Protein AF-U5VQP7-F1 (afdb_monomer_lite)

Secondary structure (DSSP, 8-state):
---------------------------------------------------------------PPP----PPPPPPPPPPPPPP-PPPP--PPPP-------------PPPPS-HHHHHHHHHHHHHHHHHHHHHHHHHHHHHHHTT----------------------------------PPP-PPPPPPPS-----PPP------S--PEEEPPSPPPEE-SSSEEEEEEEEEEGGG--TTSHHHHHHHHHHHTSTTSGGGGSSEEEEE--TTS--SEEEEEE-HHHHHHHHHTTT---TTTS-EEETTEEEEEHHHHHH--TT--S-HHHHHHHHHHHHHHHHHT--EE---STTSBPPTTS-GGG--TTSBP---SEETTEE----EE-

Organism: NCBI:txid1246995

Radius of gyration: 41.31 Å; chains: 1; bounding box: 94×118×131 Å

pLDDT: mean 70.96, std 27.11, range [28.78, 98.94]

Sequence (393 aa):
MNVDSAIAAAAGSADTQAAFGRPAAAETAELAEIVEAANHPGSRSGGVATAGNRPADSDSATLQLPVVPRIPSAEPPPAAGPPMIIPPPLVMPPDADAVIEGEASDTVVLAPPATRMYQKRRRAAVLVFLILATAVLVVGQIMRNEGSDQSSRVVPAASVLPPLVGPATGGNLEPTSAASTAPARRTAPAVPPDAADKAPTRSTLAASSGGFVFAGGYGPVLGSTGTLRRFKVAVEKTLGQGNGGK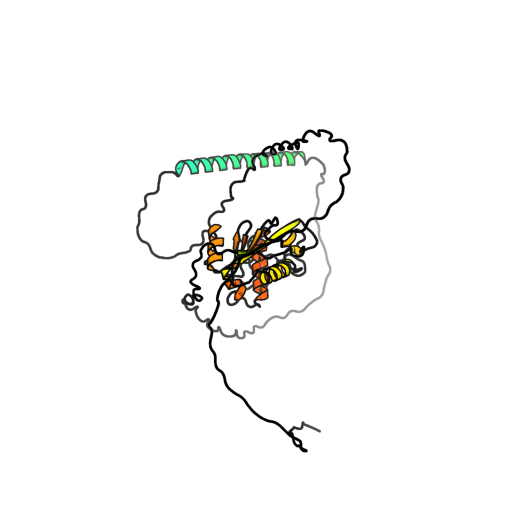FADEVDRVLGDPRSWIAGRQFRLQRVPQSAASEFTIYLASAKTSERMCSDGGLKTKGFTSCRLPGQVVINQDRWQDAVPDYDAPLEVYRAYAINHEVGHQLGHGHEACAGKGEPAPVMMQQTYGLKGCVANSWPYLDGKRYAGNPID

Foldseek 3Di:
DDDDDDDDDDDDDDDDDDDDDDDDDDDDDDDDDDDDDDDDDDDDDDDDDDDDDDDDDDDDDDDDDDDDDDDDDDDDDDDDDDDPPDPPDPPDDADDPDDDDDDDDDDDDDDDPDPPVVVVVVVVVVVVVVVVVVVVVVVVVVVVVVVDDDDDDDDDDDDDDDDDDDDDDDDDDDDDDDDDDDDDDDDDDDDPPDPPDDDDDDPPDDPPVQDKQKADDKDDWAADAADEAEETEIEGVVVVCPNCPVVVVLLSVLCNDCQAPSLVRHYIYMYHTPPDDHQAYEYEDELVVQQVVCVVQPHHCVSQAWAEDRRYGYGHNVCLVPNAPPLPDDSSLSNLLSSRQRVCVNVPDAAAAQADAQAARQSSHPCSVPNPRYHRGNGCGDPSHGDTHHGDD

InterPro domains:
  IPR022603 Domain of unknown function DUF3152 [PF11350] (207-372)

Structure (mmCIF, N/CA/C/O backbone):
data_AF-U5VQP7-F1
#
_entry.id   AF-U5VQP7-F1
#
loop_
_atom_site.group_PDB
_atom_site.id
_atom_site.type_symbol
_atom_site.label_atom_id
_atom_site.label_alt_id
_atom_site.label_comp_id
_atom_site.label_asym_id
_atom_site.label_entity_id
_atom_site.label_seq_id
_atom_site.pdbx_PDB_ins_code
_atom_site.Cartn_x
_atom_site.Cartn_y
_atom_site.Cartn_z
_atom_site.occupancy
_atom_site.B_iso_or_equiv
_atom_site.auth_seq_id
_atom_site.auth_comp_id
_atom_site.auth_asym_id
_atom_site.auth_atom_id
_atom_site.pdbx_PDB_model_num
ATOM 1 N N . MET A 1 1 ? -55.145 -29.847 35.393 1.00 36.31 1 MET A N 1
ATOM 2 C CA . MET A 1 1 ? -55.210 -30.906 34.368 1.00 36.31 1 MET A CA 1
ATOM 3 C C . MET A 1 1 ? -54.636 -30.340 33.079 1.00 36.31 1 MET A C 1
ATOM 5 O O . MET A 1 1 ? -55.095 -29.267 32.717 1.00 36.31 1 MET A O 1
ATOM 9 N N . ASN A 1 2 ? -53.662 -30.917 32.373 1.00 34.91 2 ASN A N 1
ATOM 10 C CA . ASN A 1 2 ? -52.627 -31.917 32.704 1.00 34.91 2 ASN A CA 1
ATOM 11 C C . ASN A 1 2 ? -51.388 -31.531 31.852 1.00 34.91 2 ASN A C 1
ATOM 13 O O . ASN A 1 2 ? -51.568 -31.137 30.706 1.00 34.91 2 ASN A O 1
ATOM 17 N N . VAL A 1 3 ? -50.209 -31.304 32.437 1.00 38.81 3 VAL A N 1
ATOM 18 C CA . VAL A 1 3 ? -49.044 -32.223 32.531 1.00 38.81 3 VAL A CA 1
ATOM 19 C C . VAL A 1 3 ? -48.617 -32.997 31.264 1.00 38.81 3 VAL A C 1
ATOM 21 O O . VAL A 1 3 ? -49.336 -33.870 30.789 1.00 38.81 3 VAL A O 1
ATOM 24 N N . ASP A 1 4 ? -47.368 -32.704 30.874 1.00 43.97 4 ASP A N 1
ATOM 25 C CA . ASP A 1 4 ? -46.259 -33.609 30.512 1.00 43.97 4 ASP A CA 1
ATOM 26 C C . ASP A 1 4 ? -46.084 -34.260 29.123 1.00 43.97 4 ASP A C 1
ATOM 28 O O . ASP A 1 4 ? -46.993 -34.446 28.318 1.00 43.97 4 ASP A O 1
ATOM 32 N N . SER A 1 5 ? -44.802 -34.561 28.869 1.00 49.97 5 SER A N 1
ATOM 33 C CA . SER A 1 5 ? -44.182 -35.032 27.624 1.00 49.97 5 SER A CA 1
ATOM 34 C C . SER A 1 5 ? -43.899 -36.543 27.619 1.00 49.97 5 SER A C 1
ATOM 36 O O . SER A 1 5 ? -43.674 -37.143 28.667 1.00 49.97 5 SER A O 1
ATOM 38 N N . ALA A 1 6 ? -43.739 -37.121 26.423 1.00 42.09 6 ALA A N 1
ATOM 39 C CA . ALA A 1 6 ? -43.090 -38.418 26.170 1.00 42.09 6 ALA A CA 1
ATOM 40 C C . ALA A 1 6 ? -42.172 -38.268 24.925 1.00 42.09 6 ALA A C 1
ATOM 42 O O . ALA A 1 6 ? -42.598 -37.661 23.947 1.00 42.09 6 ALA A O 1
ATOM 43 N N . ILE A 1 7 ? -40.858 -38.561 24.956 1.00 36.47 7 ILE A N 1
ATOM 44 C CA . ILE A 1 7 ? -40.199 -39.896 24.994 1.00 36.47 7 ILE A CA 1
ATOM 45 C C . ILE A 1 7 ? -40.456 -40.628 23.651 1.00 36.47 7 ILE A C 1
ATOM 47 O O . ILE A 1 7 ? -41.591 -40.990 23.380 1.00 36.47 7 ILE A O 1
ATOM 51 N N . ALA A 1 8 ? -39.521 -40.617 22.679 1.00 34.84 8 ALA A N 1
ATOM 52 C CA . ALA A 1 8 ? -38.385 -41.560 22.480 1.00 34.84 8 ALA A CA 1
ATOM 53 C C . ALA A 1 8 ? -38.830 -42.988 22.041 1.00 34.84 8 ALA A C 1
ATOM 55 O O . ALA A 1 8 ? -39.912 -43.406 22.420 1.00 34.84 8 ALA A O 1
ATOM 56 N N . ALA A 1 9 ? -38.090 -43.830 21.297 1.00 31.92 9 ALA A N 1
ATOM 57 C CA . ALA A 1 9 ? -36.902 -43.715 20.424 1.00 31.92 9 ALA A CA 1
ATOM 58 C C . ALA A 1 9 ? -36.721 -45.051 19.627 1.00 31.92 9 ALA A C 1
ATOM 60 O O . ALA A 1 9 ? -37.491 -45.980 19.824 1.00 31.92 9 ALA A O 1
ATOM 61 N N . ALA A 1 10 ? -35.660 -45.158 18.806 1.00 31.34 10 ALA A N 1
ATOM 62 C CA . ALA A 1 10 ? -35.004 -46.400 18.327 1.00 31.34 10 ALA A CA 1
ATOM 63 C C . ALA A 1 10 ? -35.728 -47.392 17.362 1.00 31.34 10 ALA A C 1
ATOM 65 O O . ALA A 1 10 ? -36.561 -48.191 17.758 1.00 31.34 10 ALA A O 1
ATOM 66 N N . ALA A 1 11 ? -35.250 -47.394 16.106 1.00 32.06 11 ALA A N 1
ATOM 67 C CA . ALA A 1 11 ? -34.593 -48.499 15.364 1.00 32.06 11 ALA A CA 1
ATOM 68 C C . ALA A 1 11 ? -35.141 -49.959 15.300 1.00 32.06 11 ALA A C 1
ATOM 70 O O . ALA A 1 11 ? -35.467 -50.580 16.303 1.00 32.06 11 ALA A O 1
ATOM 71 N N . GLY A 1 12 ? -34.997 -50.554 14.098 1.00 29.44 12 GLY A N 1
ATOM 72 C CA . GLY A 1 12 ? -35.140 -51.992 13.770 1.00 29.44 12 GLY A CA 1
ATOM 73 C C . GLY A 1 12 ? -36.371 -52.302 12.897 1.00 29.44 12 GLY A C 1
ATOM 74 O O . GLY A 1 12 ? -37.385 -51.631 13.041 1.00 29.44 12 GLY A O 1
ATOM 75 N N . SER A 1 13 ? -36.394 -53.264 11.962 1.00 33.09 13 SER A N 1
ATOM 76 C CA . SER A 1 13 ? -35.369 -54.146 11.348 1.00 33.09 13 SER A CA 1
ATOM 77 C C . SER A 1 13 ? -35.940 -54.625 9.985 1.00 33.09 13 SER A C 1
ATOM 79 O O . SER A 1 13 ? -37.139 -54.860 9.910 1.00 33.09 13 SER A O 1
ATOM 81 N N . ALA A 1 14 ? -35.220 -54.550 8.857 1.00 37.31 14 ALA A N 1
ATOM 82 C CA . ALA A 1 14 ? -34.315 -55.563 8.266 1.00 37.31 14 ALA A CA 1
ATOM 83 C C . ALA A 1 14 ? -35.002 -56.565 7.292 1.00 37.31 14 ALA A C 1
ATOM 85 O O . ALA A 1 14 ? -36.220 -56.689 7.290 1.00 37.31 14 ALA A O 1
ATOM 86 N N . ASP A 1 15 ? -34.177 -57.240 6.474 1.00 36.66 15 ASP A N 1
ATOM 87 C CA . ASP A 1 15 ? -34.493 -58.223 5.409 1.00 36.66 15 ASP A CA 1
ATOM 88 C C . ASP A 1 15 ? -35.245 -57.699 4.152 1.00 36.66 15 ASP A C 1
ATOM 90 O O . ASP A 1 15 ? -36.051 -56.781 4.218 1.00 36.66 15 ASP A O 1
ATOM 94 N N . THR A 1 16 ? -34.992 -58.192 2.924 1.00 39.28 16 THR A N 1
ATOM 95 C CA . THR A 1 16 ? -34.296 -59.438 2.511 1.00 39.28 16 THR A CA 1
ATOM 96 C C . THR A 1 16 ? -33.200 -59.234 1.433 1.00 39.28 16 THR A C 1
ATOM 98 O O . THR A 1 16 ? -33.190 -58.264 0.682 1.00 39.28 16 THR A O 1
ATOM 101 N N . GLN A 1 17 ? -32.284 -60.206 1.394 1.00 38.72 17 GLN A N 1
ATOM 102 C CA . GLN A 1 17 ? -31.125 -60.482 0.517 1.00 38.72 17 GLN A CA 1
ATOM 103 C C . GLN A 1 17 ? -31.459 -60.750 -0.982 1.00 38.72 17 GLN A C 1
ATOM 105 O O . GLN A 1 17 ? -32.632 -60.837 -1.326 1.00 38.72 17 GLN A O 1
ATOM 110 N N . ALA A 1 18 ? -30.530 -61.090 -1.903 1.00 37.88 18 ALA A N 1
ATOM 111 C CA . ALA A 1 18 ? -29.146 -60.652 -2.230 1.00 37.88 18 ALA A CA 1
ATOM 112 C C . ALA A 1 18 ? -28.561 -61.514 -3.393 1.00 37.88 18 ALA A C 1
ATOM 114 O O . ALA A 1 18 ? -28.878 -62.695 -3.491 1.00 37.88 18 ALA A O 1
ATOM 115 N N . ALA A 1 19 ? -27.639 -60.967 -4.203 1.00 37.75 19 ALA A N 1
ATOM 116 C CA . ALA A 1 19 ? -26.624 -61.685 -5.015 1.00 37.75 19 ALA A CA 1
ATOM 117 C C . ALA A 1 19 ? -25.560 -60.648 -5.464 1.00 37.75 19 ALA A C 1
ATOM 119 O O . ALA A 1 19 ? -25.948 -59.605 -5.978 1.00 37.75 19 ALA A O 1
ATOM 120 N N . PHE A 1 20 ? -24.253 -60.695 -5.160 1.00 37.47 20 PHE A N 1
ATOM 121 C CA . PHE A 1 20 ? -23.187 -61.714 -5.298 1.00 37.47 20 PHE A CA 1
ATOM 122 C C . PHE A 1 20 ? -22.776 -62.021 -6.762 1.00 37.47 20 PHE A C 1
ATOM 124 O O . PHE A 1 20 ? -23.625 -62.392 -7.559 1.00 37.47 20 PHE A O 1
ATOM 131 N N . GLY A 1 21 ? -21.493 -61.892 -7.164 1.00 29.89 21 GLY A N 1
ATOM 132 C CA . GLY A 1 21 ? -20.310 -61.538 -6.351 1.00 29.89 21 GLY A CA 1
ATOM 133 C C . GLY A 1 21 ? -19.005 -61.170 -7.099 1.00 29.89 21 GLY A C 1
ATOM 134 O O . GLY A 1 21 ? -18.978 -60.997 -8.312 1.00 29.89 21 GLY A O 1
ATOM 135 N N . ARG A 1 22 ? -17.936 -60.995 -6.301 1.00 42.75 22 ARG A N 1
ATOM 136 C CA . ARG A 1 22 ? -16.509 -60.693 -6.630 1.00 42.75 22 ARG A CA 1
ATOM 137 C C . ARG A 1 22 ? -15.684 -62.034 -6.613 1.00 42.75 22 ARG A C 1
ATOM 139 O O . ARG A 1 22 ? -16.379 -63.049 -6.564 1.00 42.75 22 ARG A O 1
ATOM 146 N N . PRO A 1 23 ? -14.314 -62.150 -6.574 1.00 57.03 23 PRO A N 1
ATOM 147 C CA . PRO A 1 23 ? -13.249 -61.146 -6.308 1.00 57.03 23 PRO A CA 1
ATOM 148 C C . PRO A 1 23 ? -11.829 -61.346 -6.947 1.00 57.03 23 PRO A C 1
ATOM 150 O O . PRO A 1 23 ? -11.631 -62.224 -7.771 1.00 57.03 23 PRO A O 1
ATOM 153 N N . ALA A 1 24 ? -10.851 -60.565 -6.425 1.00 37.78 24 ALA A N 1
ATOM 154 C CA . ALA A 1 24 ? -9.392 -60.838 -6.295 1.00 37.78 24 ALA A CA 1
ATOM 155 C C . ALA A 1 24 ? -8.493 -60.781 -7.561 1.00 37.78 24 ALA A C 1
ATOM 157 O O . ALA A 1 24 ? -8.972 -61.047 -8.654 1.00 37.78 24 ALA A O 1
ATOM 158 N N . ALA A 1 25 ? -7.183 -60.461 -7.509 1.00 35.47 25 ALA A N 1
ATOM 159 C CA . ALA A 1 25 ? -6.276 -59.804 -6.525 1.00 35.47 25 ALA A CA 1
ATOM 160 C C . ALA A 1 25 ? -5.025 -59.273 -7.310 1.00 35.47 25 ALA A C 1
ATOM 162 O O . ALA A 1 25 ? -4.747 -59.806 -8.377 1.00 35.47 25 ALA A O 1
ATOM 163 N N . ALA A 1 26 ? -4.457 -58.084 -7.047 1.00 35.38 26 ALA A N 1
ATOM 164 C CA . ALA A 1 26 ? -3.367 -57.707 -6.109 1.00 35.38 26 ALA A CA 1
ATOM 165 C C . ALA A 1 26 ? -1.919 -58.159 -6.473 1.00 35.38 26 ALA A C 1
ATOM 167 O O . ALA A 1 26 ? -1.703 -59.337 -6.719 1.00 35.38 26 ALA A O 1
ATOM 168 N N . GLU A 1 27 ? -0.964 -57.205 -6.383 1.00 37.12 27 GLU A N 1
ATOM 169 C CA . GLU A 1 27 ? 0.525 -57.339 -6.359 1.00 37.12 27 GLU A CA 1
ATOM 170 C C . GLU A 1 27 ? 1.239 -57.883 -7.634 1.00 37.12 27 GLU A C 1
ATOM 172 O O . GLU A 1 27 ? 0.611 -58.534 -8.460 1.00 37.12 27 GLU A O 1
ATOM 177 N N . THR A 1 28 ? 2.520 -57.586 -7.946 1.00 36.38 28 THR A N 1
ATOM 178 C CA . THR A 1 28 ? 3.596 -56.794 -7.275 1.00 36.38 28 THR A CA 1
ATOM 179 C C . THR A 1 28 ? 4.445 -55.986 -8.306 1.00 36.38 28 THR A C 1
ATOM 181 O O . THR A 1 28 ? 4.055 -55.871 -9.465 1.00 36.38 28 THR A O 1
ATOM 184 N N . ALA A 1 29 ? 5.575 -55.377 -7.903 1.00 36.28 29 ALA A N 1
ATOM 185 C CA . ALA A 1 29 ? 6.456 -54.527 -8.737 1.00 36.28 29 ALA A CA 1
ATOM 186 C C . ALA A 1 29 ? 7.685 -55.260 -9.336 1.00 36.28 29 ALA A C 1
ATOM 188 O O . ALA A 1 29 ? 7.989 -56.355 -8.880 1.00 36.28 29 ALA A O 1
ATOM 189 N N . GLU A 1 30 ? 8.412 -54.628 -10.282 1.00 31.95 30 GLU A N 1
ATOM 190 C CA . GLU A 1 30 ? 9.864 -54.302 -10.183 1.00 31.95 30 GLU A CA 1
ATOM 191 C C . GLU A 1 30 ? 10.302 -53.311 -11.314 1.00 31.95 30 GLU A C 1
ATOM 193 O O . GLU A 1 30 ? 9.445 -52.725 -11.980 1.00 31.95 30 GLU A O 1
ATOM 198 N N . LEU A 1 31 ? 11.610 -53.056 -11.486 1.00 39.56 31 LEU A N 1
ATOM 199 C CA . LEU A 1 31 ? 12.265 -52.034 -12.330 1.00 39.56 31 LEU A CA 1
ATOM 200 C C . LEU A 1 31 ? 13.372 -52.643 -13.236 1.00 39.56 31 LEU A C 1
ATOM 202 O O . LEU A 1 31 ? 13.645 -53.833 -13.151 1.00 39.56 31 LEU A O 1
ATOM 206 N N . ALA A 1 32 ? 14.056 -51.779 -14.011 1.00 35.19 32 ALA A N 1
ATOM 207 C CA . ALA A 1 32 ? 15.246 -52.033 -14.854 1.00 35.19 32 ALA A CA 1
ATOM 208 C C . ALA A 1 32 ? 14.988 -52.755 -16.209 1.00 35.19 32 ALA A C 1
ATOM 210 O O . ALA A 1 32 ? 13.962 -53.402 -16.385 1.00 35.19 32 ALA A O 1
ATOM 211 N N . GLU A 1 33 ? 15.827 -52.621 -17.251 1.00 33.75 33 GLU A N 1
ATOM 212 C CA . GLU A 1 33 ? 17.102 -51.875 -17.386 1.00 33.75 33 GLU A CA 1
ATOM 213 C C . GLU A 1 33 ? 17.231 -51.149 -18.760 1.00 33.75 33 GLU A C 1
ATOM 215 O O . GLU A 1 33 ? 16.243 -50.974 -19.472 1.00 33.75 33 GLU A O 1
ATOM 220 N N . ILE A 1 34 ? 18.429 -50.653 -19.103 1.00 35.34 34 ILE A N 1
ATOM 221 C CA . ILE A 1 34 ? 18.769 -49.810 -20.276 1.00 35.34 34 ILE A CA 1
ATOM 222 C C . ILE A 1 34 ? 19.836 -50.552 -21.134 1.00 35.34 34 ILE A C 1
ATOM 224 O O . ILE A 1 34 ? 20.295 -51.608 -20.716 1.00 35.34 34 ILE A O 1
ATOM 228 N N . VAL A 1 35 ? 20.293 -49.964 -22.260 1.00 35.16 35 VAL A N 1
ATOM 229 C CA . VAL A 1 35 ? 21.466 -50.374 -23.089 1.00 35.16 35 VAL A CA 1
ATOM 230 C C . VAL A 1 35 ? 21.154 -51.568 -24.023 1.00 35.16 35 VAL A C 1
ATOM 232 O O . VAL A 1 35 ? 20.464 -52.495 -23.627 1.00 35.16 35 VAL A O 1
ATOM 235 N N . GLU A 1 36 ? 21.545 -51.654 -25.303 1.00 34.84 36 GLU A N 1
ATOM 236 C CA . GLU A 1 36 ? 22.292 -50.795 -26.263 1.00 34.84 36 GLU A CA 1
ATOM 237 C C . GLU A 1 36 ? 21.440 -50.741 -27.587 1.00 34.84 36 GLU A C 1
ATOM 239 O O . GLU A 1 36 ? 20.248 -51.031 -27.524 1.00 34.84 36 GLU A O 1
ATOM 244 N N . ALA A 1 37 ? 21.836 -50.413 -28.830 1.00 32.81 37 ALA A N 1
ATOM 245 C CA . ALA A 1 37 ? 23.112 -50.096 -29.475 1.00 32.81 37 ALA A CA 1
ATOM 246 C C . ALA A 1 37 ? 22.933 -49.168 -30.697 1.00 32.81 37 ALA A C 1
ATOM 248 O O . ALA A 1 37 ? 21.855 -49.096 -31.289 1.00 32.81 37 ALA A O 1
ATOM 249 N N . ALA A 1 38 ? 24.035 -48.565 -31.162 1.00 39.94 38 ALA A N 1
ATOM 250 C CA . ALA A 1 38 ? 24.151 -47.951 -32.489 1.00 39.94 38 ALA A CA 1
ATOM 251 C C . ALA A 1 38 ? 25.220 -48.656 -33.345 1.00 39.94 38 ALA A C 1
ATOM 253 O O . ALA A 1 38 ? 26.201 -49.178 -32.815 1.00 39.94 38 ALA A O 1
ATOM 254 N N . ASN A 1 39 ? 25.089 -48.614 -34.678 1.00 34.56 39 ASN A N 1
ATOM 255 C CA . ASN A 1 39 ? 26.238 -48.797 -35.571 1.00 34.56 39 ASN A CA 1
ATOM 256 C C . ASN A 1 39 ? 26.065 -48.090 -36.930 1.00 34.56 39 ASN A C 1
ATOM 258 O O . ASN A 1 39 ? 24.978 -47.605 -37.248 1.00 34.56 39 ASN A O 1
ATOM 262 N N . HIS A 1 40 ? 27.170 -47.930 -37.666 1.00 36.78 40 HIS A N 1
ATOM 263 C CA . HIS A 1 40 ? 27.356 -46.812 -38.608 1.00 36.78 40 HIS A CA 1
ATOM 264 C C . HIS A 1 40 ? 27.674 -47.290 -40.069 1.00 36.78 40 HIS A C 1
ATOM 266 O O . HIS A 1 40 ? 27.118 -48.320 -40.449 1.00 36.78 40 HIS A O 1
ATOM 272 N N . PRO A 1 41 ? 28.338 -46.557 -41.000 1.00 53.78 41 PRO A N 1
ATOM 273 C CA . PRO A 1 41 ? 27.619 -46.107 -42.201 1.00 53.78 41 PRO A CA 1
ATOM 274 C C . PRO A 1 41 ? 28.223 -46.480 -43.580 1.00 53.78 41 PRO A C 1
ATOM 276 O O . PRO A 1 41 ? 29.419 -46.714 -43.722 1.00 53.78 41 PRO A O 1
ATOM 279 N N . GLY A 1 42 ? 27.412 -46.282 -44.629 1.00 31.31 42 GLY A N 1
ATOM 280 C CA . GLY A 1 42 ? 27.848 -45.601 -45.863 1.00 31.31 42 GLY A CA 1
ATOM 281 C C . GLY A 1 42 ? 28.308 -46.433 -47.074 1.00 31.31 42 GLY A C 1
ATOM 282 O O . GLY A 1 42 ? 28.939 -47.475 -46.957 1.00 31.31 42 GLY A O 1
ATOM 283 N N . SER A 1 43 ? 28.045 -45.892 -48.273 1.00 33.31 43 SER A N 1
ATOM 284 C CA . SER A 1 43 ? 28.791 -46.160 -49.517 1.00 33.31 43 SER A CA 1
ATOM 285 C C . SER A 1 43 ? 28.566 -45.029 -50.546 1.00 33.31 43 SER A C 1
ATOM 287 O O . SER A 1 43 ? 27.632 -44.238 -50.402 1.00 33.31 43 SER A O 1
ATOM 289 N N . ARG A 1 44 ? 29.430 -44.924 -51.569 1.00 42.03 44 ARG A N 1
ATOM 290 C CA . ARG A 1 44 ? 29.405 -43.901 -52.641 1.00 42.03 44 ARG A CA 1
ATOM 291 C C . ARG A 1 44 ? 29.488 -44.531 -54.039 1.00 42.03 44 ARG A C 1
ATOM 293 O O . ARG A 1 44 ? 30.423 -45.278 -54.309 1.00 42.03 44 ARG A O 1
ATOM 300 N N . SER A 1 45 ? 28.617 -44.109 -54.955 1.00 35.84 45 SER A N 1
ATOM 301 C CA . SER A 1 45 ? 28.812 -43.915 -56.420 1.00 35.84 45 SER A CA 1
ATOM 302 C C . SER A 1 45 ? 27.464 -43.404 -56.979 1.00 35.84 45 SER A C 1
ATOM 304 O O . SER A 1 45 ? 26.433 -43.657 -56.370 1.00 35.84 45 SER A O 1
ATOM 306 N N . GLY A 1 46 ? 27.360 -42.531 -57.987 1.00 31.81 46 GLY A N 1
ATOM 307 C CA . GLY A 1 46 ? 27.915 -42.630 -59.341 1.00 31.81 46 GLY A CA 1
ATOM 308 C C . GLY A 1 46 ? 26.914 -43.394 -60.232 1.00 31.81 46 GLY A C 1
ATOM 309 O O . GLY A 1 46 ? 26.684 -44.564 -59.974 1.00 31.81 46 GLY A O 1
ATOM 310 N N . GLY A 1 47 ? 26.255 -42.842 -61.257 1.00 33.09 47 GLY A N 1
ATOM 311 C CA . GLY A 1 47 ? 26.301 -41.493 -61.837 1.00 33.09 47 GLY A CA 1
ATOM 312 C C . GLY A 1 47 ? 26.394 -41.554 -63.369 1.00 33.09 47 GLY A C 1
ATOM 313 O O . GLY A 1 47 ? 27.479 -41.781 -63.891 1.00 33.09 47 GLY A O 1
ATOM 314 N N . VAL A 1 48 ? 25.279 -41.345 -64.082 1.00 37.12 48 VAL A N 1
ATOM 315 C CA . VAL A 1 48 ? 25.190 -41.255 -65.559 1.00 37.12 48 VAL A CA 1
ATOM 316 C C . VAL A 1 48 ? 24.121 -40.216 -65.928 1.00 37.12 48 VAL A C 1
ATOM 318 O O . VAL A 1 48 ? 23.151 -40.049 -65.192 1.00 37.12 48 VAL A O 1
ATOM 321 N N . ALA A 1 49 ? 24.297 -39.521 -67.055 1.00 38.97 49 ALA A N 1
ATOM 322 C CA . ALA A 1 49 ? 23.363 -38.523 -67.579 1.00 38.97 49 ALA A CA 1
ATOM 323 C C . ALA A 1 49 ? 22.734 -38.960 -68.915 1.00 38.97 49 ALA A C 1
ATOM 325 O O . ALA A 1 49 ? 23.316 -39.746 -69.660 1.00 38.97 49 ALA A O 1
ATOM 326 N N . THR A 1 50 ? 21.586 -38.372 -69.257 1.00 39.03 50 THR A N 1
ATOM 327 C CA . THR A 1 50 ? 20.972 -38.429 -70.596 1.00 39.03 50 THR A CA 1
ATOM 328 C C . THR A 1 50 ? 20.546 -37.027 -71.020 1.00 39.03 50 THR A C 1
ATOM 330 O O . THR A 1 50 ? 19.990 -36.289 -70.209 1.00 39.03 50 THR A O 1
ATOM 333 N N . ALA A 1 51 ? 20.793 -36.658 -72.278 1.00 39.62 51 ALA A N 1
ATOM 334 C CA . ALA A 1 51 ? 20.509 -35.328 -72.822 1.00 39.62 51 ALA A CA 1
ATOM 335 C C . ALA A 1 51 ? 19.439 -35.377 -73.928 1.00 39.62 51 ALA A C 1
ATOM 337 O O . ALA A 1 51 ? 19.312 -36.383 -74.626 1.00 39.62 51 ALA A O 1
ATOM 338 N N . GLY A 1 52 ? 18.710 -34.274 -74.120 1.00 33.97 52 GLY A N 1
ATOM 339 C CA . GLY A 1 52 ? 17.702 -34.125 -75.173 1.00 33.97 52 GLY A CA 1
ATOM 340 C C . GLY A 1 52 ? 17.532 -32.665 -75.600 1.00 33.97 52 GLY A C 1
ATOM 341 O O . GLY A 1 52 ? 17.211 -31.814 -74.779 1.00 33.97 52 GLY A O 1
ATOM 342 N N . ASN A 1 53 ? 17.765 -32.388 -76.887 1.00 40.41 53 ASN A N 1
ATOM 343 C CA . ASN A 1 53 ? 17.543 -31.084 -77.538 1.00 40.41 53 ASN A CA 1
ATOM 344 C C . ASN A 1 53 ? 16.042 -30.685 -77.494 1.00 40.41 53 ASN A C 1
ATOM 346 O O . ASN A 1 53 ? 15.204 -31.554 -77.273 1.00 40.41 53 ASN A O 1
ATOM 350 N N . ARG A 1 54 ? 15.579 -29.452 -77.765 1.00 40.62 54 ARG A N 1
ATOM 351 C CA . ARG A 1 54 ? 15.934 -28.401 -78.765 1.00 40.62 54 ARG A CA 1
ATOM 352 C C . ARG A 1 54 ? 14.990 -27.181 -78.500 1.00 40.62 54 ARG A C 1
ATOM 354 O O . ARG A 1 54 ? 14.075 -27.363 -77.700 1.00 40.62 54 ARG A O 1
ATOM 361 N N . PRO A 1 55 ? 14.993 -26.073 -79.277 1.00 50.28 55 PRO A N 1
ATOM 362 C CA . PRO A 1 55 ? 16.055 -25.302 -79.940 1.00 50.28 55 PRO A CA 1
ATOM 363 C C . PRO A 1 55 ? 16.312 -23.965 -79.187 1.00 50.28 55 PRO A C 1
ATOM 365 O O . PRO A 1 55 ? 15.849 -23.790 -78.066 1.00 50.28 55 PRO A O 1
ATOM 368 N N . ALA A 1 56 ? 17.042 -23.024 -79.797 1.00 42.12 56 ALA A N 1
ATOM 369 C CA . ALA A 1 56 ? 17.173 -21.645 -79.315 1.00 42.12 56 ALA A CA 1
ATOM 370 C C . ALA A 1 56 ? 16.268 -20.678 -80.101 1.00 42.12 56 ALA A C 1
ATOM 372 O O . ALA A 1 56 ? 16.081 -20.872 -81.301 1.00 42.12 56 ALA A O 1
ATOM 373 N N . ASP A 1 57 ? 15.819 -19.613 -79.435 1.00 37.75 57 ASP A N 1
ATOM 374 C CA . ASP A 1 57 ? 15.467 -18.329 -80.054 1.00 37.75 57 ASP A CA 1
ATOM 375 C C . ASP A 1 57 ? 16.533 -17.294 -79.671 1.00 37.75 57 ASP A C 1
ATOM 377 O O . ASP A 1 57 ? 17.164 -17.397 -78.613 1.00 37.75 57 ASP A O 1
ATOM 381 N N . SER A 1 58 ? 16.759 -16.307 -80.535 1.00 46.50 58 SER A N 1
ATOM 382 C CA . SER A 1 58 ? 17.840 -15.329 -80.392 1.00 46.50 58 SER A CA 1
ATOM 383 C C . SER A 1 58 ? 17.328 -13.908 -80.567 1.00 46.50 58 SER A C 1
ATOM 385 O O . SER A 1 58 ? 16.879 -13.581 -81.663 1.00 46.50 58 SER A O 1
ATOM 387 N N . ASP A 1 59 ? 17.490 -13.039 -79.563 1.00 39.25 59 ASP A N 1
ATOM 388 C CA . ASP A 1 59 ? 17.418 -11.599 -79.821 1.00 39.25 59 ASP A CA 1
ATOM 389 C C . ASP A 1 59 ? 18.213 -10.708 -78.841 1.00 39.25 59 ASP A C 1
ATOM 391 O O . ASP A 1 59 ? 18.291 -10.962 -77.639 1.00 39.25 59 ASP A O 1
ATOM 395 N N . SER A 1 60 ? 18.794 -9.654 -79.418 1.00 43.38 60 SER A N 1
ATOM 396 C CA . SER A 1 60 ? 19.157 -8.345 -78.849 1.00 43.38 60 SER A CA 1
ATOM 397 C C . SER A 1 60 ? 19.602 -8.246 -77.376 1.00 43.38 60 SER A C 1
ATOM 399 O O . SER A 1 60 ? 18.844 -7.856 -76.486 1.00 43.38 60 SER A O 1
ATOM 401 N N . ALA A 1 61 ? 20.905 -8.429 -77.134 1.00 39.69 61 ALA A N 1
ATOM 402 C CA . ALA A 1 61 ? 21.545 -8.083 -75.864 1.00 39.69 61 ALA A CA 1
ATOM 403 C C . ALA A 1 61 ? 21.754 -6.557 -75.710 1.00 39.69 61 ALA A C 1
ATOM 405 O O . ALA A 1 61 ? 22.752 -6.002 -76.175 1.00 39.69 61 ALA A O 1
ATOM 406 N N . THR A 1 62 ? 20.846 -5.878 -75.006 1.00 47.19 62 THR A N 1
ATOM 407 C CA . THR A 1 62 ? 21.038 -4.481 -74.573 1.00 47.19 62 THR A CA 1
ATOM 408 C C . THR A 1 62 ? 21.958 -4.418 -73.349 1.00 47.19 62 THR A C 1
ATOM 410 O O . THR A 1 62 ? 21.695 -5.057 -72.331 1.00 47.19 62 THR A O 1
ATOM 413 N N . LEU A 1 63 ? 23.031 -3.621 -73.417 1.00 46.56 63 LEU A N 1
ATOM 414 C CA . LEU A 1 63 ? 23.966 -3.415 -72.302 1.00 46.56 63 LEU A CA 1
ATOM 415 C C . LEU A 1 63 ? 23.371 -2.496 -71.220 1.00 46.56 63 LEU A C 1
ATOM 417 O O . LEU A 1 63 ? 23.649 -1.298 -71.168 1.00 46.56 63 LEU A O 1
ATOM 421 N N . GLN A 1 64 ? 22.568 -3.074 -70.327 1.00 48.47 64 GLN A N 1
ATOM 422 C CA . GLN A 1 64 ? 22.109 -2.406 -69.109 1.00 48.47 64 GLN A CA 1
ATOM 423 C C . GLN A 1 64 ? 23.296 -2.181 -68.149 1.00 48.47 64 GLN A C 1
ATOM 425 O O . GLN A 1 64 ? 23.889 -3.137 -67.647 1.00 48.47 64 GLN A O 1
ATOM 430 N N . LEU A 1 65 ? 23.634 -0.922 -67.853 1.00 62.56 65 LEU A N 1
ATOM 431 C CA . LEU A 1 65 ? 24.567 -0.597 -66.767 1.00 62.56 65 LEU A CA 1
ATOM 432 C C . LEU A 1 65 ? 23.941 -0.950 -65.401 1.00 62.56 65 LEU A C 1
ATOM 434 O O . LEU A 1 65 ? 22.737 -0.742 -65.216 1.00 62.56 65 LEU A O 1
ATOM 438 N N . PRO A 1 66 ? 24.722 -1.447 -64.422 1.00 57.00 66 PRO A N 1
ATOM 439 C CA . PRO A 1 66 ? 24.194 -1.800 -63.109 1.00 57.00 66 PRO A CA 1
ATOM 440 C C . PRO A 1 66 ? 23.727 -0.552 -62.349 1.00 57.00 66 PRO A C 1
ATOM 442 O O . PRO A 1 66 ? 24.499 0.377 -62.105 1.00 57.00 66 PRO A O 1
ATOM 445 N N . VAL A 1 67 ? 22.460 -0.547 -61.932 1.00 61.31 67 VAL A N 1
ATOM 446 C CA . VAL A 1 67 ? 21.900 0.509 -61.079 1.00 61.31 67 VAL A CA 1
ATOM 447 C C . VAL A 1 67 ? 22.495 0.381 -59.678 1.00 61.31 67 VAL A C 1
ATOM 449 O O . VAL A 1 67 ? 22.166 -0.542 -58.934 1.00 61.31 67 VAL A O 1
ATOM 452 N N . VAL A 1 68 ? 23.362 1.322 -59.304 1.00 66.06 68 VAL A N 1
ATOM 453 C CA . VAL A 1 68 ? 23.904 1.410 -57.942 1.00 66.06 68 VAL A CA 1
ATOM 454 C C . VAL A 1 68 ? 22.774 1.810 -56.980 1.00 66.06 68 VAL A C 1
ATOM 456 O O . VAL A 1 68 ? 22.152 2.856 -57.191 1.00 66.06 68 VAL A O 1
ATOM 459 N N . PRO A 1 69 ? 22.487 1.030 -55.918 1.00 59.88 69 PRO A N 1
ATOM 460 C CA . PRO A 1 69 ? 21.462 1.392 -54.949 1.00 59.88 69 PRO A CA 1
ATOM 461 C C . PRO A 1 69 ? 21.877 2.653 -54.182 1.00 59.88 69 PRO A C 1
ATOM 463 O O . PRO A 1 69 ? 22.954 2.730 -53.590 1.00 59.88 69 PRO A O 1
ATOM 466 N N . ARG A 1 70 ? 21.000 3.660 -54.190 1.00 59.06 70 ARG A N 1
ATOM 467 C CA . ARG A 1 70 ? 21.227 4.945 -53.524 1.00 59.06 70 ARG A CA 1
ATOM 468 C C . ARG A 1 70 ? 21.088 4.767 -52.010 1.00 59.06 70 ARG A C 1
ATOM 470 O O . ARG A 1 70 ? 19.972 4.678 -51.507 1.00 59.06 70 ARG A O 1
ATOM 477 N N . ILE A 1 71 ? 22.213 4.714 -51.296 1.00 61.84 71 ILE A N 1
ATOM 478 C CA . ILE A 1 71 ? 22.224 4.661 -49.827 1.00 61.84 71 ILE A CA 1
ATOM 479 C C . ILE A 1 71 ? 21.497 5.910 -49.288 1.00 61.84 71 ILE A C 1
ATOM 481 O O . ILE A 1 71 ? 21.850 7.021 -49.696 1.00 61.84 71 ILE A O 1
ATOM 485 N N . PRO A 1 72 ? 20.488 5.770 -48.407 1.00 59.88 72 PRO A N 1
ATOM 486 C CA . PRO A 1 72 ? 19.857 6.918 -47.769 1.00 59.88 72 PRO A CA 1
ATOM 487 C C . PRO A 1 72 ? 20.843 7.574 -46.796 1.00 59.88 72 PRO A C 1
ATOM 489 O O . PRO A 1 72 ? 21.466 6.893 -45.981 1.00 59.88 72 PRO A O 1
ATOM 492 N N . SER A 1 73 ? 20.986 8.898 -46.873 1.00 64.12 73 SER A N 1
ATOM 493 C CA . SER A 1 73 ? 21.782 9.660 -45.908 1.00 64.12 73 SER A CA 1
ATOM 494 C C . SER A 1 73 ? 21.244 9.447 -44.495 1.00 64.12 73 SER A C 1
ATOM 496 O O . SER A 1 73 ? 20.039 9.559 -44.275 1.00 64.12 73 SER A O 1
ATOM 498 N N . ALA A 1 74 ? 22.132 9.175 -43.538 1.00 60.62 74 ALA A N 1
ATOM 499 C CA . ALA A 1 74 ? 21.754 9.095 -42.134 1.00 60.62 74 ALA A CA 1
ATOM 500 C C . ALA A 1 74 ? 21.213 10.450 -41.650 1.00 60.62 74 ALA A C 1
ATOM 502 O O . ALA A 1 74 ? 21.829 11.494 -41.875 1.00 60.62 74 ALA A O 1
ATOM 503 N N . GLU A 1 75 ? 20.059 10.420 -40.990 1.00 66.38 75 GLU A N 1
ATOM 504 C CA . GLU A 1 75 ? 19.443 11.595 -40.380 1.00 66.38 75 GLU A CA 1
ATOM 505 C C . GLU A 1 75 ? 20.285 12.044 -39.165 1.00 66.38 75 GLU A C 1
ATOM 507 O O . GLU A 1 75 ? 20.753 11.189 -38.403 1.00 66.38 75 GLU A O 1
ATOM 512 N N . PRO A 1 76 ? 20.552 13.352 -38.978 1.00 71.69 76 PRO A N 1
ATOM 513 C CA . PRO A 1 76 ? 21.349 13.817 -37.848 1.00 71.69 76 PRO A CA 1
ATOM 514 C C . PRO A 1 76 ? 20.625 13.531 -36.520 1.00 71.69 76 PRO A C 1
ATOM 516 O O . PRO A 1 76 ? 19.402 13.673 -36.449 1.00 71.69 76 PRO A O 1
ATOM 519 N N . PRO A 1 77 ? 21.349 13.157 -35.448 1.00 71.31 77 PRO A N 1
ATOM 520 C CA . PRO A 1 77 ? 20.725 12.876 -34.161 1.00 71.31 77 PRO A CA 1
ATOM 521 C C . PRO A 1 77 ? 20.025 14.130 -33.606 1.00 71.31 77 PRO A C 1
ATOM 523 O O . PRO A 1 77 ? 20.538 15.241 -33.779 1.00 71.31 77 PRO A O 1
ATOM 526 N N . PRO A 1 78 ? 18.881 13.979 -32.912 1.00 68.81 78 PRO A N 1
ATOM 527 C CA . PRO A 1 78 ? 18.169 15.110 -32.332 1.00 68.81 78 PRO A CA 1
ATOM 528 C C . PRO A 1 78 ? 19.055 15.842 -31.318 1.00 68.81 78 PRO A C 1
ATOM 530 O O . PRO A 1 78 ? 19.770 15.221 -30.529 1.00 68.81 78 PRO A O 1
ATOM 533 N N . ALA A 1 79 ? 18.994 17.175 -31.337 1.00 66.56 79 ALA A N 1
ATOM 534 C CA . ALA A 1 79 ? 19.767 18.013 -30.429 1.00 66.56 79 ALA A CA 1
ATOM 535 C C . ALA A 1 79 ? 19.459 17.671 -28.962 1.00 66.56 79 ALA A C 1
ATOM 537 O O . ALA A 1 79 ? 18.303 17.462 -28.588 1.00 66.56 79 ALA A O 1
ATOM 538 N N . ALA A 1 80 ? 20.499 17.635 -28.125 1.00 64.56 80 ALA A N 1
ATOM 539 C CA . ALA A 1 80 ? 20.349 17.362 -26.703 1.00 64.56 80 ALA A CA 1
ATOM 540 C C . ALA A 1 80 ? 19.426 18.405 -26.051 1.00 64.56 80 ALA A C 1
ATOM 542 O O . ALA A 1 80 ? 19.668 19.609 -26.144 1.00 64.56 80 ALA A O 1
ATOM 543 N N . GLY A 1 81 ? 18.367 17.931 -25.388 1.00 69.75 81 GLY A N 1
ATOM 544 C CA . GLY A 1 81 ? 17.464 18.790 -24.626 1.00 69.75 81 GLY A CA 1
ATOM 545 C C . GLY A 1 81 ? 18.179 19.494 -23.463 1.00 69.75 81 GLY A C 1
ATOM 546 O O . GLY A 1 81 ? 19.250 19.050 -23.036 1.00 69.75 81 GLY A O 1
ATOM 547 N N . PRO A 1 82 ? 17.600 20.583 -22.923 1.00 68.00 82 PRO A N 1
ATOM 548 C CA . PRO A 1 82 ? 18.182 21.287 -21.785 1.00 68.00 82 PRO A CA 1
ATOM 549 C C . PRO A 1 82 ? 18.355 20.334 -20.588 1.00 68.00 82 PRO A C 1
ATOM 551 O O . PRO A 1 82 ? 17.496 19.476 -20.361 1.00 68.00 82 PRO A O 1
ATOM 554 N N . PRO A 1 83 ? 19.445 20.464 -19.809 1.00 58.84 83 PRO A N 1
ATOM 555 C CA . PRO A 1 83 ? 19.722 19.556 -18.704 1.00 58.84 83 PRO A CA 1
ATOM 556 C C . PRO A 1 83 ? 18.608 19.633 -17.657 1.00 58.84 83 PRO A C 1
ATOM 558 O O . PRO A 1 83 ? 18.290 20.713 -17.155 1.00 58.84 83 PRO A O 1
ATOM 561 N N . MET A 1 84 ? 18.028 18.483 -17.299 1.00 55.44 84 MET A N 1
ATOM 562 C CA . MET A 1 84 ? 17.066 18.426 -16.201 1.00 55.44 84 MET A CA 1
ATOM 563 C C . MET A 1 84 ? 17.761 18.820 -14.898 1.00 55.44 84 MET A C 1
ATOM 565 O O . MET A 1 84 ? 18.675 18.135 -14.438 1.00 55.44 84 MET A O 1
ATOM 569 N N . ILE A 1 85 ? 17.303 19.914 -14.290 1.00 58.59 85 ILE A N 1
ATOM 570 C CA . ILE A 1 85 ? 17.735 20.326 -12.955 1.00 58.59 85 ILE A CA 1
ATOM 571 C C . ILE A 1 85 ? 17.117 19.345 -11.958 1.00 58.59 85 ILE A C 1
ATOM 573 O O . ILE A 1 85 ? 15.965 19.491 -11.553 1.00 58.59 85 ILE A O 1
ATOM 577 N N . ILE A 1 86 ? 17.883 18.317 -11.593 1.00 53.25 86 ILE A N 1
ATOM 578 C CA . ILE A 1 86 ? 17.515 17.376 -10.535 1.00 53.25 86 ILE A CA 1
ATOM 579 C C . ILE A 1 86 ? 17.479 18.167 -9.215 1.00 53.25 86 ILE A C 1
ATOM 581 O O . ILE A 1 86 ? 18.516 18.713 -8.823 1.00 53.25 86 ILE A O 1
ATOM 585 N N . PRO A 1 87 ? 16.328 18.269 -8.521 1.00 58.06 87 PRO A N 1
ATOM 586 C CA . PRO A 1 87 ? 16.291 18.892 -7.206 1.00 58.06 87 PRO A CA 1
ATOM 587 C C . PRO A 1 87 ? 17.126 18.054 -6.223 1.00 58.06 87 PRO A C 1
ATOM 589 O O . PRO A 1 87 ? 17.114 16.823 -6.314 1.00 58.06 87 PRO A O 1
ATOM 592 N N . PRO A 1 88 ? 17.854 18.680 -5.279 1.00 58.09 88 PRO A N 1
ATOM 593 C CA . PRO A 1 88 ? 18.609 17.931 -4.283 1.00 58.09 88 PRO A CA 1
ATOM 594 C C . PRO A 1 88 ? 17.662 17.042 -3.459 1.00 58.09 88 PRO A C 1
ATOM 596 O O . PRO A 1 88 ? 16.530 17.454 -3.188 1.00 58.09 88 PRO A O 1
ATOM 599 N N . PRO A 1 89 ? 18.098 15.839 -3.041 1.00 50.59 89 PRO A N 1
ATOM 600 C CA . PRO A 1 89 ? 17.263 14.956 -2.240 1.00 50.59 89 PRO A CA 1
ATOM 601 C C . PRO A 1 89 ? 16.863 15.653 -0.936 1.00 50.59 89 PRO A C 1
ATOM 603 O O . PRO A 1 89 ? 17.702 16.243 -0.250 1.00 50.59 89 PRO A O 1
ATOM 606 N N . LEU A 1 90 ? 15.578 15.562 -0.585 1.00 43.41 90 LEU A N 1
ATOM 607 C CA . LEU A 1 90 ? 15.083 15.993 0.717 1.00 43.41 90 LEU A CA 1
ATOM 608 C C . LEU A 1 90 ? 15.610 15.030 1.784 1.00 43.41 90 LEU A C 1
ATOM 610 O O . LEU A 1 90 ? 15.001 14.003 2.072 1.00 43.41 90 LEU A O 1
ATOM 614 N N . VAL A 1 91 ? 16.766 15.368 2.354 1.00 47.91 91 VAL A N 1
ATOM 615 C CA . VAL A 1 91 ? 17.299 14.710 3.547 1.00 47.91 91 VAL A CA 1
ATOM 616 C C . VAL A 1 91 ? 16.379 15.060 4.713 1.00 47.91 91 VAL A C 1
ATOM 618 O O . VAL A 1 91 ? 16.488 16.140 5.297 1.00 47.91 91 VAL A O 1
ATOM 621 N N . MET A 1 92 ? 15.453 14.155 5.027 1.00 53.50 92 MET A N 1
ATOM 622 C CA . MET A 1 92 ? 14.726 14.202 6.292 1.00 53.50 92 MET A CA 1
ATOM 623 C C . MET A 1 92 ? 15.707 13.992 7.458 1.00 53.50 92 MET A C 1
ATOM 625 O O . MET A 1 92 ? 16.744 13.341 7.278 1.00 53.50 92 MET A O 1
ATOM 629 N N . PRO A 1 93 ? 15.448 14.588 8.636 1.00 46.78 93 PRO A N 1
ATOM 630 C CA . PRO A 1 93 ? 16.254 14.319 9.820 1.00 46.78 93 PRO A CA 1
ATOM 631 C C . PRO A 1 93 ? 16.153 12.831 10.201 1.00 46.78 93 PRO A C 1
ATOM 633 O O . PRO A 1 93 ? 15.131 12.211 9.924 1.00 46.78 93 PRO A O 1
ATOM 636 N N . PRO A 1 94 ? 17.185 12.245 10.830 1.00 44.53 94 PRO A N 1
ATOM 637 C CA . PRO A 1 94 ? 17.081 10.898 11.373 1.00 44.53 94 PRO A CA 1
ATOM 638 C C . PRO A 1 94 ? 16.177 10.898 12.610 1.00 44.53 94 PRO A C 1
ATOM 640 O O . PRO A 1 94 ? 16.415 11.669 13.544 1.00 44.53 94 PRO A O 1
ATOM 643 N N . ASP A 1 95 ? 15.190 10.006 12.632 1.00 38.91 95 ASP A N 1
ATOM 644 C CA . ASP A 1 95 ? 14.308 9.814 13.784 1.00 38.91 95 ASP A CA 1
ATOM 645 C C . ASP A 1 95 ? 15.112 9.318 14.995 1.00 38.91 95 ASP A C 1
ATOM 647 O O . ASP A 1 95 ? 15.945 8.410 14.892 1.00 38.91 95 ASP A O 1
ATOM 651 N N . ALA A 1 96 ? 14.895 9.960 16.143 1.00 39.47 96 ALA A N 1
ATOM 652 C CA . ALA A 1 96 ? 15.814 9.923 17.280 1.00 39.47 96 ALA A CA 1
ATOM 653 C C . ALA A 1 96 ? 15.237 9.235 18.531 1.00 39.47 96 ALA A C 1
ATOM 655 O O . ALA A 1 96 ? 15.598 9.599 19.648 1.00 39.47 96 ALA A O 1
ATOM 656 N N . ASP A 1 97 ? 14.400 8.209 18.356 1.00 39.84 97 ASP A N 1
ATOM 657 C CA . ASP A 1 97 ? 13.921 7.358 19.453 1.00 39.84 97 ASP A CA 1
ATOM 658 C C . ASP A 1 97 ? 14.785 6.100 19.617 1.00 39.84 97 ASP A C 1
ATOM 660 O O . ASP A 1 97 ? 14.486 5.002 19.141 1.00 39.84 97 ASP A O 1
ATOM 664 N N . ALA A 1 98 ? 15.893 6.281 20.335 1.00 36.81 98 ALA A N 1
ATOM 665 C CA . ALA A 1 98 ? 16.740 5.207 20.843 1.00 36.81 98 ALA A CA 1
ATOM 666 C C . ALA A 1 98 ? 16.953 5.392 22.353 1.00 36.81 98 ALA A C 1
ATOM 668 O O . ALA A 1 98 ? 18.043 5.742 22.805 1.00 36.81 98 ALA A O 1
ATOM 669 N N . VAL A 1 99 ? 15.894 5.167 23.137 1.00 38.25 99 VAL A N 1
ATOM 670 C CA . VAL A 1 99 ? 15.994 5.107 24.601 1.00 38.25 99 VAL A CA 1
ATOM 671 C C . VAL A 1 99 ? 16.822 3.880 24.986 1.00 38.25 99 VAL A C 1
ATOM 673 O O . VAL A 1 99 ? 16.367 2.746 24.849 1.00 38.25 99 VAL A O 1
ATOM 676 N N . ILE A 1 100 ? 18.038 4.126 25.471 1.00 37.59 100 ILE A N 1
ATOM 677 C CA . ILE A 1 100 ? 18.889 3.147 26.146 1.00 37.59 100 ILE A CA 1
ATOM 678 C C . ILE A 1 100 ? 19.280 3.751 27.495 1.00 37.59 100 ILE A C 1
ATOM 680 O O . ILE A 1 100 ? 20.114 4.653 27.565 1.00 37.59 100 ILE A O 1
ATOM 684 N N . GLU A 1 101 ? 18.683 3.242 28.569 1.00 39.03 101 GLU A N 1
ATOM 685 C CA . GLU A 1 101 ? 19.308 3.287 29.890 1.00 39.03 101 GLU A CA 1
ATOM 686 C C . GLU A 1 101 ? 20.339 2.148 29.939 1.00 39.03 101 GLU A C 1
ATOM 688 O O . GLU A 1 101 ? 20.007 1.014 29.593 1.00 39.03 101 GLU A O 1
ATOM 693 N N . GLY A 1 102 ? 21.593 2.426 30.311 1.00 32.00 102 GLY A N 1
ATOM 694 C CA . GLY A 1 102 ? 22.635 1.391 30.269 1.00 32.00 102 GLY A CA 1
ATOM 695 C C . GLY A 1 102 ? 24.069 1.888 30.436 1.00 32.00 102 GLY A C 1
ATOM 696 O O . GLY A 1 102 ? 24.827 1.856 29.478 1.00 32.00 102 GLY A O 1
ATOM 697 N N . GLU A 1 103 ? 24.406 2.279 31.669 1.00 34.94 103 GLU A N 1
ATOM 698 C CA . GLU A 1 103 ? 25.761 2.385 32.251 1.00 34.94 103 GLU A CA 1
ATOM 699 C C . GLU A 1 103 ? 26.814 3.309 31.592 1.00 34.94 103 GLU A C 1
ATOM 701 O O . GLU A 1 103 ? 26.913 3.500 30.384 1.00 34.94 103 GLU A O 1
ATOM 706 N N . ALA A 1 104 ? 27.648 3.917 32.441 1.00 44.88 104 ALA A N 1
ATOM 707 C CA . ALA A 1 104 ? 28.710 4.826 32.022 1.00 44.88 104 ALA A CA 1
ATOM 708 C C . ALA A 1 104 ? 30.048 4.093 31.840 1.00 44.88 104 ALA A C 1
ATOM 710 O O . ALA A 1 104 ? 30.411 3.218 32.624 1.00 44.88 104 ALA A O 1
ATOM 711 N N . SER A 1 105 ? 30.838 4.510 30.850 1.00 39.06 105 SER A N 1
ATOM 712 C CA . SER A 1 105 ? 32.269 4.194 30.765 1.00 39.06 105 SER A CA 1
ATOM 713 C C . SER A 1 105 ? 33.010 5.308 30.029 1.00 39.06 105 SER A C 1
ATOM 715 O O . SER A 1 105 ? 32.665 5.666 28.903 1.00 39.06 105 SER A O 1
ATOM 717 N N . ASP A 1 106 ? 34.015 5.879 30.691 1.00 44.38 106 ASP A N 1
ATOM 718 C CA . ASP A 1 106 ? 34.743 7.060 30.226 1.00 44.38 106 ASP A CA 1
ATOM 719 C C . ASP A 1 106 ? 35.543 6.781 28.944 1.00 44.38 106 ASP A C 1
ATOM 721 O O . ASP A 1 106 ? 36.485 5.988 28.938 1.00 44.38 106 ASP A O 1
ATOM 725 N N . THR A 1 107 ? 35.216 7.486 27.858 1.00 38.66 107 THR A N 1
ATOM 726 C CA . THR A 1 107 ? 36.064 7.568 26.656 1.00 38.66 107 THR A CA 1
ATOM 727 C C . THR A 1 107 ? 36.073 8.990 26.097 1.00 38.66 107 THR A C 1
ATOM 729 O O . THR A 1 107 ? 35.180 9.421 25.368 1.00 38.66 107 THR A O 1
ATOM 732 N N . VAL A 1 108 ? 37.123 9.747 26.427 1.00 47.12 108 VAL A N 1
ATOM 733 C CA . VAL A 1 108 ? 37.324 11.117 25.930 1.00 47.12 108 VAL A CA 1
ATOM 734 C C . VAL A 1 108 ? 37.737 11.082 24.454 1.00 47.12 108 VAL A C 1
ATOM 736 O O . VAL A 1 108 ? 38.913 10.925 24.125 1.00 47.12 108 VAL A O 1
ATOM 739 N N . VAL A 1 109 ? 36.770 11.257 23.550 1.00 41.31 109 VAL A N 1
ATOM 740 C CA . VAL A 1 109 ? 37.020 11.374 22.103 1.00 41.31 109 VAL A CA 1
ATOM 741 C C . VAL A 1 109 ? 37.133 12.847 21.698 1.00 41.31 109 VAL A C 1
ATOM 743 O O . VAL A 1 109 ? 36.199 13.634 21.844 1.00 41.31 109 VAL A O 1
ATOM 746 N N . LEU A 1 110 ? 38.293 13.225 21.156 1.00 47.91 110 LEU A N 1
ATOM 747 C CA . LEU A 1 110 ? 38.584 14.579 20.675 1.00 47.91 110 LEU A CA 1
ATOM 748 C C . LEU A 1 110 ? 37.756 14.930 19.425 1.00 47.91 110 LEU A C 1
ATOM 750 O O . LEU A 1 110 ? 37.865 14.279 18.388 1.00 47.91 110 LEU A O 1
ATOM 754 N N . ALA A 1 111 ? 36.962 16.002 19.501 1.00 40.53 111 ALA A N 1
ATOM 755 C CA . ALA A 1 111 ? 36.131 16.467 18.388 1.00 40.53 111 ALA A CA 1
ATOM 756 C C . ALA A 1 111 ? 36.932 17.286 17.341 1.00 40.53 111 ALA A C 1
ATOM 758 O O . ALA A 1 111 ? 37.711 18.166 17.720 1.00 40.53 111 ALA A O 1
ATOM 759 N N . PRO A 1 112 ? 36.718 17.078 16.024 1.00 43.47 112 PRO A N 1
ATOM 760 C CA . PRO A 1 112 ? 37.460 17.776 14.971 1.00 43.47 112 PRO A CA 1
ATOM 761 C C . PRO A 1 112 ? 36.999 19.240 14.749 1.00 43.47 112 PRO A C 1
ATOM 763 O O . PRO A 1 112 ? 35.808 19.558 14.857 1.00 43.47 112 PRO A O 1
ATOM 766 N N . PRO A 1 113 ? 37.911 20.164 14.382 1.00 48.31 113 PRO A N 1
ATOM 767 C CA . PRO A 1 113 ? 37.636 21.604 14.368 1.00 48.31 113 PRO A CA 1
ATOM 768 C C . PRO A 1 113 ? 36.970 22.106 13.067 1.00 48.31 113 PRO A C 1
ATOM 770 O O . PRO A 1 113 ? 37.627 22.705 12.219 1.00 48.31 113 PRO A O 1
ATOM 773 N N . ALA A 1 114 ? 35.647 21.937 12.922 1.00 52.69 114 ALA A N 1
ATOM 774 C CA . ALA A 1 114 ? 34.904 22.410 11.732 1.00 52.69 114 ALA A CA 1
ATOM 775 C C . ALA A 1 114 ? 33.627 23.250 12.002 1.00 52.69 114 ALA A C 1
ATOM 777 O O . ALA A 1 114 ? 33.087 23.892 11.100 1.00 52.69 114 ALA A O 1
ATOM 778 N N . THR A 1 115 ? 33.113 23.294 13.235 1.00 56.31 115 THR A N 1
ATOM 779 C CA . THR A 1 115 ? 31.718 23.717 13.503 1.00 56.31 115 THR A CA 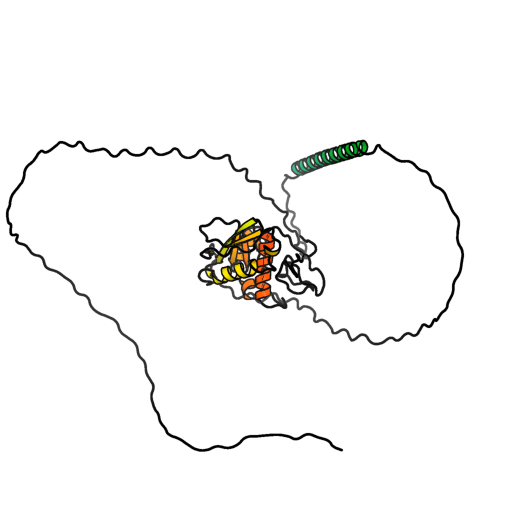1
ATOM 780 C C . THR A 1 115 ? 31.456 25.233 13.519 1.00 56.31 115 THR A C 1
ATOM 782 O O . THR A 1 115 ? 30.318 25.665 13.303 1.00 56.31 115 THR A O 1
ATOM 785 N N . ARG A 1 116 ? 32.479 26.076 13.732 1.00 54.19 116 ARG A N 1
ATOM 786 C CA . ARG A 1 116 ? 32.299 27.529 13.975 1.00 54.19 116 ARG A CA 1
ATOM 787 C C . ARG A 1 116 ? 31.763 28.324 12.772 1.00 54.19 116 ARG A C 1
ATOM 789 O O . ARG A 1 116 ? 31.050 29.308 12.971 1.00 54.19 116 ARG A O 1
ATOM 796 N N . MET A 1 117 ? 32.064 27.925 11.532 1.00 54.34 117 MET A N 1
ATOM 797 C CA . MET A 1 117 ? 31.610 28.663 10.335 1.00 54.34 117 MET A CA 1
ATOM 798 C C . MET A 1 117 ? 30.153 28.351 9.957 1.00 54.34 117 MET A C 1
ATOM 800 O O . MET A 1 117 ? 29.412 29.256 9.564 1.00 54.34 117 MET A O 1
ATOM 804 N N . TYR A 1 118 ? 29.713 27.100 10.132 1.00 49.81 118 TYR A N 1
ATOM 805 C CA . TYR A 1 118 ? 28.341 26.679 9.825 1.00 49.81 118 TYR A CA 1
ATOM 806 C C . TYR A 1 118 ? 27.311 27.389 10.721 1.00 49.81 118 TYR A C 1
ATOM 808 O O . TYR A 1 118 ? 26.301 27.900 10.235 1.00 49.81 118 TYR A O 1
ATOM 816 N N . GLN A 1 119 ? 27.611 27.529 12.019 1.00 58.00 119 GLN A N 1
ATOM 817 C CA . GLN A 1 119 ? 26.743 28.238 12.967 1.00 58.00 119 GLN A CA 1
ATOM 818 C C . GLN A 1 119 ? 26.588 29.735 12.637 1.00 58.00 119 GLN A C 1
ATOM 820 O O . GLN A 1 119 ? 25.474 30.257 12.720 1.00 58.00 119 GLN A O 1
ATOM 825 N N . LYS A 1 120 ? 27.658 30.425 12.203 1.00 59.94 120 LYS A N 1
ATOM 826 C CA . LYS A 1 120 ? 27.557 31.823 11.733 1.00 59.94 120 LYS A CA 1
ATOM 827 C C . LYS A 1 120 ? 26.663 31.945 10.493 1.00 59.94 120 LYS A C 1
ATOM 829 O O . LYS A 1 120 ? 25.809 32.829 10.462 1.00 59.94 120 LYS A O 1
ATOM 834 N N . ARG A 1 121 ? 26.803 31.043 9.511 1.00 68.62 121 ARG A N 1
ATOM 835 C CA . ARG A 1 121 ? 25.949 31.026 8.306 1.00 68.62 121 ARG A CA 1
ATOM 836 C C . ARG A 1 121 ? 24.471 30.778 8.635 1.00 68.62 121 ARG A C 1
ATOM 838 O O . ARG A 1 121 ? 23.629 31.525 8.145 1.00 68.62 121 ARG A O 1
ATOM 845 N N . ARG A 1 122 ? 24.152 29.817 9.516 1.00 72.62 122 ARG A N 1
ATOM 846 C CA . ARG A 1 122 ? 22.768 29.591 9.989 1.00 72.62 122 ARG A CA 1
ATOM 847 C C . ARG A 1 122 ? 22.172 30.835 10.662 1.00 72.62 122 ARG A C 1
ATOM 849 O O . ARG A 1 122 ? 21.057 31.217 10.326 1.00 72.62 122 ARG A O 1
ATOM 856 N N . ARG A 1 123 ? 22.910 31.502 11.560 1.00 77.06 123 ARG A N 1
ATOM 857 C CA . ARG A 1 123 ? 22.427 32.722 12.245 1.00 77.06 123 ARG A CA 1
ATOM 858 C C . ARG A 1 123 ? 22.161 33.880 11.274 1.00 77.06 123 ARG A C 1
ATOM 860 O O . ARG A 1 123 ? 21.148 34.554 11.418 1.00 77.06 123 ARG A O 1
ATOM 867 N N . ALA A 1 124 ? 23.016 34.073 10.268 1.00 81.12 124 ALA A N 1
ATOM 868 C CA . ALA A 1 124 ? 22.797 35.087 9.234 1.00 81.12 124 ALA A CA 1
ATOM 869 C C . ALA A 1 124 ? 21.533 34.806 8.397 1.00 81.12 124 ALA A C 1
ATOM 871 O O . ALA A 1 124 ? 20.730 35.711 8.188 1.00 81.12 124 ALA A O 1
ATOM 872 N N . ALA A 1 125 ? 21.318 33.553 7.977 1.00 83.56 125 ALA A N 1
ATOM 873 C CA . ALA A 1 125 ? 20.131 33.166 7.210 1.00 83.56 125 ALA A CA 1
ATOM 874 C C . ALA A 1 125 ? 18.820 33.386 7.991 1.00 83.56 125 ALA A C 1
ATOM 876 O O . ALA A 1 125 ? 17.859 33.910 7.433 1.00 83.56 125 ALA A O 1
ATOM 877 N N . VAL A 1 126 ? 18.797 33.056 9.290 1.00 88.00 126 VAL A N 1
ATOM 878 C CA . VAL A 1 126 ? 17.629 33.296 10.160 1.00 88.00 126 VAL A CA 1
ATOM 879 C C . VAL A 1 126 ? 17.326 34.792 10.302 1.00 88.00 126 VAL A C 1
ATOM 881 O O . VAL A 1 126 ? 16.167 35.181 10.204 1.00 88.00 126 VAL A O 1
ATOM 884 N N . LEU A 1 127 ? 18.343 35.646 10.472 1.00 92.31 127 LEU A N 1
ATOM 885 C CA . LEU A 1 127 ? 18.136 37.098 10.558 1.00 92.31 127 LEU A CA 1
ATOM 886 C C . LEU A 1 127 ? 17.579 37.687 9.252 1.00 92.31 127 LEU A C 1
ATOM 888 O O . LEU A 1 127 ? 16.651 38.490 9.303 1.00 92.31 127 LEU A O 1
ATOM 892 N N . VAL A 1 128 ? 18.083 37.256 8.089 1.00 92.38 128 VAL A N 1
ATOM 893 C CA . VAL A 1 128 ? 17.544 37.682 6.783 1.00 92.38 128 VAL A CA 1
ATOM 894 C C . VAL A 1 128 ? 16.091 37.226 6.607 1.00 92.38 128 VAL A C 1
ATOM 896 O O . VAL A 1 128 ? 15.255 38.019 6.181 1.00 92.38 128 VAL A O 1
ATOM 899 N N . PHE A 1 129 ? 15.762 35.988 6.988 1.00 92.06 129 PHE A N 1
ATOM 900 C CA . PHE A 1 129 ? 14.387 35.483 6.932 1.00 92.06 129 PHE A CA 1
ATOM 901 C C . PHE A 1 129 ? 13.433 36.287 7.830 1.00 92.06 129 PHE A C 1
ATOM 903 O O . PHE A 1 129 ? 12.348 36.657 7.386 1.00 92.06 129 PHE A O 1
ATOM 910 N N . LEU A 1 130 ? 13.847 36.621 9.058 1.00 94.25 130 LEU A N 1
ATOM 911 C CA . LEU A 1 130 ? 13.045 37.440 9.974 1.00 94.25 130 LEU A CA 1
ATOM 912 C C . LEU A 1 130 ? 12.800 38.858 9.433 1.00 94.25 130 LEU A C 1
ATOM 914 O O . LEU A 1 130 ? 11.684 39.355 9.551 1.00 94.25 130 LEU A O 1
ATOM 918 N N . ILE A 1 131 ? 13.800 39.486 8.802 1.00 94.62 131 ILE A N 1
ATOM 919 C CA . ILE A 1 131 ? 13.661 40.816 8.177 1.00 94.62 131 ILE A CA 1
ATOM 920 C C . ILE A 1 131 ? 12.697 40.776 6.979 1.00 94.62 131 ILE A C 1
ATOM 922 O O . ILE A 1 131 ? 11.887 41.685 6.805 1.00 94.62 131 ILE A O 1
ATOM 926 N N . LEU A 1 132 ? 12.737 39.715 6.167 1.00 93.31 132 LEU A N 1
ATOM 927 C CA . LEU A 1 132 ? 11.789 39.536 5.062 1.00 93.31 132 LEU A CA 1
ATOM 928 C C . LEU A 1 132 ? 10.362 39.278 5.575 1.00 93.31 132 LEU A C 1
ATOM 930 O O . LEU A 1 132 ? 9.410 39.851 5.048 1.00 93.31 132 LEU A O 1
ATOM 934 N N . ALA A 1 133 ? 10.208 38.475 6.631 1.00 91.75 133 ALA A N 1
ATOM 935 C CA . ALA A 1 133 ? 8.910 38.204 7.244 1.00 91.75 133 ALA A CA 1
ATOM 936 C C . ALA A 1 133 ? 8.273 39.468 7.852 1.00 91.75 133 ALA A C 1
ATOM 938 O O . ALA A 1 133 ? 7.084 39.712 7.643 1.00 91.75 133 ALA A O 1
ATOM 939 N N . THR A 1 134 ? 9.045 40.311 8.552 1.00 92.81 134 THR A N 1
ATOM 940 C CA . THR A 1 134 ? 8.521 41.582 9.081 1.00 92.81 134 THR A CA 1
ATOM 941 C C . THR A 1 134 ? 8.201 42.581 7.972 1.00 92.81 134 THR A C 1
ATOM 943 O O . THR A 1 134 ? 7.171 43.246 8.062 1.00 92.81 134 THR A O 1
ATOM 946 N N . ALA A 1 135 ? 8.992 42.646 6.896 1.00 93.62 135 ALA A N 1
ATOM 947 C CA . ALA A 1 135 ? 8.679 43.485 5.737 1.00 93.62 135 ALA A CA 1
ATOM 948 C C . ALA A 1 135 ? 7.342 43.090 5.076 1.00 93.62 135 ALA A C 1
ATOM 950 O O . ALA A 1 135 ? 6.501 43.956 4.830 1.00 93.62 135 ALA A O 1
ATOM 951 N N . VAL A 1 136 ? 7.101 41.790 4.858 1.00 92.62 136 VAL A N 1
ATOM 952 C CA . VAL A 1 136 ? 5.824 41.281 4.318 1.00 92.62 136 VAL A CA 1
ATOM 953 C C . VAL A 1 136 ? 4.652 41.601 5.252 1.00 92.62 136 VAL A C 1
ATOM 955 O O . VAL A 1 136 ? 3.601 42.037 4.783 1.00 92.62 136 VAL A O 1
ATOM 958 N N . LEU A 1 137 ? 4.828 41.450 6.570 1.00 90.06 137 LEU A N 1
ATOM 959 C CA . LEU A 1 137 ? 3.797 41.805 7.550 1.00 90.06 137 LEU A CA 1
ATOM 960 C C . LEU A 1 137 ? 3.480 43.309 7.546 1.00 90.06 137 LEU A C 1
ATOM 962 O O . LEU A 1 137 ? 2.306 43.668 7.577 1.00 90.06 137 LEU A O 1
ATOM 966 N N . VAL A 1 138 ? 4.486 44.187 7.463 1.00 91.88 138 VAL A N 1
ATOM 967 C CA . VAL A 1 138 ? 4.281 45.647 7.398 1.00 91.88 138 VAL A CA 1
ATOM 968 C C . VAL A 1 138 ? 3.529 46.044 6.124 1.00 91.88 138 VAL A C 1
ATOM 970 O O . VAL A 1 138 ? 2.536 46.766 6.213 1.00 91.88 138 VAL A O 1
ATOM 973 N N . VAL A 1 139 ? 3.923 45.522 4.957 1.00 87.12 139 VAL A N 1
ATOM 974 C CA . VAL A 1 139 ? 3.200 45.760 3.691 1.00 87.12 139 VAL A CA 1
ATOM 975 C C . VAL A 1 139 ? 1.754 45.252 3.778 1.00 87.12 139 VAL A C 1
ATOM 977 O O . VAL A 1 139 ? 0.832 45.952 3.364 1.00 87.12 139 VAL A O 1
ATOM 980 N N . GLY A 1 140 ? 1.531 44.084 4.390 1.00 79.81 140 GLY A N 1
ATOM 981 C CA . GLY A 1 140 ? 0.193 43.530 4.614 1.00 79.81 140 GLY A CA 1
ATOM 982 C C . GLY A 1 140 ? -0.699 44.357 5.552 1.00 79.81 140 GLY A C 1
ATOM 983 O O . GLY A 1 140 ? -1.920 44.313 5.409 1.00 79.81 140 GLY A O 1
ATOM 984 N N . GLN A 1 141 ? -0.126 45.131 6.482 1.00 81.12 141 GLN A N 1
ATOM 985 C CA . GLN A 1 141 ? -0.890 46.078 7.307 1.00 81.12 141 GLN A CA 1
ATOM 986 C C . GLN A 1 141 ? -1.197 47.378 6.551 1.00 81.12 141 GLN A C 1
ATOM 988 O O . GLN A 1 141 ? -2.317 47.872 6.645 1.00 81.12 141 GLN A O 1
ATOM 993 N N . ILE A 1 142 ? -0.258 47.899 5.750 1.00 81.31 142 ILE A N 1
ATOM 994 C CA . ILE A 1 142 ? -0.487 49.091 4.909 1.00 81.31 142 ILE A CA 1
ATOM 995 C C . ILE A 1 142 ? -1.639 48.829 3.926 1.00 81.31 142 ILE A C 1
ATOM 997 O O . ILE A 1 142 ? -2.627 49.559 3.932 1.00 81.31 142 ILE A O 1
ATOM 1001 N N . MET A 1 143 ? -1.582 47.711 3.191 1.00 75.44 143 MET A N 1
ATOM 1002 C CA . MET A 1 143 ? -2.634 47.280 2.253 1.00 75.44 143 MET A CA 1
ATOM 1003 C C . MET A 1 143 ? -4.000 47.022 2.919 1.00 75.44 143 MET A C 1
ATOM 1005 O O . MET A 1 143 ? -5.023 47.003 2.240 1.00 75.44 143 MET A O 1
ATOM 1009 N N . ARG A 1 144 ? -4.043 46.807 4.242 1.00 71.69 144 ARG A N 1
ATOM 1010 C CA . ARG A 1 144 ? -5.295 46.709 5.011 1.00 71.69 144 ARG A CA 1
ATOM 1011 C C . ARG A 1 144 ? -5.833 48.071 5.437 1.00 71.69 144 ARG A C 1
ATOM 1013 O O . ARG A 1 144 ? -7.045 48.254 5.449 1.00 71.69 144 ARG A O 1
ATOM 1020 N N . ASN A 1 145 ? -4.951 49.006 5.780 1.00 64.00 145 ASN A N 1
ATOM 1021 C CA . ASN A 1 145 ? -5.322 50.321 6.300 1.00 64.00 145 ASN A CA 1
ATOM 1022 C C . ASN A 1 145 ? -5.850 51.273 5.209 1.00 64.00 145 ASN A C 1
ATOM 1024 O O . ASN A 1 145 ? -6.594 52.197 5.513 1.00 64.00 145 ASN A O 1
ATOM 1028 N N . GLU A 1 146 ? -5.516 51.027 3.939 1.00 61.19 146 GLU A N 1
ATOM 1029 C CA . GLU A 1 146 ? -6.094 51.735 2.780 1.00 61.19 146 GLU A CA 1
ATOM 1030 C C . GLU A 1 146 ? -7.512 51.242 2.412 1.00 61.19 146 GLU A C 1
ATOM 1032 O O . GLU A 1 146 ? -8.194 51.865 1.602 1.00 61.19 146 GLU A O 1
ATOM 1037 N N . GLY A 1 147 ? -7.980 50.133 3.000 1.00 53.97 147 GLY A N 1
ATOM 1038 C CA . GLY A 1 147 ? -9.259 49.493 2.665 1.00 53.97 147 GLY A CA 1
ATOM 1039 C C . GLY A 1 147 ? -10.445 49.843 3.573 1.00 53.97 147 GLY A C 1
ATOM 1040 O O . GLY A 1 147 ? -11.500 49.228 3.431 1.00 53.97 147 GLY A O 1
ATOM 1041 N N . SER A 1 148 ? -10.289 50.762 4.533 1.00 55.78 148 SER A N 1
ATOM 1042 C CA . SER A 1 148 ? -11.248 50.950 5.636 1.00 55.78 148 SER A CA 1
ATOM 1043 C C . SER A 1 148 ? -11.678 52.403 5.866 1.00 55.78 148 SER A C 1
ATOM 1045 O O . SER A 1 148 ? -11.635 52.888 6.995 1.00 55.78 148 SER A O 1
ATOM 1047 N N . ASP A 1 149 ? -12.129 53.081 4.809 1.00 53.75 149 ASP A N 1
ATOM 1048 C CA . ASP A 1 149 ? -12.714 54.423 4.904 1.00 53.75 149 ASP A CA 1
ATOM 1049 C C . ASP A 1 149 ? -14.062 54.489 4.157 1.00 53.75 149 ASP A C 1
ATOM 1051 O O . ASP A 1 149 ? -14.111 54.802 2.970 1.00 53.75 149 ASP A O 1
ATOM 1055 N N . GLN A 1 150 ? -15.155 54.110 4.842 1.00 47.94 150 GLN A N 1
ATOM 1056 C CA . GLN A 1 150 ? -16.560 54.464 4.543 1.00 47.94 150 GLN A CA 1
ATOM 1057 C C . GLN A 1 150 ? -17.509 53.972 5.660 1.00 47.94 150 GLN A C 1
ATOM 1059 O O . GLN A 1 150 ? -17.536 52.783 5.948 1.00 47.94 150 GLN A O 1
ATOM 1064 N N . SER A 1 151 ? -18.326 54.892 6.200 1.00 43.53 151 SER A N 1
ATOM 1065 C CA . SER A 1 151 ? -19.695 54.722 6.756 1.00 43.53 151 SER A CA 1
ATOM 1066 C C . SER A 1 151 ? -20.002 53.552 7.735 1.00 43.53 151 SER A C 1
ATOM 1068 O O . SER A 1 151 ? -19.849 52.386 7.407 1.00 43.53 151 SER A O 1
ATOM 1070 N N . SER A 1 152 ? -20.570 53.748 8.937 1.00 46.06 152 SER A N 1
ATOM 1071 C CA . SER A 1 152 ? -21.352 54.887 9.460 1.00 46.06 152 SER A CA 1
ATOM 1072 C C . SER A 1 152 ? -21.307 55.020 10.991 1.00 46.06 152 SER A C 1
ATOM 1074 O O . SER A 1 152 ? -21.119 54.049 11.719 1.00 46.06 152 SER A O 1
ATOM 1076 N N . ARG A 1 153 ? -21.586 56.236 11.483 1.00 47.47 153 ARG A N 1
ATOM 1077 C CA . ARG A 1 153 ? -21.930 56.526 12.891 1.00 47.47 153 ARG A CA 1
ATOM 1078 C C . ARG A 1 153 ? -23.390 56.156 13.195 1.00 47.47 153 ARG A C 1
ATOM 1080 O O . ARG A 1 153 ? -24.226 56.369 12.328 1.00 47.47 153 ARG A O 1
ATOM 1087 N N . VAL A 1 154 ? -23.691 55.788 14.447 1.00 40.66 154 VAL A N 1
ATOM 1088 C CA . VAL A 1 154 ? -24.798 56.293 15.309 1.00 40.66 154 VAL A CA 1
ATOM 1089 C C . VAL A 1 154 ? -24.438 55.943 16.777 1.00 40.66 154 VAL A C 1
ATOM 1091 O O . VAL A 1 154 ? -23.577 55.098 17.013 1.00 40.66 154 VAL A O 1
ATOM 1094 N N . VAL A 1 155 ? -25.011 56.649 17.761 1.00 39.19 155 VAL A N 1
ATOM 1095 C CA . VAL A 1 155 ? -24.629 56.663 19.197 1.00 39.19 155 VAL A CA 1
ATOM 1096 C C . VAL A 1 155 ? -25.818 56.184 20.079 1.00 39.19 155 VAL A C 1
ATOM 1098 O O . VAL A 1 155 ? -26.955 56.348 19.636 1.00 39.19 155 VAL A O 1
ATOM 1101 N N . PRO A 1 156 ? -25.619 55.564 21.271 1.00 65.19 156 PRO A N 1
ATOM 1102 C CA . PRO A 1 156 ? -26.649 54.734 21.927 1.00 65.19 156 PRO A CA 1
ATOM 1103 C C . PRO A 1 156 ? -27.394 55.367 23.126 1.00 65.19 156 PRO A C 1
ATOM 1105 O O . PRO A 1 156 ? -26.915 56.319 23.740 1.00 65.19 156 PRO A O 1
ATOM 1108 N N . ALA A 1 157 ? -28.520 54.745 23.511 1.00 34.81 157 ALA A N 1
ATOM 1109 C CA . ALA A 1 157 ? -29.245 54.875 24.792 1.00 34.81 157 ALA A CA 1
ATOM 1110 C C . ALA A 1 157 ? -30.286 53.723 24.935 1.00 34.81 157 ALA A C 1
ATOM 1112 O O . ALA A 1 157 ? -30.596 53.096 23.927 1.00 34.81 157 ALA A O 1
ATOM 1113 N N . ALA A 1 158 ? -30.954 53.431 26.066 1.00 35.88 158 ALA A N 1
ATOM 1114 C CA . ALA A 1 158 ? -30.553 53.349 27.484 1.00 35.88 158 ALA A CA 1
ATOM 1115 C C . ALA A 1 158 ? -31.734 52.804 28.350 1.00 35.88 158 ALA A C 1
ATOM 1117 O O . ALA A 1 158 ? -32.788 53.427 28.375 1.00 35.88 158 ALA A O 1
ATOM 1118 N N . SER A 1 159 ? -31.506 51.741 29.142 1.00 42.38 159 SER A N 1
ATOM 1119 C CA . SER A 1 159 ? -32.213 51.389 30.409 1.00 42.38 159 SER A CA 1
ATOM 1120 C C . SER A 1 159 ? -33.711 50.956 30.454 1.00 42.38 159 SER A C 1
ATOM 1122 O O . SER A 1 159 ? -34.503 51.230 29.564 1.00 42.38 159 SER A O 1
ATOM 1124 N N . VAL A 1 160 ? -34.073 50.381 31.626 1.00 37.22 160 VAL A N 1
ATOM 1125 C CA . VAL A 1 160 ? -35.415 50.126 32.241 1.00 37.22 160 VAL A CA 1
ATOM 1126 C C . VAL A 1 160 ? -36.033 48.702 32.087 1.00 37.22 160 VAL A C 1
ATOM 1128 O O . VAL A 1 160 ? -35.852 48.024 31.084 1.00 37.22 160 VAL A O 1
ATOM 1131 N N . LEU A 1 161 ? -36.712 48.236 33.156 1.00 39.25 161 LEU A N 1
ATOM 1132 C CA . LEU A 1 161 ? -37.273 46.890 33.459 1.00 39.25 161 LEU A CA 1
ATOM 1133 C C . LEU A 1 161 ? -38.634 47.036 34.211 1.00 39.25 161 LEU A C 1
ATOM 1135 O O . LEU A 1 161 ? -38.911 48.148 34.666 1.00 39.25 161 LEU A O 1
ATOM 1139 N N . PRO A 1 162 ? -39.374 45.959 34.591 1.00 67.62 162 PRO A N 1
ATOM 1140 C CA . PRO A 1 162 ? -39.719 44.711 33.891 1.00 67.62 162 PRO A CA 1
ATOM 1141 C C . PRO A 1 162 ? -41.249 44.662 33.561 1.00 67.62 162 PRO A C 1
ATOM 1143 O O . PRO A 1 162 ? -41.549 45.187 32.492 1.00 67.62 162 PRO A O 1
ATOM 1146 N N . PRO A 1 163 ? -42.258 44.245 34.391 1.00 57.62 163 PRO A N 1
ATOM 1147 C CA . PRO A 1 163 ? -42.420 43.195 35.434 1.00 57.62 163 PRO A CA 1
ATOM 1148 C C . PRO A 1 163 ? -43.585 42.166 35.210 1.00 57.62 163 PRO A C 1
ATOM 1150 O O . PRO A 1 163 ? -44.565 42.484 34.549 1.00 57.62 163 PRO A O 1
ATOM 1153 N N . LEU A 1 164 ? -43.557 41.027 35.944 1.00 40.38 164 LEU A N 1
ATOM 1154 C CA . LEU A 1 164 ? -44.693 40.109 36.290 1.00 40.38 164 LEU A CA 1
ATOM 1155 C C . LEU A 1 164 ? -45.379 39.328 35.121 1.00 40.38 164 LEU A C 1
ATOM 1157 O O . LEU A 1 164 ? -45.285 39.735 33.974 1.00 40.38 164 LEU A O 1
ATOM 1161 N N . VAL A 1 165 ? -46.040 38.160 35.283 1.00 42.62 165 VAL A N 1
ATOM 1162 C CA . VAL A 1 165 ? -46.583 37.389 36.442 1.00 42.62 165 VAL A CA 1
ATOM 1163 C C . VAL A 1 165 ? -46.269 35.864 36.282 1.00 42.62 165 VAL A C 1
ATOM 1165 O O . VAL A 1 165 ? -46.076 35.409 35.160 1.00 42.62 165 VAL A O 1
ATOM 1168 N N . GLY A 1 166 ? -46.244 35.060 37.365 1.00 36.41 166 GLY A N 1
ATOM 1169 C CA . GLY A 1 166 ? -46.263 33.565 37.346 1.00 36.41 166 GLY A CA 1
ATOM 1170 C C . GLY A 1 166 ? -47.649 32.986 37.731 1.00 36.41 166 GLY A C 1
ATOM 1171 O O . GLY A 1 166 ? -48.641 33.629 37.393 1.00 36.41 166 GLY A O 1
ATOM 1172 N N . PRO A 1 167 ? -47.789 31.900 38.538 1.00 62.78 167 PRO A N 1
ATOM 1173 C CA . PRO A 1 167 ? -46.855 30.799 38.867 1.00 62.78 167 PRO A CA 1
ATOM 1174 C C . PRO A 1 167 ? -47.511 29.374 38.956 1.00 62.78 167 PRO A C 1
ATOM 1176 O O . PRO A 1 167 ? -48.729 29.254 39.028 1.00 62.78 167 PRO A O 1
ATOM 1179 N N . ALA A 1 168 ? -46.703 28.303 39.069 1.00 40.78 168 ALA A N 1
ATOM 1180 C CA . ALA A 1 168 ? -46.975 27.014 39.769 1.00 40.78 168 ALA A CA 1
ATOM 1181 C C . ALA A 1 168 ? -45.677 26.160 39.715 1.00 40.78 168 ALA A C 1
ATOM 1183 O O . ALA A 1 168 ? -45.120 26.017 38.633 1.00 40.78 168 ALA A O 1
ATOM 1184 N N . THR A 1 169 ? -45.006 25.714 40.788 1.00 40.22 169 THR A N 1
ATOM 1185 C CA . THR A 1 169 ? -45.401 24.852 41.931 1.00 40.22 169 THR A CA 1
ATOM 1186 C C . THR A 1 169 ? -45.748 23.417 41.498 1.00 40.22 169 THR A C 1
ATOM 1188 O O . THR A 1 169 ? -46.721 23.235 40.782 1.00 40.22 169 THR A O 1
ATOM 1191 N N . GLY A 1 170 ? -45.049 22.354 41.925 1.00 34.09 170 GLY A N 1
ATOM 1192 C CA . GLY A 1 170 ? -43.833 22.248 42.755 1.00 34.09 170 GLY A CA 1
ATOM 1193 C C . GLY A 1 170 ? -43.601 20.795 43.229 1.00 34.09 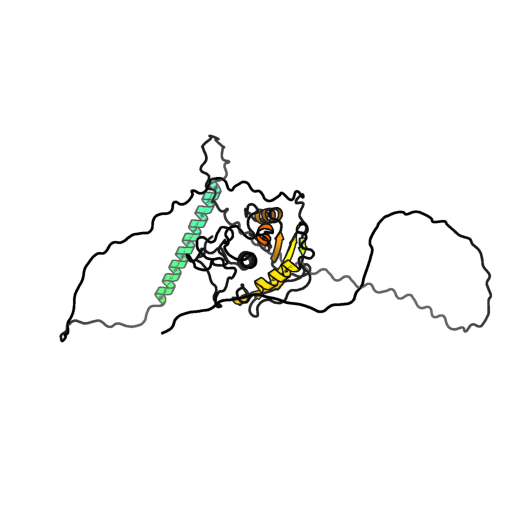170 GLY A C 1
ATOM 1194 O O . GLY A 1 170 ? -44.516 19.982 43.131 1.00 34.09 170 GLY A O 1
ATOM 1195 N N . GLY A 1 171 ? -42.413 20.455 43.753 1.00 33.94 171 GLY A N 1
ATOM 1196 C CA . GLY A 1 171 ? -42.152 19.121 44.330 1.00 33.94 171 GLY A CA 1
ATOM 1197 C C . GLY A 1 171 ? -40.670 18.750 44.484 1.00 33.94 171 GLY A C 1
ATOM 1198 O O . GLY A 1 171 ? -40.044 18.304 43.530 1.00 33.94 171 GLY A O 1
ATOM 1199 N N . ASN A 1 172 ? -40.124 18.891 45.696 1.00 44.09 172 ASN A N 1
ATOM 1200 C CA . ASN A 1 172 ? -38.850 18.272 46.099 1.00 44.09 172 ASN A CA 1
ATOM 1201 C C . ASN A 1 172 ? -39.061 16.790 46.459 1.00 44.09 172 ASN A C 1
ATOM 1203 O O . ASN A 1 172 ? -40.129 16.458 46.969 1.00 44.09 172 ASN A O 1
ATOM 1207 N N . LEU A 1 173 ? -38.012 15.961 46.335 1.00 39.56 173 LEU A N 1
ATOM 1208 C CA . LEU A 1 173 ? -37.448 15.169 47.451 1.00 39.56 173 LEU A CA 1
ATOM 1209 C C . LEU A 1 173 ? -36.220 14.336 47.016 1.00 39.56 173 LEU A C 1
ATOM 1211 O O . LEU A 1 173 ? -36.337 13.318 46.342 1.00 39.56 173 LEU A O 1
ATOM 1215 N N . GLU A 1 174 ? -35.048 14.753 47.489 1.00 40.62 174 GLU A N 1
ATOM 1216 C CA . GLU A 1 174 ? -33.876 13.904 47.772 1.00 40.62 174 GLU A CA 1
ATOM 1217 C C . GLU A 1 174 ? -33.812 13.693 49.310 1.00 40.62 174 GLU A C 1
ATOM 1219 O O . GLU A 1 174 ? -34.534 14.406 50.020 1.00 40.62 174 GLU A O 1
ATOM 1224 N N . PRO A 1 175 ? -32.939 12.836 49.888 1.00 53.31 175 PRO A N 1
ATOM 1225 C CA . PRO A 1 175 ? -32.037 11.849 49.277 1.00 53.31 175 PRO A CA 1
ATOM 1226 C C . PRO A 1 175 ? -32.126 10.445 49.930 1.00 53.31 175 PRO A C 1
ATOM 1228 O O . PRO A 1 175 ? -32.825 10.249 50.922 1.00 53.31 175 PRO A O 1
ATOM 1231 N N . THR A 1 176 ? -31.325 9.480 49.457 1.00 36.50 176 THR A N 1
ATOM 1232 C CA . THR A 1 176 ? -30.662 8.452 50.302 1.00 36.50 176 THR A CA 1
ATOM 1233 C C . THR A 1 176 ? -29.508 7.789 49.541 1.00 36.50 176 THR A C 1
ATOM 1235 O O . THR A 1 176 ? -29.617 7.503 48.353 1.00 36.50 176 THR A O 1
ATOM 1238 N N . SER A 1 177 ? -28.395 7.538 50.237 1.00 41.06 177 SER A N 1
ATOM 1239 C CA . SER A 1 177 ? -27.223 6.834 49.702 1.00 41.06 177 SER A CA 1
ATOM 1240 C C . SER A 1 177 ? -27.396 5.313 49.764 1.00 41.06 177 SER A C 1
ATOM 1242 O O . SER A 1 177 ? -27.852 4.784 50.776 1.00 41.06 177 SER A O 1
ATOM 1244 N N . ALA A 1 178 ? -26.958 4.606 48.720 1.00 39.47 178 ALA A N 1
ATOM 1245 C CA . ALA A 1 178 ? -26.826 3.152 48.713 1.00 39.47 178 ALA A CA 1
ATOM 1246 C C . ALA A 1 178 ? -25.513 2.747 48.025 1.00 39.47 178 ALA A C 1
ATOM 1248 O O . ALA A 1 178 ? -25.407 2.739 46.800 1.00 39.47 178 ALA A O 1
ATOM 1249 N N . ALA A 1 179 ? -24.495 2.406 48.817 1.00 38.12 179 ALA A N 1
ATOM 1250 C CA . ALA A 1 179 ? -23.256 1.836 48.300 1.00 38.12 179 ALA A CA 1
ATOM 1251 C C . ALA A 1 179 ? -23.428 0.332 48.033 1.00 38.12 179 ALA A C 1
ATOM 1253 O O . ALA A 1 179 ? -23.876 -0.400 48.915 1.00 38.12 179 ALA A O 1
ATOM 1254 N N . SER A 1 180 ? -23.003 -0.159 46.863 1.00 37.38 180 SER A N 1
ATOM 1255 C CA . SER A 1 180 ? -22.763 -1.595 46.685 1.00 37.38 180 SER A CA 1
ATOM 1256 C C . SER A 1 180 ? -21.682 -1.923 45.653 1.00 37.38 180 SER A C 1
ATOM 1258 O O . SER A 1 180 ? -21.812 -1.631 44.470 1.00 37.38 180 SER A O 1
ATOM 1260 N N . THR A 1 181 ? -20.646 -2.602 46.147 1.00 36.59 181 THR A N 1
ATOM 1261 C CA . THR A 1 181 ? -19.897 -3.676 45.472 1.00 36.59 181 THR A CA 1
ATOM 1262 C C . THR A 1 181 ? -19.343 -3.413 44.064 1.00 36.59 181 THR A C 1
ATOM 1264 O O . THR A 1 181 ? -19.939 -3.773 43.052 1.00 36.59 181 THR A O 1
ATOM 1267 N N . ALA A 1 182 ? -18.091 -2.949 44.005 1.00 36.66 182 ALA A N 1
ATOM 1268 C CA . ALA A 1 182 ? -17.244 -3.180 42.835 1.00 36.66 182 ALA A CA 1
ATOM 1269 C C . ALA A 1 182 ? -16.836 -4.673 42.747 1.00 36.66 182 ALA A C 1
ATOM 1271 O O . ALA A 1 182 ? -16.454 -5.251 43.771 1.00 36.66 182 ALA A O 1
ATOM 1272 N N . PRO A 1 183 ? -16.855 -5.311 41.560 1.00 41.88 183 PRO A N 1
ATOM 1273 C CA . PRO A 1 183 ? -16.305 -6.653 41.381 1.00 41.88 183 PRO A CA 1
ATOM 1274 C C . PRO A 1 183 ? -14.771 -6.635 41.488 1.00 41.88 183 PRO A C 1
ATOM 1276 O O . PRO A 1 183 ? -14.108 -5.672 41.102 1.00 41.88 183 PRO A O 1
ATOM 1279 N N . ALA A 1 184 ? -14.198 -7.707 42.035 1.00 34.84 184 ALA A N 1
ATOM 1280 C CA . ALA A 1 184 ? -12.803 -7.722 42.466 1.00 34.84 184 ALA A CA 1
ATOM 1281 C C . ALA A 1 184 ? -11.779 -7.563 41.325 1.00 34.84 184 ALA A C 1
ATOM 1283 O O . ALA A 1 184 ? -11.867 -8.208 40.277 1.00 34.84 184 ALA A O 1
ATOM 1284 N N . ARG A 1 185 ? -10.724 -6.786 41.614 1.00 35.47 185 ARG A N 1
ATOM 1285 C CA . ARG A 1 185 ? -9.446 -6.761 40.885 1.00 35.47 185 ARG A CA 1
ATOM 1286 C C . ARG A 1 185 ? -8.929 -8.196 40.706 1.00 35.47 185 ARG A C 1
ATOM 1288 O O . ARG A 1 185 ? -8.359 -8.762 41.636 1.00 35.47 185 ARG A O 1
ATOM 1295 N N . ARG A 1 186 ? -9.062 -8.763 39.503 1.00 31.80 186 ARG A N 1
ATOM 1296 C CA . ARG A 1 186 ? -8.234 -9.909 39.099 1.00 31.80 186 ARG A CA 1
ATOM 1297 C C . ARG A 1 186 ? -6.819 -9.401 38.844 1.00 31.80 186 ARG A C 1
ATOM 1299 O O . ARG A 1 186 ? -6.632 -8.376 38.191 1.00 31.80 186 ARG A O 1
ATOM 1306 N N . THR A 1 187 ? -5.833 -10.087 39.407 1.00 32.22 187 THR A N 1
ATOM 1307 C CA . THR A 1 187 ? -4.416 -9.776 39.214 1.00 32.22 187 THR A CA 1
ATOM 1308 C C . THR A 1 187 ? -4.041 -9.960 37.751 1.00 32.22 187 THR A C 1
ATOM 1310 O O . THR A 1 187 ? -4.210 -11.050 37.208 1.00 32.22 187 THR A O 1
ATOM 1313 N N . ALA A 1 188 ? -3.505 -8.912 37.127 1.00 36.44 188 ALA A N 1
ATOM 1314 C CA . ALA A 1 188 ? -2.795 -9.070 35.868 1.00 36.44 188 ALA A CA 1
ATOM 1315 C C . ALA A 1 188 ? -1.569 -9.970 36.112 1.00 36.44 188 ALA A C 1
ATOM 1317 O O . ALA A 1 188 ? -0.819 -9.703 37.057 1.00 36.44 188 ALA A O 1
ATOM 1318 N N . PRO A 1 189 ? -1.334 -11.010 35.294 1.00 38.59 189 PRO A N 1
ATOM 1319 C CA . PRO A 1 189 ? -0.007 -11.591 35.180 1.00 38.59 189 PRO A CA 1
ATOM 1320 C C . PRO A 1 189 ? 0.960 -10.484 34.754 1.00 38.59 189 PRO A C 1
ATOM 1322 O O . PRO A 1 189 ? 0.654 -9.715 33.840 1.00 38.59 189 PRO A O 1
ATOM 1325 N N . ALA A 1 190 ? 2.111 -10.379 35.415 1.00 33.34 190 ALA A N 1
ATOM 1326 C CA . ALA A 1 190 ? 3.181 -9.529 34.911 1.00 33.34 190 ALA A CA 1
ATOM 1327 C C . ALA A 1 190 ? 3.635 -10.061 33.545 1.00 33.34 190 ALA A C 1
ATOM 1329 O O . ALA A 1 190 ? 3.697 -11.277 33.351 1.00 33.34 190 ALA A O 1
ATOM 1330 N N . VAL A 1 191 ? 3.961 -9.161 32.614 1.00 37.69 191 VAL A N 1
ATOM 1331 C CA . VAL A 1 191 ? 4.598 -9.533 31.345 1.00 37.69 191 VAL A CA 1
ATOM 1332 C C . VAL A 1 191 ? 5.907 -10.258 31.677 1.00 37.69 191 VAL A C 1
ATOM 1334 O O . VAL A 1 191 ? 6.762 -9.649 32.325 1.00 37.69 191 VAL A O 1
ATOM 1337 N N . PRO A 1 192 ? 6.093 -11.531 31.279 1.00 35.00 192 PRO A N 1
ATOM 1338 C CA . PRO A 1 192 ? 7.380 -12.188 31.434 1.00 35.00 192 PRO A CA 1
ATOM 1339 C C . PRO A 1 192 ? 8.404 -11.447 30.566 1.00 35.00 192 PRO A C 1
ATOM 1341 O O . PRO A 1 192 ? 8.134 -11.250 29.377 1.00 35.00 192 PRO A O 1
ATOM 1344 N N . PRO A 1 193 ? 9.572 -11.047 31.097 1.00 39.59 193 PRO A N 1
ATOM 1345 C CA . PRO A 1 193 ? 10.630 -10.426 30.308 1.00 39.59 193 PRO A CA 1
ATOM 1346 C C . PRO A 1 193 ? 11.390 -11.475 29.479 1.00 39.59 193 PRO A C 1
ATOM 1348 O O . PRO A 1 193 ? 12.614 -11.487 29.471 1.00 39.59 193 PRO A O 1
ATOM 1351 N N . ASP A 1 194 ? 10.662 -12.367 28.799 1.00 38.53 194 ASP A N 1
ATOM 1352 C CA . ASP A 1 194 ? 11.226 -13.273 27.803 1.00 38.53 194 ASP A CA 1
ATOM 1353 C C . ASP A 1 194 ? 10.167 -13.736 26.783 1.00 38.53 194 ASP A C 1
ATOM 1355 O O . ASP A 1 194 ? 9.469 -14.738 26.943 1.00 38.53 194 ASP A O 1
ATOM 1359 N N . ALA A 1 195 ? 10.033 -12.952 25.714 1.00 33.78 195 ALA A N 1
ATOM 1360 C CA . ALA A 1 195 ? 9.360 -13.332 24.469 1.00 33.78 195 ALA A CA 1
ATOM 1361 C C . ALA A 1 195 ? 10.305 -13.126 23.266 1.00 33.78 195 ALA A C 1
ATOM 1363 O O . ALA A 1 195 ? 9.864 -12.938 22.132 1.00 33.78 195 ALA A O 1
ATOM 1364 N N . ALA A 1 196 ? 11.617 -13.115 23.532 1.00 39.44 196 ALA A N 1
ATOM 1365 C CA . ALA A 1 196 ? 12.658 -12.736 22.584 1.00 39.44 196 ALA A CA 1
ATOM 1366 C C . ALA A 1 196 ? 13.352 -13.933 21.908 1.00 39.44 196 ALA A C 1
ATOM 1368 O O . ALA A 1 196 ? 14.281 -13.714 21.133 1.00 39.44 196 ALA A O 1
ATOM 1369 N N . ASP A 1 197 ? 12.898 -15.175 22.140 1.00 37.81 197 ASP A N 1
ATOM 1370 C CA . ASP A 1 197 ? 13.516 -16.363 21.533 1.00 37.81 197 ASP A CA 1
ATOM 1371 C C . ASP A 1 197 ? 12.526 -17.390 20.947 1.00 37.81 197 ASP A C 1
ATOM 1373 O O . ASP A 1 197 ? 12.366 -18.524 21.403 1.00 37.81 197 ASP A O 1
ATOM 1377 N N . LYS A 1 198 ? 11.881 -16.985 19.846 1.00 28.78 198 LYS A N 1
ATOM 1378 C CA . LYS A 1 198 ? 11.601 -17.887 18.717 1.00 28.78 198 LYS A CA 1
ATOM 1379 C C . LYS A 1 198 ? 11.896 -17.182 17.400 1.00 28.78 198 LYS A C 1
ATOM 1381 O O . LYS A 1 198 ? 11.000 -16.667 16.734 1.00 28.78 198 LYS A O 1
ATOM 1386 N N . ALA A 1 199 ? 13.166 -17.189 17.001 1.00 31.66 199 ALA A N 1
ATOM 1387 C CA . ALA A 1 199 ? 13.532 -16.822 15.638 1.00 31.66 199 ALA A CA 1
ATOM 1388 C C . ALA A 1 199 ? 12.812 -17.751 14.631 1.00 31.66 199 ALA A C 1
ATOM 1390 O O . ALA A 1 199 ? 12.911 -18.976 14.776 1.00 31.66 199 ALA A O 1
ATOM 1391 N N . PRO A 1 200 ? 12.120 -17.223 13.600 1.00 37.97 200 PRO A N 1
ATOM 1392 C CA . PRO A 1 200 ? 11.578 -18.059 12.534 1.00 37.97 200 PRO A CA 1
ATOM 1393 C C . PRO A 1 200 ? 12.721 -18.801 11.830 1.00 37.97 200 PRO A C 1
ATOM 1395 O O . PRO A 1 200 ? 13.835 -18.283 11.697 1.00 37.97 200 PRO A O 1
ATOM 1398 N N . THR A 1 201 ? 12.459 -20.042 11.412 1.00 30.61 201 THR A N 1
ATOM 1399 C CA . THR A 1 201 ? 13.475 -20.966 10.893 1.00 30.61 201 THR A CA 1
ATOM 1400 C C . THR A 1 201 ? 14.303 -20.313 9.787 1.00 30.61 201 THR A C 1
ATOM 1402 O O . THR A 1 201 ? 13.778 -19.961 8.732 1.00 30.61 201 THR A O 1
ATOM 1405 N N . ARG A 1 202 ? 15.614 -20.151 10.020 1.00 33.12 202 ARG A N 1
ATOM 1406 C CA . ARG A 1 202 ? 16.507 -19.459 9.081 1.00 33.12 202 ARG A CA 1
ATOM 1407 C C . ARG A 1 202 ? 16.523 -20.182 7.732 1.00 33.12 202 ARG A C 1
ATOM 1409 O O . ARG A 1 202 ? 17.198 -21.197 7.588 1.00 33.12 202 ARG A O 1
ATOM 1416 N N . SER A 1 203 ? 15.865 -19.613 6.725 1.00 33.19 203 SER A N 1
ATOM 1417 C CA . SER A 1 203 ? 16.089 -19.995 5.329 1.00 33.19 203 SER A CA 1
ATOM 1418 C C . SER A 1 203 ? 17.480 -19.508 4.906 1.00 33.19 203 SER A C 1
ATOM 1420 O O . SER A 1 203 ? 17.672 -18.361 4.493 1.00 33.19 203 SER A O 1
ATOM 1422 N N . THR A 1 204 ? 18.497 -20.351 5.103 1.00 33.50 204 THR A N 1
ATOM 1423 C CA . THR A 1 204 ? 19.908 -20.017 4.862 1.00 33.50 204 THR A CA 1
ATOM 1424 C C . THR A 1 204 ? 20.289 -20.125 3.385 1.00 33.50 204 THR A C 1
ATOM 1426 O O . THR A 1 204 ? 21.179 -20.891 3.021 1.00 33.50 204 THR A O 1
ATOM 1429 N N . LEU A 1 205 ? 19.658 -19.309 2.537 1.00 35.53 205 LEU A N 1
ATOM 1430 C CA . LEU A 1 205 ? 20.225 -18.930 1.240 1.00 35.53 205 LEU A CA 1
ATOM 1431 C C . LEU A 1 205 ? 20.878 -17.538 1.323 1.00 35.53 205 LEU A C 1
ATOM 1433 O O . LEU A 1 205 ? 20.448 -16.637 2.058 1.00 35.53 205 LEU A O 1
ATOM 1437 N N . ALA A 1 206 ? 21.967 -17.364 0.576 1.00 31.80 206 ALA A N 1
ATOM 1438 C CA . ALA A 1 206 ? 22.677 -16.094 0.491 1.00 31.80 206 ALA A CA 1
ATOM 1439 C C . ALA A 1 206 ? 21.829 -15.063 -0.273 1.00 31.80 206 ALA A C 1
ATOM 1441 O O . ALA A 1 206 ? 21.335 -15.334 -1.363 1.00 31.80 206 ALA A O 1
ATOM 1442 N N . ALA A 1 207 ? 21.675 -13.861 0.288 1.00 42.50 207 ALA A N 1
ATOM 1443 C CA . ALA A 1 207 ? 20.856 -12.801 -0.303 1.00 42.50 207 ALA A CA 1
ATOM 1444 C C . ALA A 1 207 ? 21.656 -11.977 -1.329 1.00 42.50 207 ALA A C 1
ATOM 1446 O O . ALA A 1 207 ? 21.826 -10.766 -1.182 1.00 42.50 207 ALA A O 1
ATOM 1447 N N . SER A 1 208 ? 22.167 -12.638 -2.368 1.00 36.38 208 SER A N 1
ATOM 1448 C CA . SER A 1 208 ? 22.762 -11.973 -3.530 1.00 36.38 208 SER A CA 1
ATOM 1449 C C . SER A 1 208 ? 21.650 -11.406 -4.416 1.00 36.38 208 SER A C 1
ATOM 1451 O O . SER A 1 208 ? 21.096 -12.136 -5.238 1.00 36.38 208 SER A O 1
ATOM 1453 N N . SER A 1 209 ? 21.295 -10.132 -4.189 1.00 44.72 209 SER A N 1
ATOM 1454 C CA . SER A 1 209 ? 20.409 -9.320 -5.050 1.00 44.72 209 SER A CA 1
ATOM 1455 C C . SER A 1 209 ? 19.208 -10.089 -5.629 1.00 44.72 209 SER A C 1
ATOM 1457 O O . SER A 1 209 ? 18.970 -10.069 -6.837 1.00 44.72 209 SER A O 1
ATOM 1459 N N . GLY A 1 210 ? 18.472 -10.785 -4.747 1.00 55.06 210 GLY A N 1
ATOM 1460 C CA . GLY A 1 210 ? 17.423 -11.752 -5.086 1.00 55.06 210 GLY A CA 1
ATOM 1461 C C . GLY A 1 210 ? 16.478 -11.235 -6.165 1.00 55.06 210 GLY A C 1
ATOM 1462 O O . GLY A 1 210 ? 15.647 -10.366 -5.914 1.00 55.06 210 GLY A O 1
ATOM 1463 N N . GLY A 1 211 ? 16.650 -11.732 -7.393 1.00 87.06 211 GLY A N 1
ATOM 1464 C CA . GLY A 1 211 ? 15.969 -11.165 -8.551 1.00 87.06 211 GLY A CA 1
ATOM 1465 C C . GLY A 1 211 ? 14.453 -11.291 -8.429 1.00 87.06 211 GLY A C 1
ATOM 1466 O O . GLY A 1 211 ? 13.946 -12.319 -7.988 1.00 87.06 211 GLY A O 1
ATOM 1467 N N . PHE A 1 212 ? 13.724 -10.274 -8.874 1.00 96.19 212 PHE A N 1
ATOM 1468 C CA . PHE A 1 212 ? 12.263 -10.289 -8.881 1.00 96.19 212 PHE A CA 1
ATOM 1469 C C . PHE A 1 212 ? 11.705 -10.900 -10.175 1.00 96.19 212 PHE A C 1
ATOM 1471 O O . PHE A 1 212 ? 12.338 -10.836 -11.235 1.00 96.19 212 PHE A O 1
ATOM 1478 N N . VAL A 1 213 ? 10.511 -11.487 -10.093 1.00 96.00 213 VAL A N 1
ATOM 1479 C CA . VAL A 1 213 ? 9.624 -11.731 -11.239 1.00 96.00 213 VAL A CA 1
ATOM 1480 C C . VAL A 1 213 ? 8.563 -10.641 -11.238 1.00 96.00 213 VAL A C 1
ATOM 1482 O O . VAL A 1 213 ? 7.913 -10.418 -10.220 1.00 96.00 213 VAL A O 1
ATOM 1485 N N . PHE A 1 214 ? 8.387 -9.958 -12.364 1.00 97.12 214 PHE A N 1
ATOM 1486 C CA . PHE A 1 214 ? 7.320 -8.977 -12.531 1.00 97.12 214 PHE A CA 1
ATOM 1487 C C . PHE A 1 214 ? 6.048 -9.652 -13.041 1.00 97.12 214 PHE A C 1
ATOM 1489 O O . PHE A 1 214 ? 6.105 -10.493 -13.941 1.00 97.12 214 PHE A O 1
ATOM 1496 N N . ALA A 1 215 ? 4.901 -9.242 -12.504 1.00 96.38 215 ALA A N 1
ATOM 1497 C CA . ALA A 1 215 ? 3.605 -9.697 -12.980 1.00 96.38 215 ALA A CA 1
ATOM 1498 C C . ALA A 1 215 ? 3.377 -9.254 -14.436 1.00 96.38 215 ALA A C 1
ATOM 1500 O O . ALA A 1 215 ? 3.629 -8.105 -14.810 1.00 96.38 215 ALA A O 1
ATOM 1501 N N . GLY A 1 216 ? 2.901 -10.185 -15.263 1.00 91.94 216 GLY A N 1
ATOM 1502 C CA . GLY A 1 216 ? 2.628 -9.946 -16.677 1.00 91.94 216 GLY A CA 1
ATOM 1503 C C . GLY A 1 216 ? 1.316 -9.199 -16.936 1.00 91.94 216 GLY A C 1
ATOM 1504 O O . GLY A 1 216 ? 0.422 -9.149 -16.089 1.00 91.94 216 GLY A O 1
ATOM 1505 N N . GLY A 1 217 ? 1.196 -8.675 -18.158 1.00 93.00 217 GLY A N 1
ATOM 1506 C CA . GLY A 1 217 ? -0.018 -8.030 -18.660 1.00 93.00 217 GLY A CA 1
ATOM 1507 C C . GLY A 1 217 ? -0.335 -6.670 -18.031 1.00 93.00 217 GLY A C 1
ATOM 1508 O O . GLY A 1 217 ? 0.406 -6.143 -17.203 1.00 93.00 217 GLY A O 1
ATOM 1509 N N . TYR A 1 218 ? -1.456 -6.097 -18.463 1.00 97.94 218 TYR A N 1
ATOM 1510 C CA . TYR A 1 218 ? -2.072 -4.931 -17.834 1.00 97.94 218 TYR A CA 1
ATOM 1511 C C . TYR A 1 218 ? -3.185 -5.398 -16.895 1.00 97.94 218 TYR A C 1
ATOM 1513 O O . TYR A 1 218 ? -3.974 -6.264 -17.270 1.00 97.94 218 TYR A O 1
ATOM 1521 N N . GLY A 1 219 ? -3.272 -4.796 -15.711 1.00 97.62 219 GLY A N 1
ATOM 1522 C CA . GLY A 1 219 ? -4.477 -4.873 -14.887 1.00 97.62 219 GLY A CA 1
ATOM 1523 C C . GLY A 1 219 ? -5.577 -3.937 -15.416 1.00 97.62 219 GLY A C 1
ATOM 1524 O O . GLY A 1 219 ? -5.321 -3.108 -16.303 1.00 97.62 219 GLY A O 1
ATOM 1525 N N . PRO A 1 220 ? -6.802 -4.028 -14.876 1.00 97.81 220 PRO A N 1
ATOM 1526 C CA . PRO A 1 220 ? -7.861 -3.060 -15.151 1.00 97.81 220 PRO A CA 1
ATOM 1527 C C . PRO A 1 220 ? -7.471 -1.641 -14.697 1.00 97.81 220 PRO A C 1
ATOM 1529 O O . PRO A 1 220 ? -6.559 -1.446 -13.892 1.00 97.81 220 PRO A O 1
ATOM 1532 N N . VAL A 1 221 ? -8.179 -0.628 -15.207 1.00 98.69 221 VAL A N 1
ATOM 1533 C CA . VAL A 1 221 ? -8.111 0.729 -14.644 1.00 98.69 221 VAL A CA 1
ATOM 1534 C C . VAL A 1 221 ? -9.029 0.781 -13.426 1.00 98.69 221 VAL A C 1
ATOM 1536 O O . VAL A 1 221 ? -10.249 0.700 -13.555 1.00 98.69 221 VAL A O 1
ATOM 1539 N N . LEU A 1 222 ? -8.425 0.903 -12.251 1.00 98.69 222 LEU A N 1
ATOM 1540 C CA . LEU A 1 222 ? -9.084 0.965 -10.954 1.00 98.69 222 LEU A CA 1
ATOM 1541 C C . LEU A 1 222 ? -9.551 2.405 -10.697 1.00 98.69 222 LEU A C 1
ATOM 1543 O O . LEU A 1 222 ? -8.752 3.342 -10.759 1.00 98.69 222 LEU A O 1
ATOM 1547 N N . GLY A 1 223 ? -10.839 2.580 -10.397 1.00 98.06 223 GLY A N 1
ATOM 1548 C CA . GLY A 1 223 ? -11.468 3.889 -10.195 1.00 98.06 223 GLY A CA 1
ATOM 1549 C C . GLY A 1 223 ? -11.908 4.594 -11.488 1.00 98.06 223 GLY A C 1
ATOM 1550 O O . GLY A 1 223 ? -11.333 4.420 -12.561 1.00 98.06 223 GLY A O 1
ATOM 1551 N N . SER A 1 224 ? -12.942 5.435 -11.381 1.00 97.38 224 SER A N 1
ATOM 1552 C CA . SER A 1 224 ? -13.583 6.113 -12.523 1.00 97.38 224 SER A CA 1
ATOM 1553 C C . SER A 1 224 ? -13.181 7.581 -12.711 1.00 97.38 224 SER A C 1
ATOM 1555 O O . SER A 1 224 ? -13.321 8.120 -13.805 1.00 97.38 224 SER A O 1
ATOM 1557 N N . THR A 1 225 ? -12.676 8.243 -11.666 1.00 97.69 225 THR A N 1
ATOM 1558 C CA . THR A 1 225 ? -12.352 9.682 -11.651 1.00 97.69 225 THR A CA 1
ATOM 1559 C C . THR A 1 225 ? -10.909 9.888 -11.190 1.00 97.69 225 THR A C 1
ATOM 1561 O O . THR A 1 225 ? -10.455 9.167 -10.308 1.00 97.69 225 THR A O 1
ATOM 1564 N N . GLY A 1 226 ? -10.207 10.875 -11.757 1.00 97.94 226 GLY A N 1
ATOM 1565 C CA . GLY A 1 226 ? -8.893 11.314 -11.274 1.00 97.94 226 GLY A CA 1
ATOM 1566 C C . GLY A 1 226 ? -7.705 10.951 -12.169 1.00 97.94 226 GLY A C 1
ATOM 1567 O O . GLY A 1 226 ? -7.842 10.308 -13.222 1.00 97.94 226 GLY A O 1
ATOM 1568 N N . THR A 1 227 ? -6.523 11.393 -11.739 1.00 98.25 227 THR A N 1
ATOM 1569 C CA . THR A 1 227 ? -5.242 11.198 -12.435 1.00 98.25 227 THR A CA 1
ATOM 1570 C C . THR A 1 227 ? -4.864 9.722 -12.440 1.00 98.25 227 THR A C 1
ATOM 1572 O O . THR A 1 227 ? -4.853 9.083 -11.391 1.00 98.25 227 THR A O 1
ATOM 1575 N N . LEU A 1 228 ? -4.549 9.170 -13.615 1.00 98.56 228 LEU A N 1
ATOM 1576 C CA . LEU A 1 228 ? -4.171 7.764 -13.747 1.00 98.56 228 LEU A CA 1
ATOM 1577 C C . LEU A 1 228 ? -2.716 7.550 -13.315 1.00 98.56 228 LEU A C 1
ATOM 1579 O O . LEU A 1 228 ? -1.800 7.875 -14.069 1.00 98.56 228 LEU A O 1
ATOM 1583 N N . ARG A 1 229 ? -2.523 6.967 -12.131 1.00 98.50 229 ARG A N 1
ATOM 1584 C CA . ARG A 1 229 ? -1.224 6.510 -11.635 1.00 98.50 229 ARG A CA 1
ATOM 1585 C C . ARG A 1 229 ? -0.920 5.109 -12.163 1.00 98.50 229 ARG A C 1
ATOM 1587 O O . ARG A 1 229 ? -1.805 4.247 -12.185 1.00 98.50 229 ARG A O 1
ATOM 1594 N N . ARG A 1 230 ? 0.323 4.856 -12.577 1.00 98.81 230 ARG A N 1
ATOM 1595 C CA . ARG A 1 230 ? 0.743 3.551 -13.134 1.00 98.81 230 ARG A CA 1
ATOM 1596 C C . ARG A 1 230 ? 1.721 2.840 -12.212 1.00 98.81 230 ARG A C 1
ATOM 1598 O O . ARG A 1 230 ? 2.742 3.423 -11.855 1.00 98.81 230 ARG A O 1
ATOM 1605 N N . PHE A 1 231 ? 1.452 1.576 -11.893 1.00 98.81 231 PHE A N 1
ATOM 1606 C CA . PHE A 1 231 ? 2.299 0.779 -11.004 1.00 98.81 231 PHE A CA 1
ATOM 1607 C C . PHE A 1 231 ? 2.663 -0.584 -11.596 1.00 98.81 231 PHE A C 1
ATOM 1609 O O . PHE A 1 231 ? 1.957 -1.119 -12.448 1.00 98.81 231 PHE A O 1
ATOM 1616 N N . LYS A 1 232 ? 3.775 -1.157 -11.139 1.00 98.81 232 LYS A N 1
ATOM 1617 C CA . LYS A 1 232 ? 4.166 -2.548 -11.414 1.00 98.81 232 LYS A CA 1
ATOM 1618 C C . LYS A 1 232 ? 3.950 -3.405 -10.174 1.00 98.81 232 LYS A C 1
ATOM 1620 O O . LYS A 1 232 ? 3.958 -2.884 -9.063 1.00 98.81 232 LYS A O 1
ATOM 1625 N N . VAL A 1 233 ? 3.809 -4.714 -10.360 1.00 98.81 233 VAL A N 1
ATOM 1626 C CA . VAL A 1 233 ? 3.855 -5.695 -9.266 1.00 98.81 233 VAL A CA 1
ATOM 1627 C C . VAL A 1 233 ? 5.026 -6.640 -9.502 1.00 98.81 233 VAL A C 1
ATOM 1629 O O . VAL A 1 233 ? 5.242 -7.079 -10.634 1.00 98.81 233 VAL A O 1
ATOM 1632 N N . ALA A 1 234 ? 5.784 -6.928 -8.449 1.00 98.38 234 ALA A N 1
ATOM 1633 C CA . ALA A 1 234 ? 6.991 -7.741 -8.486 1.00 98.38 234 ALA A CA 1
ATOM 1634 C C . ALA A 1 234 ? 7.076 -8.660 -7.256 1.00 98.38 234 ALA A C 1
ATOM 1636 O O . ALA A 1 234 ? 6.731 -8.251 -6.152 1.00 98.38 234 ALA A O 1
ATOM 1637 N N . VAL A 1 235 ? 7.558 -9.892 -7.425 1.00 98.25 235 VAL A N 1
ATOM 1638 C CA . VAL A 1 235 ? 7.731 -10.861 -6.327 1.00 98.25 235 VAL A CA 1
ATOM 1639 C C . VAL A 1 235 ? 9.135 -11.456 -6.361 1.00 98.25 235 VAL A C 1
ATOM 1641 O O . VAL A 1 235 ? 9.641 -11.793 -7.433 1.00 98.25 235 VAL A O 1
ATOM 1644 N N . GLU A 1 236 ? 9.794 -11.548 -5.208 1.00 97.75 236 GLU A N 1
ATOM 1645 C CA . GLU A 1 236 ? 11.150 -12.094 -5.095 1.00 97.75 236 GLU A CA 1
ATOM 1646 C C . GLU A 1 236 ? 11.167 -13.584 -5.506 1.00 97.75 236 GLU A C 1
ATOM 1648 O O . GLU A 1 236 ? 10.377 -14.387 -5.003 1.00 97.75 236 GLU A O 1
ATOM 1653 N N . LYS A 1 237 ? 12.065 -13.979 -6.426 1.00 95.50 237 LYS A N 1
ATOM 1654 C CA . LYS A 1 237 ? 12.107 -15.344 -7.007 1.00 95.50 237 LYS A CA 1
ATOM 1655 C C . LYS A 1 237 ? 12.225 -16.460 -5.965 1.00 95.50 237 LYS A C 1
ATOM 1657 O O . LYS A 1 237 ? 11.728 -17.560 -6.189 1.00 95.50 237 LYS A O 1
ATOM 1662 N N . THR A 1 238 ? 12.874 -16.178 -4.838 1.00 93.94 238 THR A N 1
ATOM 1663 C CA . THR A 1 238 ? 13.096 -17.115 -3.725 1.00 93.94 238 THR A CA 1
ATOM 1664 C C . THR A 1 238 ? 11.808 -17.518 -3.001 1.00 93.94 238 THR A C 1
ATOM 1666 O O . THR A 1 238 ? 11.798 -18.545 -2.330 1.00 93.94 238 THR A O 1
ATOM 1669 N N . LEU A 1 239 ? 10.711 -16.767 -3.165 1.00 94.06 239 LEU A N 1
ATOM 1670 C CA . LEU A 1 239 ? 9.431 -17.003 -2.484 1.00 94.06 239 LEU A CA 1
ATOM 1671 C C . LEU A 1 239 ? 8.536 -18.058 -3.158 1.00 94.06 239 LEU A C 1
ATOM 1673 O O . LEU A 1 239 ? 7.428 -18.313 -2.684 1.00 94.06 239 LEU A O 1
ATOM 1677 N N . GLY A 1 240 ? 8.954 -18.630 -4.293 1.00 90.06 240 GLY A N 1
ATOM 1678 C CA . GLY A 1 240 ? 8.219 -19.699 -4.984 1.00 90.06 240 GLY A CA 1
ATOM 1679 C C . GLY A 1 240 ? 6.876 -19.292 -5.614 1.00 90.06 240 GLY A C 1
ATOM 1680 O O . GLY A 1 240 ? 6.166 -20.147 -6.135 1.00 90.06 240 GLY A O 1
ATOM 1681 N N . GLN A 1 241 ? 6.521 -18.001 -5.629 1.00 87.12 241 GLN A N 1
ATOM 1682 C CA . GLN A 1 241 ? 5.211 -17.484 -6.077 1.00 87.12 241 GLN A CA 1
ATOM 1683 C C . GLN A 1 241 ? 5.002 -17.483 -7.612 1.00 87.12 241 GLN A C 1
ATOM 1685 O O . GLN A 1 241 ? 4.186 -16.725 -8.143 1.00 87.12 241 GLN A O 1
ATOM 1690 N N . GLY A 1 242 ? 5.746 -18.312 -8.350 1.00 91.19 242 GLY A N 1
ATOM 1691 C CA . GLY A 1 242 ? 5.653 -18.444 -9.805 1.00 91.19 242 GLY A CA 1
ATOM 1692 C C . GLY A 1 242 ? 5.877 -17.123 -10.550 1.00 91.19 242 GLY A C 1
ATOM 1693 O O . GLY A 1 242 ? 6.921 -16.489 -10.421 1.00 91.19 242 GLY A O 1
ATOM 1694 N N . ASN A 1 243 ? 4.887 -16.710 -11.345 1.00 89.69 243 ASN A N 1
ATOM 1695 C CA . ASN A 1 243 ? 4.914 -15.467 -12.126 1.00 89.69 243 ASN A CA 1
ATOM 1696 C C . ASN A 1 243 ? 4.445 -14.218 -11.346 1.00 89.69 243 ASN A C 1
ATOM 1698 O O . ASN A 1 243 ? 4.266 -13.160 -11.947 1.00 89.69 243 ASN A O 1
ATOM 1702 N N . GLY A 1 244 ? 4.182 -14.339 -10.040 1.00 93.56 244 GLY A N 1
ATOM 1703 C CA . GLY A 1 244 ? 3.645 -13.260 -9.207 1.00 93.56 244 GLY A CA 1
ATOM 1704 C C . GLY A 1 244 ? 2.159 -12.939 -9.428 1.00 93.56 244 GLY A C 1
ATOM 1705 O O . GLY A 1 244 ? 1.645 -12.042 -8.765 1.00 93.56 244 GLY A O 1
ATOM 1706 N N . GLY A 1 245 ? 1.456 -13.670 -10.308 1.00 95.75 245 GLY A N 1
ATOM 1707 C CA . GLY A 1 245 ? 0.059 -13.410 -10.681 1.00 95.75 245 GLY A CA 1
ATOM 1708 C C . GLY A 1 245 ? -0.877 -13.309 -9.478 1.00 95.75 245 GLY A C 1
ATOM 1709 O O . GLY A 1 245 ? -1.461 -12.259 -9.261 1.00 95.75 245 GLY A O 1
ATOM 1710 N N . LYS A 1 246 ? -0.896 -14.326 -8.603 1.00 96.81 246 LYS A N 1
ATOM 1711 C CA . LYS A 1 246 ? -1.754 -14.346 -7.399 1.00 96.81 246 LYS A CA 1
ATOM 1712 C C . LYS A 1 246 ? -1.581 -13.127 -6.480 1.00 96.81 246 LYS A C 1
ATOM 1714 O O . LYS A 1 246 ? -2.543 -12.700 -5.854 1.00 96.81 246 LYS A O 1
ATOM 1719 N N . PHE A 1 247 ? -0.366 -12.581 -6.376 1.00 98.44 247 PHE A N 1
ATOM 1720 C CA . PHE A 1 247 ? -0.117 -11.362 -5.601 1.00 98.44 247 PHE A CA 1
ATOM 1721 C C . PHE A 1 247 ? -0.604 -10.118 -6.353 1.00 98.44 247 PHE A C 1
ATOM 1723 O O . PHE A 1 247 ? -1.210 -9.236 -5.757 1.00 98.44 247 PHE A O 1
ATOM 1730 N N . ALA A 1 248 ? -0.399 -10.068 -7.669 1.00 98.56 248 ALA A N 1
ATOM 1731 C CA . ALA A 1 248 ? -0.887 -8.990 -8.521 1.00 98.56 248 ALA A CA 1
ATOM 1732 C C . ALA A 1 248 ? -2.421 -8.918 -8.596 1.00 98.56 248 ALA A C 1
ATOM 1734 O O . ALA A 1 248 ? -2.969 -7.819 -8.579 1.00 98.56 248 ALA A O 1
ATOM 1735 N N . ASP A 1 249 ? -3.101 -10.064 -8.625 1.00 98.50 249 ASP A N 1
ATOM 1736 C CA . ASP A 1 249 ? -4.563 -10.158 -8.625 1.00 98.50 249 ASP A CA 1
ATOM 1737 C C . ASP A 1 249 ? -5.146 -9.666 -7.287 1.00 98.50 249 ASP A C 1
ATOM 1739 O O . ASP A 1 249 ? -6.124 -8.921 -7.268 1.00 98.50 249 ASP A O 1
ATOM 1743 N N . GLU A 1 250 ? -4.509 -10.010 -6.161 1.00 98.69 250 GLU A N 1
ATOM 1744 C CA . GLU A 1 250 ? -4.891 -9.526 -4.827 1.00 98.69 250 GLU A CA 1
ATOM 1745 C C . GLU A 1 250 ? -4.602 -8.022 -4.648 1.00 98.69 250 GLU A C 1
ATOM 1747 O O . GLU A 1 250 ? -5.415 -7.300 -4.072 1.00 98.69 250 GLU A O 1
ATOM 1752 N N . VAL A 1 251 ? -3.490 -7.518 -5.195 1.00 98.88 251 VAL A N 1
ATOM 1753 C CA . VAL A 1 251 ? -3.180 -6.079 -5.237 1.00 98.88 251 VAL A CA 1
ATOM 1754 C C . VAL A 1 251 ? -4.209 -5.312 -6.074 1.00 98.88 251 VAL A C 1
ATOM 1756 O O . VAL A 1 251 ? -4.723 -4.293 -5.609 1.00 98.88 251 VAL A O 1
ATOM 1759 N N . ASP A 1 252 ? -4.561 -5.805 -7.265 1.00 98.88 252 ASP A N 1
ATOM 1760 C CA . ASP A 1 252 ? -5.609 -5.206 -8.102 1.00 98.88 252 ASP A CA 1
ATOM 1761 C C . ASP A 1 252 ? -6.979 -5.252 -7.398 1.00 98.88 252 ASP A C 1
ATOM 1763 O O . ASP A 1 252 ? -7.733 -4.279 -7.464 1.00 98.88 252 ASP A O 1
ATOM 1767 N N . ARG A 1 253 ? -7.292 -6.341 -6.676 1.00 98.81 253 ARG A N 1
ATOM 1768 C CA . ARG A 1 253 ? -8.530 -6.485 -5.889 1.00 98.81 253 ARG A CA 1
ATOM 1769 C C . ARG A 1 253 ? -8.604 -5.483 -4.737 1.00 98.81 253 ARG A C 1
ATOM 1771 O O . ARG A 1 253 ? -9.638 -4.844 -4.566 1.00 98.81 253 ARG A O 1
ATOM 1778 N N . VAL A 1 254 ? -7.538 -5.341 -3.945 1.00 98.88 254 VAL A N 1
ATOM 1779 C CA . VAL A 1 254 ? -7.512 -4.422 -2.792 1.00 98.88 254 VAL A CA 1
ATOM 1780 C C . VAL A 1 254 ? -7.554 -2.966 -3.251 1.00 98.88 254 VAL A C 1
ATOM 1782 O O . VAL A 1 254 ? -8.343 -2.188 -2.720 1.00 98.88 254 VAL A O 1
ATOM 1785 N N . LEU A 1 255 ? -6.758 -2.593 -4.255 1.00 98.88 255 LEU A N 1
ATOM 1786 C CA . LEU A 1 255 ? -6.720 -1.223 -4.781 1.00 98.88 255 LEU A CA 1
ATOM 1787 C C . LEU A 1 255 ? -7.943 -0.873 -5.651 1.00 98.88 255 LEU A C 1
ATOM 1789 O O . LEU A 1 255 ? -8.205 0.304 -5.905 1.00 98.88 255 LEU A O 1
ATOM 1793 N N . GLY A 1 256 ? -8.683 -1.888 -6.106 1.00 98.69 256 GLY A N 1
ATOM 1794 C CA . GLY A 1 256 ? -9.953 -1.776 -6.824 1.00 98.69 256 GLY A CA 1
ATOM 1795 C C . GLY A 1 256 ? -11.197 -1.752 -5.935 1.00 98.69 256 GLY A C 1
ATOM 1796 O O . GLY A 1 256 ? -12.292 -1.510 -6.444 1.00 98.69 256 GLY A O 1
ATOM 1797 N N . ASP A 1 257 ? -11.057 -1.997 -4.631 1.00 98.75 257 ASP A N 1
ATOM 1798 C CA . ASP A 1 257 ? -12.171 -1.982 -3.683 1.00 98.75 257 ASP A CA 1
ATOM 1799 C C . ASP A 1 257 ? -12.748 -0.555 -3.540 1.00 98.75 257 ASP A C 1
ATOM 1801 O O . ASP A 1 257 ? -11.978 0.404 -3.403 1.00 98.75 257 ASP A O 1
ATOM 1805 N N . PRO A 1 258 ? -14.084 -0.369 -3.520 1.00 98.19 258 PRO A N 1
ATOM 1806 C CA . PRO A 1 258 ? -14.714 0.948 -3.368 1.00 98.19 258 PRO A CA 1
ATOM 1807 C C . PRO A 1 258 ? -14.452 1.635 -2.014 1.00 98.19 258 PRO A C 1
ATOM 1809 O O . PRO A 1 258 ? -14.911 2.759 -1.816 1.00 98.19 258 PRO A O 1
ATOM 1812 N N . ARG A 1 259 ? -13.728 0.992 -1.089 1.00 98.75 259 ARG A N 1
ATOM 1813 C CA . ARG A 1 259 ? -13.234 1.562 0.177 1.00 98.75 259 ARG A CA 1
ATOM 1814 C C . ARG A 1 259 ? -11.742 1.937 0.143 1.00 98.75 259 ARG A C 1
ATOM 1816 O O . ARG A 1 259 ? -11.243 2.540 1.095 1.00 98.75 259 ARG A O 1
ATOM 1823 N N . SER A 1 260 ? -11.015 1.570 -0.918 1.00 98.75 260 SER A N 1
ATOM 1824 C CA . SER A 1 260 ? -9.603 1.928 -1.134 1.00 98.75 260 SER A CA 1
ATOM 1825 C C . SER A 1 260 ? -9.453 3.356 -1.693 1.00 98.75 260 SER A C 1
ATOM 1827 O O . SER A 1 260 ? -10.428 4.077 -1.899 1.00 98.75 260 SER A O 1
ATOM 1829 N N . TRP A 1 261 ? -8.216 3.793 -1.936 1.00 98.75 261 TRP A N 1
ATOM 1830 C CA . TRP A 1 261 ? -7.840 5.162 -2.314 1.00 98.75 261 TRP A CA 1
ATOM 1831 C C . TRP A 1 261 ? -8.559 5.715 -3.554 1.00 98.75 261 TRP A C 1
ATOM 1833 O O . TRP A 1 261 ? -8.758 6.926 -3.658 1.00 98.75 261 TRP A O 1
ATOM 1843 N N . ILE A 1 262 ? -9.014 4.849 -4.466 1.00 98.56 262 ILE A N 1
ATOM 1844 C CA . ILE A 1 262 ? -9.822 5.243 -5.632 1.00 98.56 262 ILE A CA 1
ATOM 1845 C C . ILE A 1 262 ? -11.160 5.905 -5.247 1.00 98.56 262 ILE A C 1
ATOM 1847 O O . ILE A 1 262 ? -11.683 6.719 -6.013 1.00 98.56 262 ILE A O 1
ATOM 1851 N N . ALA A 1 263 ? -11.687 5.627 -4.049 1.00 98.38 263 ALA A N 1
ATOM 1852 C CA . ALA A 1 263 ? -12.895 6.255 -3.511 1.00 98.38 263 ALA A CA 1
ATOM 1853 C C . ALA A 1 263 ? -12.731 7.771 -3.306 1.00 98.38 263 ALA A C 1
ATOM 1855 O O . ALA A 1 263 ? -13.699 8.523 -3.413 1.00 98.38 263 ALA A O 1
ATOM 1856 N N . GLY A 1 264 ? -11.494 8.240 -3.102 1.00 9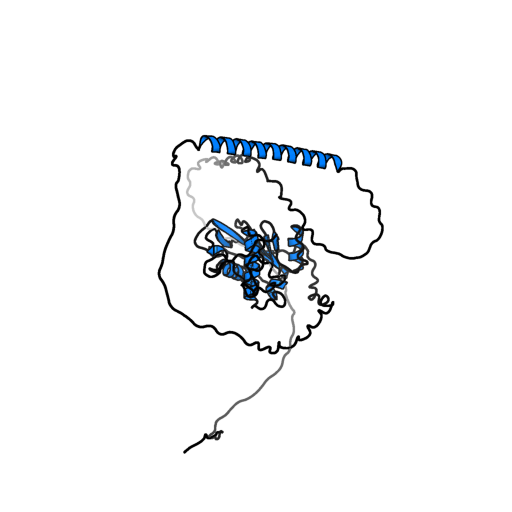7.81 264 GLY A N 1
ATOM 1857 C CA . GLY A 1 264 ? -11.161 9.661 -3.019 1.00 97.81 264 GLY A CA 1
ATOM 1858 C C . GLY A 1 264 ? -11.285 10.423 -4.340 1.00 97.81 264 GLY A C 1
ATOM 1859 O O . GLY A 1 264 ? -11.218 11.650 -4.331 1.00 97.81 264 GLY A O 1
ATOM 1860 N N . ARG A 1 265 ? -11.453 9.733 -5.482 1.00 98.00 265 ARG A N 1
ATOM 1861 C CA . ARG A 1 265 ? -11.634 10.308 -6.837 1.00 98.00 265 ARG A CA 1
ATOM 1862 C C . ARG A 1 265 ? -10.496 11.209 -7.353 1.00 98.00 265 ARG A C 1
ATOM 1864 O O . ARG A 1 265 ? -10.573 11.690 -8.481 1.00 98.00 265 ARG A O 1
ATOM 1871 N N . GLN A 1 266 ? -9.435 11.410 -6.570 1.00 97.88 266 GLN A N 1
ATOM 1872 C CA . GLN A 1 266 ? -8.211 12.118 -6.963 1.00 97.88 266 GLN A CA 1
ATOM 1873 C C . GLN A 1 266 ? -7.347 11.277 -7.912 1.00 97.88 266 GLN A C 1
ATOM 1875 O O . GLN A 1 266 ? -6.720 11.814 -8.828 1.00 97.88 266 GLN A O 1
ATOM 1880 N N . PHE A 1 267 ? -7.349 9.954 -7.723 1.00 97.44 267 PHE A N 1
ATOM 1881 C CA . PHE A 1 267 ? -6.513 9.013 -8.458 1.00 97.44 267 PHE A CA 1
ATOM 1882 C C . PHE A 1 267 ? -7.322 7.854 -9.039 1.00 97.44 267 PHE A C 1
ATOM 1884 O O . PHE A 1 267 ? -8.227 7.319 -8.402 1.00 97.44 267 PHE A O 1
ATOM 1891 N N . ARG A 1 268 ? -6.897 7.417 -10.223 1.00 98.69 268 ARG A N 1
ATOM 1892 C CA . ARG A 1 268 ? -7.145 6.073 -10.751 1.00 98.69 268 ARG A CA 1
ATOM 1893 C C . ARG A 1 268 ? -5.832 5.314 -10.729 1.00 98.69 268 ARG A C 1
ATOM 1895 O O . ARG A 1 268 ? -4.785 5.932 -10.905 1.00 98.69 268 ARG A O 1
ATOM 1902 N N . LEU A 1 269 ? -5.866 4.004 -10.548 1.00 98.81 269 LEU A N 1
ATOM 1903 C CA . LEU A 1 269 ? -4.660 3.175 -10.482 1.00 98.81 269 LEU A CA 1
ATOM 1904 C C . LEU A 1 269 ? -4.701 2.142 -11.615 1.00 98.81 269 LEU A C 1
ATOM 1906 O O . LEU A 1 269 ? -5.767 1.636 -11.945 1.00 98.81 269 LEU A O 1
ATOM 1910 N N . GLN A 1 270 ? -3.568 1.821 -12.239 1.00 98.81 270 GLN A N 1
ATOM 1911 C CA . GLN A 1 270 ? -3.494 0.690 -13.172 1.00 98.81 270 GLN A CA 1
ATOM 1912 C C . GLN A 1 270 ? -2.152 -0.031 -13.067 1.00 98.81 270 GLN A C 1
ATOM 1914 O O . GLN A 1 270 ? -1.090 0.587 -13.219 1.00 98.81 270 GLN A O 1
ATOM 1919 N N . ARG A 1 271 ? -2.221 -1.354 -12.897 1.00 98.75 271 ARG A N 1
ATOM 1920 C CA . ARG A 1 271 ? -1.074 -2.250 -13.013 1.00 98.75 271 ARG A CA 1
ATOM 1921 C C . ARG A 1 271 ? -0.629 -2.374 -14.467 1.00 98.75 271 ARG A C 1
ATOM 1923 O O . ARG A 1 271 ? -1.452 -2.574 -15.362 1.00 98.75 271 ARG A O 1
ATOM 1930 N N . VAL A 1 272 ? 0.673 -2.280 -14.709 1.00 98.75 272 VAL A N 1
ATOM 1931 C CA . VAL A 1 272 ? 1.286 -2.358 -16.043 1.00 98.75 272 VAL A CA 1
ATOM 1932 C C . VAL A 1 272 ? 2.420 -3.394 -16.065 1.00 98.75 272 VAL A C 1
ATOM 1934 O O . VAL A 1 272 ? 3.020 -3.650 -15.016 1.00 98.75 272 VAL A O 1
ATOM 1937 N N . PRO A 1 273 ? 2.759 -3.983 -17.230 1.00 97.00 273 PRO A N 1
ATOM 1938 C CA . PRO A 1 273 ? 3.841 -4.961 -17.320 1.00 97.00 273 PRO A CA 1
ATOM 1939 C C . PRO A 1 273 ? 5.215 -4.296 -17.147 1.00 97.00 273 PRO A C 1
ATOM 1941 O O . PRO A 1 273 ? 5.363 -3.081 -17.301 1.00 97.00 273 PRO A O 1
ATOM 1944 N N . GLN A 1 274 ? 6.258 -5.094 -16.889 1.00 95.50 274 GLN A N 1
ATOM 1945 C CA . GLN A 1 274 ? 7.628 -4.600 -16.663 1.00 95.50 274 GLN A CA 1
ATOM 1946 C C . GLN A 1 274 ? 8.156 -3.676 -17.779 1.00 95.50 274 GLN A C 1
ATOM 1948 O O . GLN A 1 274 ? 8.898 -2.739 -17.484 1.00 95.50 274 GLN A O 1
ATOM 1953 N N . SER A 1 275 ? 7.751 -3.913 -19.029 1.00 94.62 275 SER A N 1
ATOM 1954 C CA . SER A 1 275 ? 8.133 -3.142 -20.221 1.00 94.62 275 SER A CA 1
ATOM 1955 C C . SER A 1 275 ? 7.452 -1.772 -20.354 1.00 94.62 275 SER A C 1
ATOM 1957 O O . SER A 1 275 ? 7.898 -0.956 -21.154 1.00 94.62 275 SER A O 1
ATOM 1959 N N . ALA A 1 276 ? 6.390 -1.498 -19.593 1.00 96.19 276 ALA A N 1
ATOM 1960 C CA . ALA A 1 276 ? 5.664 -0.229 -19.641 1.00 96.19 276 ALA A CA 1
ATOM 1961 C C . ALA A 1 276 ? 6.230 0.812 -18.656 1.00 96.19 276 ALA A C 1
ATOM 1963 O O . ALA A 1 276 ? 6.930 0.479 -17.696 1.00 96.19 276 ALA A O 1
ATOM 1964 N N . ALA A 1 277 ? 5.893 2.088 -18.855 1.00 96.44 277 ALA A N 1
ATOM 1965 C CA . ALA A 1 277 ? 6.210 3.153 -17.903 1.00 96.44 277 ALA A CA 1
ATOM 1966 C C . ALA A 1 277 ? 5.312 3.079 -16.650 1.00 96.44 277 ALA A C 1
ATOM 1968 O O . ALA A 1 277 ? 4.098 2.885 -16.749 1.00 96.44 277 ALA A O 1
ATOM 1969 N N . SER A 1 278 ? 5.916 3.258 -15.475 1.00 97.81 278 SER A N 1
ATOM 1970 C CA . SER A 1 278 ? 5.274 3.200 -14.155 1.00 97.81 278 SER A CA 1
ATOM 1971 C C . SER A 1 278 ? 5.944 4.181 -13.199 1.00 97.81 278 SER A C 1
ATOM 1973 O O . SER A 1 278 ? 7.157 4.357 -13.270 1.00 97.81 278 SER A O 1
ATOM 1975 N N . GLU A 1 279 ? 5.185 4.748 -12.269 1.00 98.19 279 GLU A N 1
ATOM 1976 C CA . GLU A 1 279 ? 5.694 5.655 -11.233 1.00 98.19 279 GLU A CA 1
ATOM 1977 C C . GLU A 1 279 ? 6.252 4.914 -10.015 1.00 98.19 279 GLU A C 1
ATOM 1979 O O . GLU A 1 279 ? 7.170 5.404 -9.364 1.00 98.19 279 GLU A O 1
ATOM 1984 N N . PHE A 1 280 ? 5.699 3.740 -9.698 1.00 98.69 280 PHE A N 1
ATOM 1985 C CA . PHE A 1 280 ? 6.145 2.917 -8.576 1.00 98.69 280 PHE A CA 1
ATOM 1986 C C . PHE A 1 280 ? 5.981 1.417 -8.844 1.00 98.69 280 PHE A C 1
ATOM 1988 O O . PHE A 1 280 ? 5.289 1.000 -9.777 1.00 98.69 280 PHE A O 1
ATOM 1995 N N . THR A 1 281 ? 6.629 0.597 -8.020 1.00 98.81 281 THR A N 1
ATOM 1996 C CA . THR A 1 281 ? 6.476 -0.864 -8.009 1.00 98.81 281 THR A CA 1
ATOM 1997 C C . THR A 1 281 ? 6.054 -1.327 -6.618 1.00 98.81 281 THR A C 1
ATOM 1999 O O . THR A 1 281 ? 6.609 -0.864 -5.624 1.00 98.81 281 THR A O 1
ATOM 2002 N N . ILE A 1 282 ? 5.080 -2.234 -6.561 1.00 98.88 282 ILE A N 1
ATOM 2003 C CA . ILE A 1 282 ? 4.676 -2.974 -5.364 1.00 98.88 282 ILE A CA 1
ATOM 2004 C C . ILE A 1 282 ? 5.439 -4.303 -5.372 1.00 98.88 282 ILE A C 1
ATOM 2006 O O . ILE A 1 282 ? 5.236 -5.142 -6.252 1.00 98.88 282 ILE A O 1
ATOM 2010 N N . TYR A 1 283 ? 6.339 -4.469 -4.412 1.00 98.75 283 TYR A N 1
ATOM 2011 C CA . TYR A 1 283 ? 7.176 -5.646 -4.219 1.00 98.75 283 TYR A CA 1
ATOM 2012 C C . TYR A 1 283 ? 6.601 -6.547 -3.126 1.00 98.75 283 TYR A C 1
ATOM 2014 O O . TYR A 1 283 ? 6.130 -6.049 -2.108 1.00 98.75 283 TYR A O 1
ATOM 2022 N N . LEU A 1 284 ? 6.720 -7.862 -3.300 1.00 98.62 284 LEU A N 1
ATOM 2023 C CA . LEU A 1 284 ? 6.607 -8.854 -2.231 1.00 98.62 284 LEU A CA 1
ATOM 2024 C C . LEU A 1 284 ? 7.980 -9.506 -2.032 1.00 98.62 284 LEU A C 1
ATOM 2026 O O . LEU A 1 284 ? 8.531 -10.088 -2.975 1.00 98.62 284 LEU A O 1
ATOM 2030 N N . ALA A 1 285 ? 8.546 -9.362 -0.835 1.00 98.00 285 ALA A N 1
ATOM 2031 C CA . ALA A 1 285 ? 9.927 -9.733 -0.526 1.00 98.00 285 ALA A CA 1
ATOM 2032 C C . ALA A 1 285 ? 10.034 -10.457 0.823 1.00 98.00 285 ALA A C 1
ATOM 2034 O O . ALA A 1 285 ? 9.332 -10.117 1.774 1.00 98.00 285 ALA A O 1
ATOM 2035 N N . SER A 1 286 ? 10.947 -11.426 0.922 1.00 97.38 286 SER A N 1
ATOM 2036 C CA . SER A 1 286 ? 11.317 -12.073 2.192 1.00 97.38 286 SER A CA 1
ATOM 2037 C C . SER A 1 286 ? 11.724 -11.036 3.245 1.00 97.38 286 SER A C 1
ATOM 2039 O O . SER A 1 286 ? 12.314 -10.018 2.877 1.00 97.38 286 SER A O 1
ATOM 2041 N N . ALA A 1 287 ? 11.502 -11.284 4.544 1.00 96.12 287 ALA A N 1
ATOM 2042 C CA . ALA A 1 287 ? 11.886 -10.342 5.610 1.00 96.12 287 ALA A CA 1
ATOM 2043 C C . ALA A 1 287 ? 13.324 -9.789 5.482 1.00 96.12 287 ALA A C 1
ATOM 2045 O O . ALA A 1 287 ? 13.564 -8.604 5.711 1.00 96.12 287 ALA A O 1
ATOM 2046 N N . LYS A 1 288 ? 14.279 -10.619 5.036 1.00 95.94 288 LYS A N 1
ATOM 2047 C CA . LYS A 1 288 ? 15.682 -10.236 4.799 1.00 95.94 288 LYS A CA 1
ATOM 2048 C C . LYS A 1 288 ? 15.872 -9.305 3.594 1.00 95.94 288 LYS A C 1
ATOM 2050 O O . LYS A 1 288 ? 16.652 -8.356 3.678 1.00 95.94 288 LYS A O 1
ATOM 2055 N N . THR A 1 289 ? 15.196 -9.565 2.475 1.00 96.19 289 THR A N 1
ATOM 2056 C CA . THR A 1 289 ? 15.250 -8.683 1.297 1.00 96.19 289 THR A CA 1
ATOM 2057 C C . THR A 1 289 ? 14.448 -7.401 1.541 1.00 96.19 289 THR A C 1
ATOM 2059 O O . THR A 1 289 ? 14.902 -6.330 1.141 1.00 96.19 289 THR A O 1
ATOM 2062 N N . SER A 1 290 ? 13.333 -7.491 2.276 1.00 96.69 290 SER A N 1
ATOM 2063 C CA . SER A 1 290 ? 12.524 -6.357 2.735 1.00 96.69 290 SER A CA 1
ATOM 2064 C C . SER A 1 290 ? 13.330 -5.421 3.639 1.00 96.69 290 SER A C 1
ATOM 2066 O O . SER A 1 290 ? 13.446 -4.248 3.304 1.00 96.69 290 SER A O 1
ATOM 2068 N N . GLU A 1 291 ? 13.954 -5.917 4.720 1.00 96.38 291 GLU A N 1
ATOM 2069 C CA . GLU A 1 291 ? 14.806 -5.097 5.608 1.00 96.38 291 GLU A CA 1
ATOM 2070 C C . GLU A 1 291 ? 15.897 -4.377 4.819 1.00 96.38 291 GLU A C 1
ATOM 2072 O O . GLU A 1 291 ? 16.071 -3.173 4.977 1.00 96.38 291 GLU A O 1
ATOM 2077 N N . ARG A 1 292 ? 16.594 -5.091 3.921 1.00 95.69 292 ARG A N 1
ATOM 2078 C CA . ARG A 1 292 ? 17.637 -4.486 3.086 1.00 95.69 292 ARG A CA 1
ATOM 2079 C C . ARG A 1 292 ? 17.072 -3.330 2.259 1.00 95.69 292 ARG A C 1
ATOM 2081 O O . ARG A 1 292 ? 17.593 -2.225 2.355 1.00 95.69 292 ARG A O 1
ATOM 2088 N N . MET A 1 293 ? 15.985 -3.565 1.519 1.00 95.75 293 MET A N 1
ATOM 2089 C CA . MET A 1 293 ? 15.339 -2.537 0.696 1.00 95.75 293 MET A CA 1
ATOM 2090 C C . MET A 1 293 ? 14.853 -1.344 1.526 1.00 95.75 293 MET A C 1
ATOM 2092 O O . MET A 1 293 ? 15.031 -0.216 1.089 1.00 95.75 293 MET A O 1
ATOM 2096 N N . CYS A 1 294 ? 14.295 -1.560 2.719 1.00 96.00 294 CYS A N 1
ATOM 2097 C CA . CYS A 1 294 ? 13.900 -0.478 3.625 1.00 96.00 294 CYS A CA 1
ATOM 2098 C C . CYS A 1 294 ? 15.119 0.307 4.148 1.00 96.00 294 CYS A C 1
ATOM 2100 O O . CYS A 1 294 ? 15.109 1.542 4.144 1.00 96.00 294 CYS A O 1
ATOM 2102 N N . SER A 1 295 ? 16.197 -0.396 4.511 1.00 95.38 295 SER A N 1
ATOM 2103 C CA . SER A 1 295 ? 17.440 0.197 5.021 1.00 95.38 295 SER A CA 1
ATOM 2104 C C . SER A 1 295 ? 18.217 0.987 3.963 1.00 95.38 295 SER A C 1
ATOM 2106 O O . SER A 1 295 ? 18.824 2.002 4.302 1.00 95.38 295 SER A O 1
ATOM 2108 N N . ASP A 1 296 ? 18.107 0.610 2.681 1.00 92.38 296 ASP A N 1
ATOM 2109 C CA . ASP A 1 296 ? 18.619 1.383 1.538 1.00 92.38 296 ASP A CA 1
ATOM 2110 C C . ASP A 1 296 ? 17.958 2.789 1.465 1.00 92.38 296 ASP A C 1
ATOM 2112 O O . ASP A 1 296 ? 18.525 3.719 0.891 1.00 92.38 296 ASP A O 1
ATOM 2116 N N . GLY A 1 297 ? 16.779 2.968 2.083 1.00 87.75 297 GLY A N 1
ATOM 2117 C CA . GLY A 1 297 ? 16.081 4.249 2.274 1.00 87.75 297 GLY A CA 1
ATOM 2118 C C . GLY A 1 297 ? 16.201 4.855 3.679 1.00 87.75 297 GLY A C 1
ATOM 2119 O O . GLY A 1 297 ? 15.507 5.825 3.970 1.00 87.75 297 GLY A O 1
ATOM 2120 N N . GLY A 1 298 ? 17.038 4.290 4.555 1.00 91.31 298 GLY A N 1
ATOM 2121 C CA . GLY A 1 298 ? 17.227 4.731 5.945 1.00 91.31 298 GLY A CA 1
ATOM 2122 C C . GLY A 1 298 ? 16.243 4.147 6.970 1.00 91.31 298 GLY A C 1
ATOM 2123 O O . GLY A 1 298 ? 16.443 4.341 8.170 1.00 91.31 298 GLY A O 1
ATOM 2124 N N . LEU A 1 299 ? 15.222 3.401 6.536 1.00 92.38 299 LEU A N 1
ATOM 2125 C CA . LEU A 1 299 ? 14.195 2.825 7.411 1.00 92.38 299 LEU A CA 1
ATOM 2126 C C . LEU A 1 299 ? 14.679 1.507 8.037 1.00 92.38 299 LEU A C 1
ATOM 2128 O O . LEU A 1 299 ? 15.170 0.624 7.339 1.00 92.38 299 LEU A O 1
ATOM 2132 N N . LYS A 1 300 ? 14.495 1.343 9.351 1.00 91.81 300 LYS A N 1
ATOM 2133 C CA . LYS A 1 300 ? 14.897 0.137 10.100 1.00 91.81 300 LYS A CA 1
ATOM 2134 C C . LYS A 1 300 ? 13.665 -0.676 10.493 1.00 91.81 300 LYS A C 1
ATOM 2136 O O . LYS A 1 300 ? 13.122 -0.466 11.577 1.00 91.81 300 LYS A O 1
ATOM 2141 N N . THR A 1 301 ? 13.210 -1.600 9.643 1.00 90.75 301 THR A N 1
ATOM 2142 C CA . THR A 1 301 ? 12.030 -2.428 9.968 1.00 90.75 301 THR A CA 1
ATOM 2143 C C . THR A 1 301 ? 12.374 -3.628 10.847 1.00 90.75 301 THR A C 1
ATOM 2145 O O . THR A 1 301 ? 11.464 -4.308 11.324 1.00 90.75 301 THR A O 1
ATOM 2148 N N . LYS A 1 302 ? 13.671 -3.894 11.076 1.00 90.06 302 LYS A N 1
ATOM 2149 C CA . LYS A 1 302 ? 14.212 -5.106 11.718 1.00 90.06 302 LYS A CA 1
ATOM 2150 C C . LYS A 1 302 ? 13.761 -6.389 10.998 1.00 90.06 302 LYS A C 1
ATOM 2152 O O . LYS A 1 302 ? 13.686 -7.452 11.610 1.00 90.06 302 LYS A O 1
ATOM 2157 N N . GLY A 1 303 ? 13.397 -6.281 9.716 1.00 89.94 303 GLY A N 1
ATOM 2158 C CA . GLY A 1 303 ? 12.723 -7.337 8.955 1.00 89.94 303 GLY A CA 1
ATOM 2159 C C . GLY A 1 303 ? 11.302 -7.663 9.428 1.00 89.94 303 GLY A C 1
ATOM 2160 O O . GLY A 1 303 ? 10.728 -8.644 8.960 1.00 89.94 303 GLY A O 1
ATOM 2161 N N . PHE A 1 304 ? 10.712 -6.877 10.335 1.00 93.44 304 PHE A N 1
ATOM 2162 C CA . PHE A 1 304 ? 9.395 -7.162 10.903 1.00 93.44 304 PHE A CA 1
ATOM 2163 C C . PHE A 1 304 ? 8.241 -6.577 10.085 1.00 93.44 304 PHE A C 1
ATOM 2165 O O . PHE A 1 304 ? 7.281 -7.300 9.835 1.00 93.44 304 PHE A O 1
ATOM 2172 N N . THR A 1 305 ? 8.325 -5.311 9.656 1.00 95.25 305 THR A N 1
ATOM 2173 C CA . THR A 1 305 ? 7.259 -4.622 8.896 1.00 95.25 305 THR A CA 1
ATOM 2174 C C . THR A 1 305 ? 7.587 -4.453 7.405 1.00 95.25 305 THR A C 1
ATOM 2176 O O . THR A 1 305 ? 8.734 -4.620 6.973 1.00 95.25 305 THR A O 1
ATOM 2179 N N . SER A 1 306 ? 6.543 -4.148 6.631 1.00 97.50 306 SER A N 1
ATOM 2180 C CA . SER A 1 306 ? 6.586 -3.541 5.293 1.00 97.50 306 SER A CA 1
ATOM 2181 C C . SER A 1 306 ? 7.133 -2.100 5.347 1.00 97.50 306 SER A C 1
ATOM 2183 O O . SER A 1 306 ? 7.322 -1.558 6.440 1.00 97.50 306 SER A O 1
ATOM 2185 N N . CYS A 1 307 ? 7.428 -1.494 4.190 1.00 97.94 307 CYS A N 1
ATOM 2186 C CA . CYS A 1 307 ? 7.798 -0.075 4.098 1.00 97.94 307 CYS A CA 1
ATOM 2187 C C . CYS A 1 307 ? 7.558 0.538 2.702 1.00 97.94 307 CYS A C 1
ATOM 2189 O O . CYS A 1 307 ? 7.413 -0.175 1.703 1.00 97.94 307 CYS A O 1
ATOM 2191 N N . ARG A 1 308 ? 7.634 1.876 2.604 1.00 97.31 308 ARG A N 1
ATOM 2192 C CA . ARG A 1 308 ? 7.558 2.634 1.343 1.00 97.31 308 ARG A CA 1
ATOM 2193 C C . ARG A 1 308 ? 8.756 3.567 1.157 1.00 97.31 308 ARG A C 1
ATOM 2195 O O . ARG A 1 308 ? 8.907 4.545 1.884 1.00 97.31 308 ARG A O 1
ATOM 2202 N N . LEU A 1 309 ? 9.522 3.340 0.088 1.00 95.00 309 LEU A N 1
ATOM 2203 C CA . LEU A 1 309 ? 10.553 4.239 -0.447 1.00 95.00 309 LEU A CA 1
ATOM 2204 C C . LEU A 1 309 ? 10.045 4.976 -1.704 1.00 95.00 309 LEU A C 1
ATOM 2206 O O . LEU A 1 309 ? 9.070 4.534 -2.318 1.00 95.00 309 LEU A O 1
ATOM 2210 N N . PRO A 1 310 ? 10.689 6.067 -2.164 1.00 92.62 310 PRO A N 1
ATOM 2211 C CA . PRO A 1 310 ? 10.326 6.718 -3.424 1.00 92.62 310 PRO A CA 1
ATOM 2212 C C . PRO A 1 310 ? 10.277 5.733 -4.609 1.00 92.62 310 PRO A C 1
ATOM 2214 O O . PRO A 1 310 ? 11.299 5.194 -5.030 1.00 92.62 310 PRO A O 1
ATOM 2217 N N . GLY A 1 311 ? 9.074 5.478 -5.137 1.00 96.00 311 GLY A N 1
ATOM 2218 C CA . 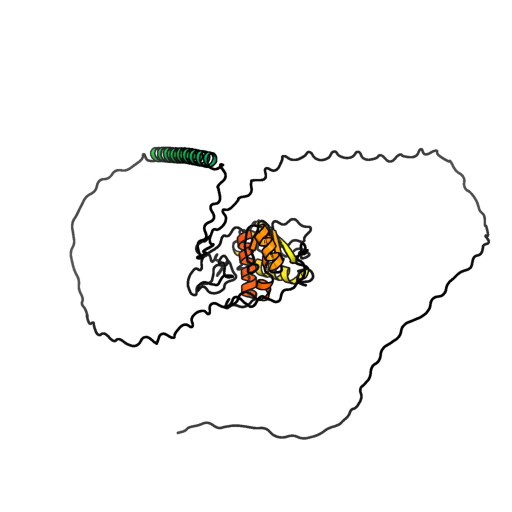GLY A 1 311 ? 8.845 4.549 -6.249 1.00 96.00 311 GLY A CA 1
ATOM 2219 C C . GLY A 1 311 ? 8.813 3.061 -5.865 1.00 96.00 311 GLY A C 1
ATOM 2220 O O . GLY A 1 311 ? 8.695 2.214 -6.755 1.00 96.00 311 GLY A O 1
ATOM 2221 N N . GLN A 1 312 ? 8.905 2.711 -4.578 1.00 98.19 312 GLN A N 1
ATOM 2222 C CA . GLN A 1 312 ? 8.935 1.322 -4.106 1.00 98.19 312 GLN A CA 1
ATOM 2223 C C . GLN A 1 312 ? 8.025 1.141 -2.887 1.00 98.19 312 GLN A C 1
ATOM 2225 O O . GLN A 1 312 ? 8.314 1.635 -1.802 1.00 98.19 312 GLN A O 1
ATOM 2230 N N . VAL A 1 313 ? 6.943 0.389 -3.058 1.00 98.75 313 VAL A N 1
ATOM 2231 C CA . VAL A 1 313 ? 6.134 -0.158 -1.963 1.00 98.75 313 VAL A CA 1
ATOM 2232 C C . VAL A 1 313 ? 6.643 -1.571 -1.703 1.00 98.75 313 VAL A C 1
ATOM 2234 O O . VAL A 1 313 ? 6.675 -2.373 -2.633 1.00 98.75 313 VAL A O 1
ATOM 2237 N N . VAL A 1 314 ? 7.069 -1.884 -0.483 1.00 98.69 314 VAL A N 1
ATOM 2238 C CA . VAL A 1 314 ? 7.731 -3.150 -0.141 1.00 98.69 314 VAL A CA 1
ATOM 2239 C C . VAL A 1 314 ? 6.904 -3.886 0.905 1.00 98.69 314 VAL A C 1
ATOM 2241 O O . VAL A 1 314 ? 6.909 -3.529 2.080 1.00 98.69 314 VAL A O 1
ATOM 2244 N N . ILE A 1 315 ? 6.185 -4.918 0.465 1.00 98.75 315 ILE A N 1
ATOM 2245 C CA . ILE A 1 315 ? 5.392 -5.792 1.326 1.00 98.75 315 ILE A CA 1
ATOM 2246 C C . ILE A 1 315 ? 6.281 -6.914 1.867 1.00 98.75 315 ILE A C 1
ATOM 2248 O O . ILE A 1 315 ? 6.885 -7.681 1.110 1.00 98.75 315 ILE A O 1
ATOM 2252 N N . ASN A 1 316 ? 6.328 -7.014 3.192 1.00 98.31 316 ASN A N 1
ATOM 2253 C CA . ASN A 1 316 ? 7.059 -8.044 3.916 1.00 98.31 316 ASN A CA 1
ATOM 2254 C C . ASN A 1 316 ? 6.318 -9.394 3.830 1.00 98.31 316 ASN A C 1
ATOM 2256 O O . ASN A 1 316 ? 5.168 -9.501 4.261 1.00 98.31 316 ASN A O 1
ATOM 2260 N N . GLN A 1 317 ? 6.967 -10.421 3.273 1.00 97.81 317 GLN A N 1
ATOM 2261 C CA . GLN A 1 317 ? 6.384 -11.748 3.044 1.00 97.81 317 GLN A CA 1
ATOM 2262 C C . GLN A 1 317 ? 5.891 -12.409 4.335 1.00 97.81 317 GLN A C 1
ATOM 2264 O O . GLN A 1 317 ? 4.803 -12.975 4.348 1.00 97.81 317 GLN A O 1
ATOM 2269 N N . ASP A 1 318 ? 6.659 -12.339 5.418 1.00 97.25 318 ASP A N 1
ATOM 2270 C CA . ASP A 1 318 ? 6.328 -12.990 6.685 1.00 97.25 318 ASP A CA 1
ATOM 2271 C C . ASP A 1 318 ? 5.024 -12.395 7.258 1.00 97.25 318 ASP A C 1
ATOM 2273 O O . ASP A 1 318 ? 4.143 -13.113 7.730 1.00 97.25 318 ASP A O 1
ATOM 2277 N N . ARG A 1 319 ? 4.840 -11.072 7.130 1.00 97.88 319 ARG A N 1
ATOM 2278 C CA . ARG A 1 319 ? 3.573 -10.391 7.466 1.00 97.88 319 ARG A CA 1
ATOM 2279 C C . ARG A 1 319 ? 2.461 -10.675 6.455 1.00 97.88 319 ARG A C 1
ATOM 2281 O O . ARG A 1 319 ? 1.292 -10.731 6.820 1.00 97.88 319 ARG A O 1
ATOM 2288 N N . TRP A 1 320 ? 2.805 -10.863 5.183 1.00 98.00 320 TRP A N 1
ATOM 2289 C CA . TRP A 1 320 ? 1.858 -11.246 4.135 1.00 98.00 320 TRP A CA 1
ATOM 2290 C C . TRP A 1 320 ? 1.319 -12.672 4.311 1.00 98.00 320 TRP A C 1
ATOM 2292 O O . TRP A 1 320 ? 0.191 -12.959 3.900 1.00 98.00 320 TRP A O 1
ATOM 2302 N N . GLN A 1 321 ? 2.102 -13.576 4.899 1.00 97.25 321 GLN A N 1
ATOM 2303 C CA . GLN A 1 321 ? 1.693 -14.949 5.186 1.00 97.25 321 GLN A CA 1
ATOM 2304 C C . GLN A 1 321 ? 0.936 -15.061 6.510 1.00 97.25 321 GLN A C 1
ATOM 2306 O O . GLN A 1 321 ? -0.139 -15.656 6.505 1.00 97.25 321 GLN A O 1
ATOM 2311 N N . ASP A 1 322 ? 1.440 -14.441 7.581 1.00 96.62 322 ASP A N 1
ATOM 2312 C CA . ASP A 1 322 ? 1.019 -14.761 8.954 1.00 96.62 322 ASP A CA 1
ATOM 2313 C C . ASP A 1 322 ? 0.446 -13.561 9.741 1.00 96.62 322 ASP A C 1
ATOM 2315 O O . ASP A 1 322 ? 0.173 -13.683 10.934 1.00 96.62 322 ASP A O 1
ATOM 2319 N N . ALA A 1 323 ? 0.259 -12.399 9.097 1.00 97.44 323 ALA A N 1
ATOM 2320 C CA . ALA A 1 323 ? -0.119 -11.133 9.739 1.00 97.44 323 ALA A CA 1
ATOM 2321 C C . ALA A 1 323 ? 0.848 -10.741 10.883 1.00 97.44 323 ALA A C 1
ATOM 2323 O O . ALA A 1 323 ? 2.066 -10.917 10.763 1.00 97.44 323 ALA A O 1
ATOM 2324 N N . VAL A 1 324 ? 0.325 -10.175 11.975 1.00 95.94 324 VAL A N 1
ATOM 2325 C CA . VAL A 1 324 ? 1.025 -9.993 13.257 1.00 95.94 324 VAL A CA 1
ATOM 2326 C C . VAL A 1 324 ? 0.260 -10.719 14.371 1.00 95.94 324 VAL A C 1
ATOM 2328 O O . VAL A 1 324 ? -0.954 -10.899 14.235 1.00 95.94 324 VAL A O 1
ATOM 2331 N N . PRO A 1 325 ? 0.928 -11.122 15.472 1.00 90.88 325 PRO A N 1
ATOM 2332 C CA . PRO A 1 325 ? 0.242 -11.616 16.665 1.00 90.88 325 PRO A CA 1
ATOM 2333 C C . PRO A 1 325 ? -0.821 -10.627 17.154 1.00 90.88 325 PRO A C 1
ATOM 2335 O O . PRO A 1 325 ? -0.633 -9.415 17.044 1.00 90.88 325 PRO A O 1
ATOM 2338 N N . ASP A 1 326 ? -1.919 -11.158 17.691 1.00 87.62 326 ASP A N 1
ATOM 2339 C CA . ASP A 1 326 ? -2.986 -10.401 18.361 1.00 87.62 326 ASP A CA 1
ATOM 2340 C C . ASP A 1 326 ? -3.572 -9.238 17.519 1.00 87.62 326 ASP A C 1
ATOM 2342 O O . ASP A 1 326 ? -3.967 -8.193 18.035 1.00 87.62 326 ASP A O 1
ATOM 2346 N N . TYR A 1 327 ? -3.633 -9.415 16.189 1.00 94.25 327 TYR A N 1
ATOM 2347 C CA . TYR A 1 327 ? -4.277 -8.471 15.258 1.00 94.25 327 TYR A CA 1
ATOM 2348 C C . TYR A 1 327 ? -5.820 -8.507 15.316 1.00 94.25 327 TYR A C 1
ATOM 2350 O O . TYR A 1 327 ? -6.474 -7.626 14.761 1.00 94.25 327 TYR A O 1
ATOM 2358 N N . ASP A 1 328 ? -6.400 -9.532 15.953 1.00 91.75 328 ASP A N 1
ATOM 2359 C CA . ASP A 1 328 ? -7.842 -9.733 16.180 1.00 91.75 328 ASP A CA 1
ATOM 2360 C C . ASP A 1 328 ? -8.750 -9.628 14.933 1.00 91.75 328 ASP A C 1
ATOM 2362 O O . ASP A 1 328 ? -9.956 -9.393 15.031 1.00 91.75 328 ASP A O 1
ATOM 2366 N N . ALA A 1 329 ? -8.194 -9.863 13.739 1.00 96.75 329 ALA A N 1
ATOM 2367 C CA . ALA A 1 329 ? -8.934 -9.908 12.479 1.00 96.75 329 ALA A CA 1
ATOM 2368 C C . ALA A 1 329 ? -8.342 -10.920 11.474 1.00 96.75 329 ALA A C 1
ATOM 2370 O O . ALA A 1 329 ? -7.156 -11.251 11.563 1.00 96.75 329 ALA A O 1
ATOM 2371 N N . PRO A 1 330 ? -9.139 -11.402 10.495 1.00 97.69 330 PRO A N 1
ATOM 2372 C CA . PRO A 1 330 ? -8.677 -12.331 9.463 1.00 97.69 330 PRO A CA 1
ATOM 2373 C C . PRO A 1 330 ? -7.483 -11.831 8.637 1.00 97.69 330 PRO A C 1
ATOM 2375 O O . PRO A 1 330 ? -7.281 -10.633 8.430 1.00 97.69 330 PRO A O 1
ATOM 2378 N N . LEU A 1 331 ? -6.710 -12.771 8.095 1.00 97.88 331 LEU A N 1
ATOM 2379 C CA . LEU A 1 331 ? -5.476 -12.508 7.350 1.00 97.88 331 LEU A CA 1
ATOM 2380 C C . LEU A 1 331 ? -5.690 -11.616 6.113 1.00 97.88 331 LEU A C 1
ATOM 2382 O O . LEU A 1 331 ? -4.843 -10.785 5.791 1.00 97.88 331 LEU A O 1
ATOM 2386 N N . GLU A 1 332 ? -6.828 -11.731 5.433 1.00 97.81 332 GLU A N 1
ATOM 2387 C CA . GLU A 1 332 ? -7.216 -10.863 4.318 1.00 97.81 332 GLU A CA 1
ATOM 2388 C C . GLU A 1 332 ? -7.467 -9.402 4.741 1.00 97.81 332 GLU A C 1
ATOM 2390 O O . GLU A 1 332 ? -7.218 -8.490 3.949 1.00 97.81 332 GLU A O 1
ATOM 2395 N N . VAL A 1 333 ? -7.871 -9.160 5.996 1.00 98.31 333 VAL A N 1
ATOM 2396 C CA . VAL A 1 333 ? -7.977 -7.809 6.578 1.00 98.31 333 VAL A CA 1
ATOM 2397 C C . VAL A 1 333 ? -6.577 -7.225 6.759 1.00 98.31 333 VAL A C 1
ATOM 2399 O O . VAL A 1 333 ? -6.334 -6.088 6.344 1.00 98.31 333 VAL A O 1
ATOM 2402 N N . TYR A 1 334 ? -5.630 -8.016 7.276 1.00 98.62 334 TYR A N 1
ATOM 2403 C CA . TYR A 1 334 ? -4.233 -7.594 7.408 1.00 98.62 334 TYR A CA 1
ATOM 2404 C C . TYR A 1 334 ? -3.571 -7.338 6.041 1.00 98.62 334 TYR A C 1
ATOM 2406 O O . TYR A 1 334 ? -2.910 -6.318 5.850 1.00 98.62 334 TYR A O 1
ATOM 2414 N N . ARG A 1 335 ? -3.774 -8.222 5.054 1.00 98.75 335 ARG A N 1
ATOM 2415 C CA . ARG A 1 335 ? -3.241 -8.059 3.685 1.00 98.75 335 ARG A CA 1
ATOM 2416 C C . ARG A 1 335 ? -3.740 -6.782 3.017 1.00 98.75 335 ARG A C 1
ATOM 2418 O O . ARG A 1 335 ? -2.947 -6.041 2.435 1.00 98.75 335 ARG A O 1
ATOM 2425 N N . ALA A 1 336 ? -5.039 -6.507 3.131 1.00 98.88 336 ALA A N 1
ATOM 2426 C CA . ALA A 1 336 ? -5.627 -5.286 2.601 1.00 98.88 336 ALA A CA 1
ATOM 2427 C C . ALA A 1 336 ? -5.136 -4.031 3.351 1.00 98.88 336 ALA A C 1
ATOM 2429 O O . ALA A 1 336 ? -4.879 -3.014 2.707 1.00 98.88 336 ALA A O 1
ATOM 2430 N N . TYR A 1 337 ? -4.936 -4.114 4.675 1.00 98.88 337 TYR A N 1
ATOM 2431 C CA . TYR A 1 337 ? -4.287 -3.064 5.471 1.00 98.88 337 TYR A CA 1
ATOM 2432 C C . TYR A 1 337 ? -2.876 -2.775 4.943 1.00 98.88 337 TYR A C 1
ATOM 2434 O O . TYR A 1 337 ? -2.602 -1.643 4.552 1.00 98.88 337 TYR A O 1
ATOM 2442 N N . ALA A 1 338 ? -2.012 -3.789 4.846 1.00 98.75 338 ALA A N 1
ATOM 2443 C CA . ALA A 1 338 ? -0.617 -3.623 4.440 1.00 98.75 338 ALA A CA 1
ATOM 2444 C C . ALA A 1 338 ? -0.477 -3.013 3.031 1.00 98.75 338 ALA A C 1
ATOM 2446 O O . ALA A 1 338 ? 0.349 -2.128 2.824 1.00 98.75 338 ALA A O 1
ATOM 2447 N N . ILE A 1 339 ? -1.313 -3.426 2.069 1.00 98.94 339 ILE A N 1
ATOM 2448 C CA . ILE A 1 339 ? -1.334 -2.810 0.732 1.00 98.94 339 ILE A CA 1
ATOM 2449 C C . ILE A 1 339 ? -1.807 -1.351 0.804 1.00 98.94 339 ILE A C 1
ATOM 2451 O O . ILE A 1 339 ? -1.147 -0.472 0.247 1.00 98.94 339 ILE A O 1
ATOM 2455 N N . ASN A 1 340 ? -2.928 -1.067 1.475 1.00 98.94 340 ASN A N 1
ATOM 2456 C CA . ASN A 1 340 ? -3.475 0.291 1.510 1.00 98.94 340 ASN A CA 1
ATOM 2457 C C . ASN A 1 340 ? -2.599 1.264 2.322 1.00 98.94 340 ASN A C 1
ATOM 2459 O O . ASN A 1 340 ? -2.532 2.430 1.942 1.00 98.94 340 ASN A O 1
ATOM 2463 N N . HIS A 1 341 ? -1.911 0.814 3.373 1.00 98.88 341 HIS A N 1
ATOM 2464 C CA . HIS A 1 341 ? -0.993 1.619 4.188 1.00 98.88 341 HIS A CA 1
ATOM 2465 C C . HIS A 1 341 ? 0.204 2.108 3.356 1.00 98.88 341 HIS A C 1
ATOM 2467 O O . HIS A 1 341 ? 0.386 3.309 3.147 1.00 98.88 341 HIS A O 1
ATOM 2473 N N . GLU A 1 342 ? 0.962 1.180 2.763 1.00 98.75 342 GLU A N 1
ATOM 2474 C CA . GLU A 1 342 ? 2.166 1.519 1.995 1.00 98.75 342 GLU A CA 1
ATOM 2475 C C . GLU A 1 342 ? 1.841 2.253 0.683 1.00 98.75 342 GLU A C 1
ATOM 2477 O O . GLU A 1 342 ? 2.548 3.181 0.278 1.00 98.75 342 GLU A O 1
ATOM 2482 N N . VAL A 1 343 ? 0.731 1.901 0.018 1.00 98.88 343 VAL A N 1
ATOM 2483 C CA . VAL A 1 343 ? 0.246 2.674 -1.138 1.00 98.88 343 VAL A CA 1
ATOM 2484 C C . VAL A 1 343 ? -0.260 4.052 -0.700 1.00 98.88 343 VAL A C 1
ATOM 2486 O O . VAL A 1 343 ? -0.053 5.019 -1.428 1.00 98.88 343 VAL A O 1
ATOM 2489 N N . GLY A 1 344 ? -0.822 4.191 0.503 1.00 98.62 344 GLY A N 1
ATOM 2490 C CA . G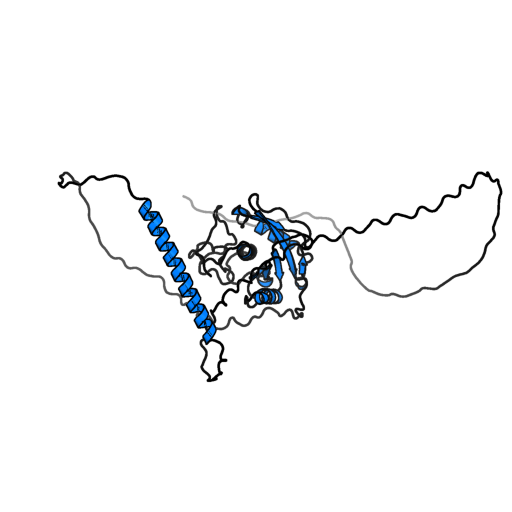LY A 1 344 ? -1.178 5.481 1.098 1.00 98.62 344 GLY A CA 1
ATOM 2491 C C . GLY A 1 344 ? 0.034 6.400 1.244 1.00 98.62 344 GLY A C 1
ATOM 2492 O O . GLY A 1 344 ? 0.010 7.536 0.762 1.00 98.62 344 GLY A O 1
ATOM 2493 N N . HIS A 1 345 ? 1.145 5.882 1.772 1.00 98.38 345 HIS A N 1
ATOM 2494 C CA . HIS A 1 345 ? 2.425 6.594 1.778 1.00 98.38 345 HIS A CA 1
ATOM 2495 C C . HIS A 1 345 ? 2.886 6.983 0.362 1.00 98.38 345 HIS A C 1
ATOM 2497 O O . HIS A 1 345 ? 3.293 8.125 0.132 1.00 98.38 345 HIS A O 1
ATOM 2503 N N . GLN A 1 346 ? 2.783 6.080 -0.620 1.00 98.38 346 GLN A N 1
ATOM 2504 C CA . GLN A 1 346 ? 3.138 6.358 -2.022 1.00 98.38 346 GLN A CA 1
ATOM 2505 C C . GLN A 1 346 ? 2.189 7.367 -2.712 1.00 98.38 346 GLN A C 1
ATOM 2507 O O . GLN A 1 346 ? 2.585 8.016 -3.687 1.00 98.38 346 GLN A O 1
ATOM 2512 N N . LEU A 1 347 ? 0.971 7.554 -2.203 1.00 97.62 347 LEU A N 1
ATOM 2513 C CA . LEU A 1 347 ? 0.036 8.595 -2.642 1.00 97.62 347 LEU A CA 1
ATOM 2514 C C . LEU A 1 347 ? 0.199 9.927 -1.887 1.00 97.62 347 LEU A C 1
ATOM 2516 O O . LEU A 1 347 ? -0.299 10.941 -2.373 1.00 97.62 347 LEU A O 1
ATOM 2520 N N . GLY A 1 348 ? 0.962 9.951 -0.787 1.00 96.69 348 GLY A N 1
ATOM 2521 C CA . GLY A 1 348 ? 1.349 11.167 -0.060 1.00 96.69 348 GLY A CA 1
ATOM 2522 C C . GLY A 1 348 ? 0.805 11.290 1.366 1.00 96.69 348 GLY A C 1
ATOM 2523 O O . GLY A 1 348 ? 0.909 12.366 1.948 1.00 96.69 348 GLY A O 1
ATOM 2524 N N . HIS A 1 349 ? 0.232 10.229 1.937 1.00 97.94 349 HIS A N 1
ATOM 2525 C CA . HIS A 1 349 ? -0.280 10.241 3.309 1.00 97.94 349 HIS A CA 1
ATOM 2526 C C . HIS A 1 349 ? 0.828 9.919 4.333 1.00 97.94 349 HIS A C 1
ATOM 2528 O O . HIS A 1 349 ? 1.601 8.978 4.141 1.00 97.94 349 HIS A O 1
ATOM 2534 N N . GLY A 1 350 ? 0.914 10.712 5.407 1.00 97.88 350 GLY A N 1
ATOM 2535 C CA . GLY A 1 350 ? 1.731 10.419 6.597 1.00 97.88 350 GLY A CA 1
ATOM 2536 C C . GLY A 1 350 ? 1.044 9.413 7.525 1.00 97.88 350 GLY A C 1
ATOM 2537 O O . GLY A 1 350 ? -0.006 8.880 7.164 1.00 97.88 350 GLY A O 1
ATOM 2538 N N . HIS A 1 351 ? 1.617 9.151 8.701 1.00 98.38 351 HIS A N 1
ATOM 2539 C CA . HIS A 1 351 ? 0.985 8.291 9.702 1.00 98.38 351 HIS A CA 1
ATOM 2540 C C . HIS A 1 351 ? -0.210 8.985 10.386 1.00 98.38 351 HIS A C 1
ATOM 2542 O O . HIS A 1 351 ? -0.327 10.211 10.408 1.00 98.38 351 HIS A O 1
ATOM 2548 N N . GLU A 1 352 ? -1.113 8.192 10.966 1.00 98.56 352 GLU A N 1
ATOM 2549 C CA . GLU A 1 352 ? -2.285 8.682 11.706 1.00 98.56 352 GLU A CA 1
ATOM 2550 C C . GLU A 1 352 ? -2.452 7.926 13.038 1.00 98.56 352 GLU A C 1
ATOM 2552 O O . GLU A 1 352 ? -2.286 6.708 13.103 1.00 98.56 352 GLU A O 1
ATOM 2557 N N . ALA A 1 353 ? -2.801 8.629 14.115 1.00 98.06 353 ALA A N 1
ATOM 2558 C CA . ALA A 1 353 ? -3.053 8.029 15.426 1.00 98.06 353 ALA A CA 1
ATOM 2559 C C . ALA A 1 353 ? -4.380 7.246 15.476 1.00 98.06 353 ALA A C 1
ATOM 2561 O O . ALA A 1 353 ? -5.338 7.577 14.777 1.00 98.06 353 ALA A O 1
ATOM 2562 N N . CYS A 1 354 ? -4.470 6.256 16.374 1.00 97.69 354 CYS A N 1
ATOM 2563 C CA . CYS A 1 354 ? -5.742 5.615 16.731 1.00 97.69 354 CYS A CA 1
ATOM 2564 C C . CYS A 1 354 ? -6.765 6.669 17.196 1.00 97.69 354 CYS A C 1
ATOM 2566 O O . CYS A 1 354 ? -6.454 7.498 18.052 1.00 97.69 354 CYS A O 1
ATOM 2568 N N . ALA A 1 355 ? -7.981 6.626 16.643 1.00 95.62 355 ALA A N 1
ATOM 2569 C CA . ALA A 1 355 ? -9.033 7.605 16.920 1.00 95.62 355 ALA A CA 1
ATOM 2570 C C . ALA A 1 355 ? -9.658 7.453 18.322 1.00 95.62 355 ALA A C 1
ATOM 2572 O O . ALA A 1 355 ? -10.070 8.443 18.923 1.00 95.62 355 ALA A O 1
ATOM 2573 N N . GLY A 1 356 ? -9.713 6.231 18.860 1.00 95.94 356 GLY A N 1
ATOM 2574 C CA . GLY A 1 356 ? -10.284 5.949 20.176 1.00 95.94 356 GLY A CA 1
ATOM 2575 C C . GLY A 1 356 ? -10.375 4.453 20.470 1.00 95.94 356 GLY A C 1
ATOM 2576 O O . GLY A 1 356 ? -10.195 3.614 19.590 1.00 95.94 356 GLY A O 1
ATOM 2577 N N . LYS A 1 357 ? -10.665 4.086 21.723 1.00 97.44 357 LYS A N 1
ATOM 2578 C CA . LYS A 1 357 ? -10.846 2.674 22.080 1.00 97.44 357 LYS A CA 1
ATOM 2579 C C . LYS A 1 357 ? -12.159 2.140 21.494 1.00 97.44 357 LYS A C 1
ATOM 2581 O O . LYS A 1 357 ? -13.219 2.656 21.827 1.00 97.44 357 LYS A O 1
ATOM 2586 N N . GLY A 1 358 ? -12.084 1.068 20.709 1.00 97.25 358 GLY A N 1
ATOM 2587 C CA . GLY A 1 358 ? -13.223 0.458 20.013 1.00 97.25 358 GLY A CA 1
ATOM 2588 C C . GLY A 1 358 ? -13.550 1.096 18.659 1.00 97.25 358 GLY A C 1
ATOM 2589 O O . GLY A 1 358 ? -14.292 0.502 17.882 1.00 97.25 358 GLY A O 1
ATOM 2590 N N . GLU A 1 359 ? -12.961 2.251 18.349 1.00 98.12 359 GLU A N 1
ATOM 2591 C CA . GLU A 1 359 ? -13.039 2.869 17.025 1.00 98.12 359 GLU A CA 1
ATOM 2592 C C . GLU A 1 359 ? -12.218 2.067 16.002 1.00 98.12 359 GLU A C 1
ATOM 2594 O O . GLU A 1 359 ? -11.217 1.446 16.375 1.00 98.12 359 GLU A O 1
ATOM 2599 N N . PRO A 1 360 ? -12.573 2.078 14.705 1.00 98.25 360 PRO A N 1
ATOM 2600 C CA . PRO A 1 360 ? -11.699 1.559 13.660 1.00 98.25 360 PRO A CA 1
ATOM 2601 C C . PRO A 1 360 ? -10.312 2.214 13.703 1.00 98.25 360 PRO A C 1
ATOM 2603 O O . PRO A 1 360 ? -10.170 3.413 13.931 1.00 98.25 360 PRO A O 1
ATOM 2606 N N . ALA A 1 361 ? -9.258 1.450 13.437 1.00 98.56 361 ALA A N 1
ATOM 2607 C CA . ALA A 1 361 ? -7.940 2.022 13.210 1.00 98.56 361 ALA A CA 1
ATOM 2608 C C . ALA A 1 361 ? -7.934 2.768 11.860 1.00 98.56 361 ALA A C 1
ATOM 2610 O O . ALA A 1 361 ? -8.331 2.193 10.840 1.00 98.56 361 ALA A O 1
ATOM 2611 N N . PRO A 1 362 ? -7.473 4.028 11.782 1.00 98.62 362 PRO A N 1
ATOM 2612 C CA . PRO A 1 362 ? -7.227 4.663 10.492 1.00 98.62 362 PRO A CA 1
ATOM 2613 C C . PRO A 1 362 ? -6.220 3.836 9.684 1.00 98.62 362 PRO A C 1
ATOM 2615 O O . PRO A 1 362 ? -5.284 3.269 10.248 1.00 98.62 362 PRO A O 1
ATOM 2618 N N . VAL A 1 363 ? -6.378 3.741 8.360 1.00 98.81 363 VAL A N 1
ATOM 2619 C CA . VAL A 1 363 ? -5.497 2.859 7.563 1.00 98.81 363 VAL A CA 1
ATOM 2620 C C . VAL A 1 363 ? -4.028 3.296 7.599 1.00 98.81 363 VAL A C 1
ATOM 2622 O O . VAL A 1 363 ? -3.136 2.467 7.466 1.00 98.81 363 VAL A O 1
ATOM 2625 N N . MET A 1 364 ? -3.771 4.586 7.836 1.00 98.75 364 MET A N 1
ATOM 2626 C CA . MET A 1 364 ? -2.426 5.148 7.992 1.00 98.75 364 MET A CA 1
ATOM 2627 C C . MET A 1 364 ? -1.863 5.020 9.414 1.00 98.75 364 MET A C 1
ATOM 2629 O O . MET A 1 364 ? -0.731 5.419 9.673 1.00 98.75 364 MET A O 1
ATOM 2633 N N . MET A 1 365 ? -2.613 4.424 10.339 1.00 98.44 365 MET A N 1
ATOM 2634 C CA . MET A 1 365 ? -2.056 3.967 11.603 1.00 98.44 365 MET A CA 1
ATOM 2635 C C . MET A 1 365 ? -1.100 2.796 11.360 1.00 98.44 365 MET A C 1
ATOM 2637 O O . MET A 1 365 ? -1.383 1.905 10.559 1.00 98.44 365 MET A O 1
ATOM 2641 N N . GLN A 1 366 ? 0.017 2.759 12.086 1.00 96.94 366 GLN A N 1
ATOM 2642 C CA . GLN A 1 366 ? 0.960 1.636 12.077 1.00 96.94 366 GLN A CA 1
ATOM 2643 C C . GLN A 1 366 ? 0.400 0.428 12.857 1.00 96.94 366 GLN A C 1
ATOM 2645 O O . GLN A 1 366 ? 0.916 0.044 13.908 1.00 96.94 366 GLN A O 1
ATOM 2650 N N . GLN A 1 367 ? -0.686 -0.169 12.361 1.00 97.88 367 GLN A N 1
ATOM 2651 C CA . GLN A 1 367 ? -1.380 -1.293 13.003 1.00 97.88 367 GLN A CA 1
ATOM 2652 C C . GLN A 1 367 ? -0.465 -2.522 13.189 1.00 97.88 367 GLN A C 1
ATOM 2654 O O . GLN A 1 367 ? -0.657 -3.279 14.139 1.00 97.88 367 GLN A O 1
ATOM 2659 N N . THR A 1 368 ? 0.588 -2.664 12.369 1.00 96.88 368 THR A N 1
ATOM 2660 C CA . THR A 1 368 ? 1.685 -3.640 12.540 1.00 96.88 368 THR A CA 1
ATOM 2661 C C . THR A 1 368 ? 2.355 -3.576 13.922 1.00 96.88 368 THR A C 1
ATOM 2663 O O . THR A 1 368 ? 2.840 -4.591 14.413 1.00 96.88 368 THR A O 1
ATOM 2666 N N . TYR A 1 369 ? 2.366 -2.409 14.581 1.00 95.25 369 TYR A N 1
ATOM 2667 C CA . TYR A 1 369 ? 2.900 -2.215 15.939 1.00 95.25 369 TYR A CA 1
ATOM 2668 C C . TYR A 1 369 ? 1.802 -2.201 17.026 1.00 95.25 369 TYR A C 1
ATOM 2670 O O . TYR A 1 369 ? 1.995 -1.664 18.126 1.00 95.25 369 TYR A O 1
ATOM 2678 N N . GLY A 1 370 ? 0.648 -2.803 16.730 1.00 95.12 370 GLY A N 1
ATOM 2679 C CA . GLY A 1 370 ? -0.481 -2.995 17.639 1.00 95.12 370 GLY A CA 1
ATOM 2680 C C . GLY A 1 370 ? -1.493 -1.846 17.619 1.00 95.12 370 GLY A C 1
ATOM 2681 O O . GLY A 1 370 ? -1.138 -0.668 17.613 1.00 95.12 370 GLY A O 1
ATOM 2682 N N . LEU A 1 371 ? -2.778 -2.202 17.683 1.00 96.19 371 LEU A N 1
ATOM 2683 C CA . LEU A 1 371 ? -3.930 -1.318 17.440 1.00 96.19 371 LEU A CA 1
ATOM 2684 C C . LEU A 1 371 ? -4.197 -0.247 18.521 1.00 96.19 371 LEU A C 1
ATOM 2686 O O . LEU A 1 371 ? -5.116 0.553 18.379 1.00 96.19 371 LEU A O 1
ATOM 2690 N N . LYS A 1 372 ? -3.426 -0.220 19.617 1.00 95.19 372 LYS A N 1
ATOM 2691 C CA . LYS A 1 372 ? -3.534 0.735 20.750 1.00 95.19 372 LYS A CA 1
ATOM 2692 C C . LYS A 1 372 ? -4.954 0.918 21.339 1.00 95.19 372 LYS A C 1
ATOM 2694 O O . LYS A 1 372 ? -5.220 1.912 22.007 1.00 95.19 372 LYS A O 1
ATOM 2699 N N . GLY A 1 373 ? -5.851 -0.048 21.130 1.00 95.62 373 GLY A N 1
ATOM 2700 C CA . GLY A 1 373 ? -7.246 -0.022 21.584 1.00 95.62 373 GLY A CA 1
ATOM 2701 C C . GLY A 1 373 ? -8.284 0.239 20.487 1.00 95.62 373 GLY A C 1
ATOM 2702 O O . GLY A 1 373 ? -9.461 -0.015 20.739 1.00 95.62 373 GLY A O 1
ATOM 2703 N N . CYS A 1 374 ? -7.877 0.683 19.295 1.00 97.69 374 CYS A N 1
ATOM 2704 C CA . CYS A 1 374 ? -8.715 0.639 18.094 1.00 97.69 374 CYS A CA 1
ATOM 2705 C C . CYS A 1 374 ? -8.983 -0.821 17.665 1.00 97.69 374 CYS A C 1
ATOM 2707 O O . CYS A 1 374 ? -8.295 -1.740 18.113 1.00 97.69 374 CYS A O 1
ATOM 2709 N N . VAL A 1 375 ? -9.949 -1.041 16.770 1.00 98.06 375 VAL A N 1
ATOM 2710 C CA . VAL A 1 375 ? -10.164 -2.328 16.077 1.00 98.06 375 VAL A CA 1
ATOM 2711 C C . VAL A 1 375 ? -9.502 -2.321 14.694 1.00 98.06 375 VAL A C 1
ATOM 2713 O O . VAL A 1 375 ? -9.364 -1.267 14.073 1.00 98.06 375 VAL A O 1
ATOM 2716 N N . ALA A 1 376 ? -9.074 -3.483 14.198 1.00 98.31 376 ALA A N 1
ATOM 2717 C CA . ALA A 1 376 ? -8.395 -3.604 12.906 1.00 98.31 376 ALA A CA 1
ATOM 2718 C C . ALA A 1 376 ? -9.252 -3.077 11.741 1.00 98.31 376 ALA A C 1
ATOM 2720 O O . ALA A 1 376 ? -10.439 -3.390 11.634 1.00 98.31 376 ALA A O 1
ATOM 2721 N N . ASN A 1 377 ? -8.642 -2.305 10.837 1.00 98.44 377 ASN A N 1
ATOM 2722 C CA . ASN A 1 377 ? -9.318 -1.806 9.638 1.00 98.44 377 ASN A CA 1
ATOM 2723 C C . ASN A 1 377 ? -8.346 -1.602 8.468 1.00 98.44 377 ASN A C 1
ATOM 2725 O O . ASN A 1 377 ? -7.372 -0.854 8.552 1.00 98.44 377 ASN A O 1
ATOM 2729 N N . SER A 1 378 ? -8.676 -2.219 7.336 1.00 98.62 378 SER A N 1
ATOM 2730 C CA . SER A 1 378 ? -7.879 -2.187 6.110 1.00 98.62 378 SER A CA 1
ATOM 2731 C C . SER A 1 378 ? -8.052 -0.940 5.251 1.00 98.62 378 SER A C 1
ATOM 2733 O O . SER A 1 378 ? -7.338 -0.808 4.258 1.00 98.62 378 SER A O 1
ATOM 2735 N N . TRP A 1 379 ? -9.045 -0.090 5.525 1.00 98.81 379 TRP A N 1
ATOM 2736 C CA . TRP A 1 379 ? -9.636 0.763 4.494 1.00 98.81 379 TRP A CA 1
ATOM 2737 C C . TRP A 1 379 ? -9.507 2.265 4.786 1.00 98.81 379 TRP A C 1
ATOM 2739 O O . TRP A 1 379 ? -9.872 2.711 5.877 1.00 98.81 379 TRP A O 1
ATOM 2749 N N . PRO A 1 380 ? -9.045 3.076 3.811 1.00 98.69 380 PRO A N 1
ATOM 2750 C CA . PRO A 1 380 ? -9.035 4.530 3.939 1.00 98.69 380 PRO A CA 1
ATOM 2751 C C . PRO A 1 380 ? -10.431 5.166 3.941 1.00 98.69 380 PRO A C 1
ATOM 2753 O O . PRO A 1 380 ? -10.559 6.283 4.449 1.00 98.69 380 PRO A O 1
ATOM 2756 N N . TYR A 1 381 ? -11.458 4.508 3.390 1.00 98.69 381 TYR A N 1
ATOM 2757 C CA . TYR A 1 381 ? -12.821 5.043 3.327 1.00 98.69 381 TYR A CA 1
ATOM 2758 C C . TYR A 1 381 ? -13.835 4.119 4.007 1.00 98.69 381 TYR A C 1
ATOM 2760 O O . TYR A 1 381 ? -13.969 2.955 3.636 1.00 98.69 381 TYR A O 1
ATOM 2768 N N . LEU A 1 382 ? -14.591 4.671 4.960 1.00 98.19 382 LEU A N 1
ATOM 2769 C CA . LEU A 1 382 ? -15.747 4.035 5.599 1.00 98.19 382 LEU A CA 1
ATOM 2770 C C . LEU A 1 382 ? -16.998 4.843 5.231 1.00 98.19 382 LEU A C 1
ATOM 2772 O O . LEU A 1 382 ? -16.957 6.073 5.217 1.00 98.19 382 LEU A O 1
ATOM 2776 N N . ASP A 1 383 ? -18.083 4.166 4.850 1.00 96.25 383 ASP A N 1
ATOM 2777 C CA . ASP A 1 383 ? -19.351 4.776 4.405 1.00 96.25 383 ASP A CA 1
ATOM 2778 C C . ASP A 1 383 ? -19.185 5.909 3.366 1.00 96.25 383 ASP A C 1
ATOM 2780 O O . ASP A 1 383 ? -19.858 6.942 3.396 1.00 96.25 383 ASP A O 1
ATOM 2784 N N . GLY A 1 384 ? -18.229 5.728 2.444 1.00 95.31 384 GLY A N 1
ATOM 2785 C CA . GLY A 1 384 ? -17.889 6.688 1.387 1.00 95.31 384 GLY A CA 1
ATOM 2786 C C . GLY A 1 384 ? -17.085 7.916 1.840 1.00 95.31 384 GLY A C 1
ATOM 2787 O O . GLY A 1 384 ? -16.802 8.789 1.019 1.00 95.31 384 GLY A O 1
ATOM 2788 N N . LYS A 1 385 ? -16.689 8.005 3.115 1.00 97.69 385 LYS A N 1
ATOM 2789 C CA . LYS A 1 385 ? -15.932 9.126 3.700 1.00 97.69 385 LYS A CA 1
ATOM 2790 C C . LYS A 1 385 ? -14.518 8.685 4.076 1.00 97.69 385 LYS A C 1
ATOM 2792 O O . LYS A 1 385 ? -14.331 7.580 4.573 1.00 97.69 385 LYS A O 1
ATOM 2797 N N . ARG A 1 386 ? -13.516 9.552 3.878 1.00 98.00 386 ARG A N 1
ATOM 2798 C CA . ARG A 1 386 ? -12.133 9.299 4.326 1.00 98.00 386 ARG A CA 1
ATOM 2799 C C . ARG A 1 386 ? -12.131 9.189 5.855 1.00 98.00 386 ARG A C 1
ATOM 2801 O O . ARG A 1 386 ? -12.412 10.174 6.531 1.00 98.00 386 ARG A O 1
ATOM 2808 N N . TYR A 1 387 ? -11.805 8.013 6.382 1.00 98.44 387 TYR A N 1
ATOM 2809 C CA . TYR A 1 387 ? -11.730 7.752 7.820 1.00 98.44 387 TYR A CA 1
ATOM 2810 C C . TYR A 1 387 ? -10.288 7.946 8.316 1.00 98.44 387 TYR A C 1
ATOM 2812 O O . TYR A 1 387 ? -9.460 7.033 8.238 1.00 98.44 387 TYR A O 1
ATOM 2820 N N . ALA A 1 388 ? -9.962 9.175 8.715 1.00 97.62 388 ALA A N 1
ATOM 2821 C CA . ALA A 1 388 ? -8.613 9.586 9.099 1.00 97.62 388 ALA A CA 1
ATOM 2822 C C . ALA A 1 388 ? -8.483 9.819 10.609 1.00 97.62 388 ALA A C 1
ATOM 2824 O O . ALA A 1 388 ? -9.419 10.304 11.245 1.00 97.62 388 ALA A O 1
ATOM 2825 N N . GLY A 1 389 ? -7.311 9.501 11.158 1.00 96.88 389 GLY A N 1
ATOM 2826 C CA . GLY A 1 389 ? -6.926 9.895 12.516 1.00 96.88 389 GLY A CA 1
ATOM 2827 C C . GLY A 1 389 ? -6.282 11.281 12.565 1.00 96.88 389 GLY A C 1
ATOM 2828 O O . GLY A 1 389 ? -6.106 11.944 11.542 1.00 96.88 389 GLY A O 1
ATOM 2829 N N . ASN A 1 390 ? -5.866 11.699 13.762 1.00 97.69 390 ASN A N 1
ATOM 2830 C CA . ASN A 1 390 ? -4.951 12.834 13.898 1.00 97.69 390 ASN A CA 1
ATOM 2831 C C . ASN A 1 390 ? -3.601 12.465 13.253 1.00 97.69 390 ASN A C 1
ATOM 2833 O O . ASN A 1 390 ? -3.091 11.387 13.572 1.00 97.69 390 ASN A O 1
ATOM 2837 N N . PRO A 1 391 ? -3.006 13.311 12.393 1.00 97.62 391 PRO A N 1
ATOM 2838 C CA . PRO A 1 391 ? -1.674 13.059 11.855 1.00 97.62 391 PRO A CA 1
ATOM 2839 C C . PRO A 1 391 ? -0.629 12.910 12.963 1.00 97.62 391 PRO A C 1
ATOM 2841 O O . PRO A 1 391 ? -0.668 13.639 13.957 1.00 97.62 391 PRO A O 1
ATOM 2844 N N . ILE A 1 392 ? 0.300 11.984 12.758 1.00 95.38 392 ILE A N 1
ATOM 2845 C CA . ILE A 1 392 ? 1.531 11.823 13.539 1.00 95.38 392 ILE A CA 1
ATOM 2846 C C . ILE A 1 392 ? 2.698 11.653 12.561 1.00 95.38 392 ILE A C 1
ATOM 2848 O O . ILE A 1 392 ? 2.481 11.279 11.404 1.00 95.38 392 ILE A O 1
ATOM 2852 N N . ASP A 1 393 ? 3.906 11.961 13.023 1.00 77.06 393 ASP A N 1
ATOM 2853 C CA . ASP A 1 393 ? 5.143 11.753 12.265 1.00 77.06 393 ASP A CA 1
ATOM 2854 C C . ASP A 1 393 ? 5.486 10.246 12.192 1.00 77.06 393 ASP A C 1
ATOM 2856 O O . ASP A 1 393 ? 5.406 9.560 13.237 1.00 77.06 393 ASP A O 1
#